Protein 7WEW (pdb70)

Organism: Streptomyces noursei (NCBI:txid1971)

Nearest PDB structures (foldseek):
  7wew-assembly1_A  TM=1.002E+00  e=0.000E+00  Streptomyces noursei
  5n9x-assembly1_A  TM=8.783E-01  e=1.736E-41  Streptomyces sp.
  8g98-assembly2_B  TM=8.966E-01  e=3.864E-36  Acinetobacter baumannii AB307-0294
  8g98-assembly1_A  TM=8.905E-01  e=1.911E-35  Acinetobacter baumannii AB307-0294
  8g97-assembly1_A  TM=8.822E-01  e=1.934E-33  Acinetobacter baumannii AB307-0294

Solvent-accessible surface area: 20263 Å² total; per-residue (Å²): 144,107,0,44,16,140,41,101,49,81,86,59,6,0,14,64,1,0,56,51,8,14,83,69,60,49,125,21,63,0,2,25,35,62,114,76,62,26,28,0,146,63,0,28,72,42,0,55,126,61,0,121,96,8,90,117,117,22,4,0,7,56,6,63,0,0,0,41,11,56,20,19,47,9,72,2,3,1,14,2,1,1,0,1,40,2,1,0,3,4,0,6,4,4,28,111,17,85,107,145,76,4,60,49,3,18,157,90,0,46,0,12,8,16,17,9,94,146,28,61,90,120,17,96,40,210,49,126,45,38,114,165,88,16,14,45,143,27,35,0,2,0,3,20,30,44,41,86,91,62,79,36,36,4,0,3,0,27,0,60,6,0,0,2,1,4,28,4,5,20,86,41,6,4,95,139,114,94,11,10,76,67,11,53,0,3,0,6,6,2,5,22,29,7,17,0,0,4,1,2,8,3,0,0,65,28,1,1,6,0,2,5,1,61,26,61,21,4,131,34,11,162,116,0,8,77,37,5,88,129,82,33,3,26,0,0,4,5,0,3,12,12,1,7,52,3,33,66,132,4,1,47,198,4,46,0,1,1,0,10,33,45,69,7,49,68,42,4,6,108,50,8,15,18,151,75,49,24,0,24,5,8,24,27,23,14,8,0,0,10,6,0,0,7,16,93,4,65,76,88,78,73,40,34,11,0,79,19,2,83,4,0,18,0,0,0,2,59,243,106,14,105,14,9,78,78,42,31,77,6,29,0,0,0,2,27,29,0,27,9,87,4,32,61,110,67,82,17,66,92,54,10,125,102,26,104,22,6,64,38,81,85,1,10,67,14,9,32,41,0,81,0,50,79,92,0,0,23,71,40,2,96,30,86,81,59,43,97,27,58,60,175,168,14,55,14,27,61,2,26,63,19,0,32,69,6,86,22,13,58,7,17,3,0,6,33,25,85,28,124,102,51,87,74,40,10,0,0,0,0,12,45,139,79,50,81,128,137,4,112,44,34,0,94,136,127,27,76,96,107,31,21,1,67,24,13,88,23,173,63,9,38,31,96,41,16,3,66,19,29,73,205,53,6,53,71,80,57,92,129,131

Secondary structure (DSSP, 8-state):
---EE--------HHHHHHHHHHH-TTSEEEE-SS-EEEHHHHHHHHHHHHHHHHHTT--TT-EEEE---TT-HHHHHHHHHHHHTT-EEEE--TTS-HHHHHHHHHHHT-SEEEETTEEEE-SS------SPP-TTSEEEEEEE--SSS--EEEEEEHHHHHHHHHHHTTTTTSSS---TT-EEEE-S-TTSTHHHHHHHHHHTTT-EEEE--HHHHT-HHHHHHHHHHHT--EEEE-HHHHHTS-GGGGTT--EEEEESS---HHHHHHH-BTTBEEEEEE--GGGSS-SEEEE--TTS----BEE-TTEEEEEE-TTS-BPPTT-EEEEEEEETT--EESSHHHHHHHEEEETTTTEEEEEEEEEEEEEETTEEEEEEESSS-EEETTEEE-HHHHHHHHHTSTTEEEEEEEEEEPTTS-EEEEEEEEE---HHHHHHHHHHHS-GGG-PEEEE-SS--B-TTSSB-GGGS--S----

InterPro domains:
  IPR000873 AMP-dependent synthetase/ligase domain [PF00501] (38-360)
  IPR009081 Phosphopantetheine binding ACP domain [PF00550] (527-588)
  IPR009081 Phosphopantetheine binding ACP domain [PS50075] (519-592)
  IPR010071 Amino acid adenylation domain [TIGR01733] (58-432)
  IPR011004 Trimeric LpxA-like superfamily [SSF51161] (731-826)
  IPR011004 Trimeric LpxA-like superfamily [SSF51161] (918-1064)
  IPR011004 Trimeric LpxA-like superfamily [SSF51161] (1189-1301)
  IPR012728 Pls/PosA non-ribosomal peptide synthetases, C-terminal [TIGR02353] (611-1300)
  IPR018357 Hexapeptide transferase, conserved site [PS00101] (783-811)
  IPR020806 Polyketide synthase-like, phosphopantetheine-binding domain [SM00823] (525-592)
  IPR020845 AMP-binding, conserved site [PS00455] (161-172)
  IPR036736 ACP-like superfamily [G3DSA:1.10.1200.10] (521-587)
  IPR036736 ACP-like superfamily [SSF47336] (522-589)
  IPR042099 ANL, N-terminal domain [G3DSA:3.40.50.12780] (31-402)
  IPR045851 AMP-binding enzyme domain superfamily [G3DSA:3.30.300.30] (403-507)

Structure (mmCIF, N/CA/C/O backbone):
data_7WEW
#
_entry.id   7WEW
#
_cell.length_a   152.511
_cell.length_b   152.511
_cell.length_c   48.202
_cell.angle_alpha   90.000
_cell.angle_beta   90.000
_cell.angle_gamma   120.000
#
_symmetry.space_group_name_H-M   'P 3 2 1'
#
loop_
_entity.id
_entity.type
_entity.pdbx_description
1 polymer 'Epsilon-poly-L-lysine synthase'
2 non-polymer 'SULFATE ION'
3 non-polymer GLYCEROL
4 non-polymer "ADENOSINE-5'-[LYSYL-PHOSPHATE]"
5 water water
#
loop_
_atom_site.group_PDB
_atom_site.id
_atom_site.type_symbol
_atom_site.label_atom_id
_atom_site.label_alt_id
_atom_site.label_comp_id
_atom_site.label_asym_id
_atom_site.label_entity_id
_atom_site.label_seq_id
_atom_site.pdbx_PDB_ins_code
_atom_site.Cartn_x
_atom_site.Cartn_y
_atom_site.Cartn_z
_atom_site.occupancy
_atom_site.B_iso_or_equiv
_atom_site.auth_seq_id
_atom_site.auth_comp_id
_atom_site.auth_asym_id
_atom_site.auth_atom_id
_atom_site.pdbx_PDB_model_num
ATOM 1 N N . GLN A 1 19 ? -25.86100 35.42800 13.99500 1.000 60.35249 18 GLN A N 1
ATOM 2 C CA . GLN A 1 19 ? -24.42700 35.60400 14.18200 1.000 56.53559 18 GLN A CA 1
ATOM 3 C C . GLN A 1 19 ? -23.64200 35.37800 12.88600 1.000 58.71110 18 GLN A C 1
ATOM 4 O O . GLN A 1 19 ? -22.78600 34.49700 12.81600 1.000 63.37820 18 GLN A O 1
ATOM 10 N N . GLN A 1 20 ? -23.90700 36.18300 11.86600 1.000 52.81226 19 GLN A N 1
ATOM 11 C CA . GLN A 1 20 ? -23.20900 35.96500 10.57700 1.000 49.11902 19 GLN A CA 1
ATOM 12 C C . GLN A 1 20 ? -22.10900 37.00900 10.34700 1.000 45.40392 19 GLN A C 1
ATOM 13 O O . GLN A 1 20 ? -21.07200 36.62000 9.84200 1.000 47.09500 19 GLN A O 1
ATOM 19 N N . ALA A 1 21 ? -22.28900 38.26700 10.75200 1.000 42.48868 20 ALA A N 1
ATOM 20 C CA . ALA A 1 21 ? -21.28000 39.31500 10.45700 1.000 38.46620 20 ALA A CA 1
ATOM 21 C C . ALA A 1 21 ? -20.01300 39.22800 11.31500 1.000 38.67285 20 ALA A C 1
ATOM 22 O O . ALA A 1 21 ? -19.77500 40.12500 12.09900 1.000 39.11356 20 ALA A O 1
ATOM 24 N N . LEU A 1 22 ? -19.21100 38.20000 11.09200 1.000 36.14591 21 LEU A N 1
ATOM 25 C CA . LEU A 1 22 ? -17.92000 37.96700 11.75700 1.000 39.91109 21 LEU A CA 1
ATOM 26 C C . LEU A 1 22 ? -16.90800 37.72800 10.64600 1.000 41.23189 21 LEU A C 1
ATOM 27 O O . LEU A 1 22 ? -17.16900 36.89000 9.79200 1.000 40.37881 21 LEU A O 1
ATOM 32 N N . TYR A 1 23 ? -15.82200 38.48200 10.66300 1.000 36.38745 22 TYR A N 1
ATOM 33 C CA . TYR A 1 23 ? -14.75100 38.34900 9.65300 1.000 39.55625 22 TYR A CA 1
ATOM 34 C C . TYR A 1 23 ? -13.48400 38.01900 10.42100 1.000 42.00415 22 TYR A C 1
ATOM 35 O O . TYR A 1 23 ? -13.01400 38.84500 11.16100 1.000 40.01028 22 TYR A O 1
ATOM 44 N N . ARG A 1 24 ? -12.97600 36.81900 10.21800 1.000 40.79352 23 ARG A N 1
ATOM 45 C CA . ARG A 1 24 ? -11.82600 36.33300 10.96100 1.000 43.89673 23 ARG A CA 1
ATOM 46 C C . ARG A 1 24 ? -10.62000 36.21000 10.04700 1.000 43.68893 23 ARG A C 1
ATOM 47 O O . ARG A 1 24 ? -10.74700 36.15600 8.82300 1.000 43.70060 23 ARG A O 1
ATOM 55 N N . THR A 1 25 ? -9.44000 36.14400 10.66300 1.000 44.18801 24 THR A N 1
ATOM 56 C CA . THR A 1 25 ? -8.20100 35.89400 9.93400 1.000 45.16911 24 THR A CA 1
ATOM 57 C C . THR A 1 25 ? -7.25800 35.11400 10.83400 1.000 47.14778 24 THR A C 1
ATOM 58 O O . THR A 1 25 ? -7.37900 35.15100 12.06100 1.000 53.26447 24 THR A O 1
ATOM 62 N N . ALA A 1 26 ? -6.29600 34.42600 10.21000 1.000 51.74509 25 ALA A N 1
ATOM 63 C CA . ALA A 1 26 ? -5.17300 33.82100 10.94500 1.000 55.15507 25 ALA A CA 1
ATOM 64 C C . ALA A 1 26 ? -4.49600 34.84000 11.87600 1.000 58.83058 25 ALA A C 1
ATOM 65 O O . ALA A 1 26 ? -4.72400 34.84500 13.09100 1.000 59.81527 25 ALA A O 1
ATOM 67 N N . PRO A 1 29 ? 0.20100 36.10500 12.78800 1.000 64.08737 28 PRO A N 1
ATOM 68 C CA . PRO A 1 29 ? 1.26800 36.68100 11.95900 1.000 53.02821 28 PRO A CA 1
ATOM 69 C C . PRO A 1 29 ? 2.55400 36.91700 12.75600 1.000 55.18794 28 PRO A C 1
ATOM 70 O O . PRO A 1 29 ? 2.50200 37.25100 13.94300 1.000 55.72853 28 PRO A O 1
ATOM 74 N N . ALA A 1 30 ? 3.69000 36.76100 12.09600 1.000 53.92060 29 ALA A N 1
ATOM 75 C CA . ALA A 1 30 ? 4.95700 36.55500 12.79900 1.000 55.63526 29 ALA A CA 1
ATOM 76 C C . ALA A 1 30 ? 5.40200 37.80600 13.55100 1.000 53.17443 29 ALA A C 1
ATOM 77 O O . ALA A 1 30 ? 5.60600 38.85300 12.92300 1.000 48.92209 29 ALA A O 1
ATOM 79 N N . PRO A 1 31 ? 5.60200 37.73700 14.86800 1.000 47.60708 30 PRO A N 1
ATOM 80 C CA . PRO A 1 31 ? 5.87500 38.95600 15.64800 1.000 47.12047 30 PRO A CA 1
ATOM 81 C C . PRO A 1 31 ? 7.30400 39.47700 15.48000 1.000 47.58332 30 PRO A C 1
ATOM 82 O O . PRO A 1 31 ? 8.27500 38.71300 15.48800 1.000 47.39051 30 PRO A O 1
ATOM 86 N N . ARG A 1 32 ? 7.42600 40.80000 15.32900 1.000 41.72978 31 ARG A N 1
ATOM 87 C CA . ARG A 1 32 ? 8.73700 41.44000 15.23400 1.000 40.38046 31 ARG A CA 1
ATOM 88 C C . ARG A 1 32 ? 8.57500 42.93700 15.47000 1.000 39.26704 31 ARG A C 1
ATOM 89 O O . ARG A 1 32 ? 7.48000 43.42800 15.76900 1.000 40.61977 31 ARG A O 1
ATOM 97 N N . THR A 1 33 ? 9.68600 43.66100 15.36200 1.000 37.00283 32 THR A N 1
ATOM 98 C CA . THR A 1 33 ? 9.70100 45.09900 15.58200 1.000 36.60965 32 THR A CA 1
ATOM 99 C C . THR A 1 33 ? 9.88200 45.82900 14.25400 1.000 36.76627 32 THR A C 1
ATOM 100 O O . THR A 1 33 ? 10.20300 45.23400 13.22200 1.000 38.53262 32 THR A O 1
ATOM 104 N N . LEU A 1 34 ? 9.67800 47.14900 14.28800 1.000 35.58974 33 LEU A N 1
ATOM 105 C CA . LEU A 1 34 ? 9.92500 47.94000 13.08700 1.000 33.85174 33 LEU A CA 1
ATOM 106 C C . LEU A 1 34 ? 11.41100 47.98100 12.73200 1.000 37.65411 33 LEU A C 1
ATOM 107 O O . LEU A 1 34 ? 11.75700 48.12600 11.55400 1.000 34.78243 33 LEU A O 1
ATOM 112 N N . LEU A 1 35 ? 12.30100 47.87300 13.72900 1.000 35.07119 34 LEU A N 1
ATOM 113 C CA . LEU A 1 35 ? 13.72400 47.76600 13.42100 1.000 36.35518 34 LEU A CA 1
ATOM 114 C C . LEU A 1 35 ? 14.03300 46.45600 12.70600 1.000 34.73649 34 LEU A C 1
ATOM 115 O O . LEU A 1 35 ? 14.90400 46.41600 11.83300 1.000 37.93223 34 LEU A O 1
ATOM 120 N N . ASP A 1 36 ? 13.32500 45.38100 13.04700 1.000 35.96619 35 ASP A N 1
ATOM 121 C CA . ASP A 1 36 ? 13.47300 44.14700 12.28700 1.000 36.67139 35 ASP A CA 1
ATOM 122 C C . ASP A 1 36 ? 13.07500 44.34500 10.83200 1.000 37.71895 35 ASP A C 1
ATOM 123 O O . ASP A 1 36 ? 13.71100 43.79900 9.92400 1.000 37.94554 35 ASP A O 1
ATOM 128 N N . VAL A 1 37 ? 12.00100 45.09500 10.59400 1.000 36.80171 36 VAL A N 1
ATOM 129 C CA . VAL A 1 37 ? 11.56500 45.33000 9.22400 1.000 36.81676 36 VAL A CA 1
ATOM 130 C C . VAL A 1 37 ? 12.61900 46.12800 8.47700 1.000 37.75457 36 VAL A C 1
ATOM 131 O O . VAL A 1 37 ? 13.09400 45.72100 7.41100 1.000 38.07982 36 VAL A O 1
ATOM 135 N N . LEU A 1 38 ? 13.03700 47.25300 9.05400 1.000 36.57573 37 LEU A N 1
ATOM 136 C CA . LEU A 1 38 ? 14.03500 48.08200 8.38900 1.000 37.24940 37 LEU A CA 1
ATOM 137 C C . LEU A 1 38 ? 15.31800 47.30400 8.14100 1.000 38.45999 37 LEU A C 1
ATOM 138 O O . LEU A 1 38 ? 15.90600 47.38200 7.05600 1.000 38.57752 37 LEU A O 1
ATOM 143 N N . ASP A 1 39 ? 15.77800 46.56300 9.14700 1.000 37.67399 38 ASP A N 1
ATOM 144 C CA . ASP A 1 39 ? 17.07900 45.92000 9.03700 1.000 39.73745 38 ASP A CA 1
ATOM 145 C C . ASP A 1 39 ? 17.03900 44.77400 8.04800 1.000 37.27660 38 ASP A C 1
ATOM 146 O O . ASP A 1 39 ? 18.03900 44.51400 7.37300 1.000 38.80956 38 ASP A O 1
ATOM 151 N N . ALA A 1 40 ? 15.88600 44.11000 7.91900 1.000 38.52540 39 ALA A N 1
ATOM 152 C CA . ALA A 1 40 ? 15.73600 43.06900 6.90100 1.000 36.16887 39 ALA A CA 1
ATOM 153 C C . ALA A 1 40 ? 15.75500 43.66200 5.50200 1.000 36.01279 39 ALA A C 1
ATOM 154 O O . ALA A 1 40 ? 16.33500 43.07600 4.57800 1.000 42.39260 39 ALA A O 1
ATOM 156 N N . THR A 1 41 ? 15.10700 44.81200 5.32300 1.000 35.87576 40 THR A N 1
ATOM 157 C CA . THR A 1 41 ? 15.16200 45.50100 4.03900 1.000 36.77832 40 THR A CA 1
ATOM 158 C C . THR A 1 41 ? 16.57000 45.98900 3.73900 1.000 37.60604 40 THR A C 1
ATOM 159 O O . THR A 1 41 ? 17.06000 45.85000 2.61200 1.000 36.84999 40 THR A O 1
ATOM 163 N N . ALA A 1 42 ? 17.22500 46.60000 4.72700 1.000 35.89506 41 ALA A N 1
ATOM 164 C CA . ALA A 1 42 ? 18.57400 47.09900 4.50100 1.000 37.76697 41 ALA A CA 1
ATOM 165 C C . ALA A 1 42 ? 19.51700 45.96100 4.13300 1.000 43.35286 41 ALA A C 1
ATOM 166 O O . ALA A 1 42 ? 20.43000 46.13900 3.31700 1.000 41.76961 41 ALA A O 1
ATOM 168 N N . ALA A 1 43 ? 19.31400 44.78200 4.72700 1.000 38.55440 42 ALA A N 1
ATOM 169 C CA . ALA A 1 43 ? 20.18000 43.65200 4.41400 1.000 36.95483 42 ALA A CA 1
ATOM 170 C C . ALA A 1 43 ? 19.94100 43.17000 2.99000 1.000 38.97174 42 ALA A C 1
ATOM 171 O O . ALA A 1 43 ? 20.88900 42.80600 2.28300 1.000 43.22325 42 ALA A O 1
ATOM 173 N N . ALA A 1 44 ? 18.68800 43.20800 2.53300 1.000 37.45114 43 ALA A N 1
ATOM 174 C CA . ALA A 1 44 ? 18.36800 42.71500 1.19700 1.000 35.61031 43 ALA A CA 1
ATOM 175 C C . ALA A 1 44 ? 18.62500 43.74100 0.10100 1.000 37.84434 43 ALA A C 1
ATOM 176 O O . ALA A 1 44 ? 18.86600 43.35500 -1.04400 1.000 39.39807 43 ALA A O 1
ATOM 178 N N . HIS A 1 45 ? 18.56900 45.04100 0.41200 1.000 34.63539 44 HIS A N 1
ATOM 179 C CA . HIS A 1 45 ? 18.66400 46.09900 -0.60500 1.000 35.27828 44 HIS A CA 1
ATOM 180 C C . HIS A 1 45 ? 19.61700 47.20400 -0.15600 1.000 38.36095 44 HIS A C 1
ATOM 181 O O . HIS A 1 45 ? 19.27800 48.38900 -0.18500 1.000 34.28257 44 HIS A O 1
ATOM 188 N N . PRO A 1 46 ? 20.84100 46.84000 0.25700 1.000 39.45668 45 PRO A N 1
ATOM 189 C CA . PRO A 1 46 ? 21.74800 47.83000 0.86600 1.000 38.27538 45 PRO A CA 1
ATOM 190 C C . PRO A 1 46 ? 22.02000 49.03400 -0.01400 1.000 39.26960 45 PRO A C 1
ATOM 191 O O . PRO A 1 46 ? 22.25200 50.13200 0.51300 1.000 37.39786 45 PRO A O 1
ATOM 195 N N . GLN A 1 47 ? 21.98200 48.87700 -1.33700 1.000 42.76176 46 GLN A N 1
ATOM 196 C CA . GLN A 1 47 ? 22.30600 49.98400 -2.22900 1.000 42.46243 46 GLN A CA 1
ATOM 197 C C . GLN A 1 47 ? 21.07700 50.65800 -2.82900 1.000 38.78711 46 GLN A C 1
ATOM 198 O O . GLN A 1 47 ? 21.23700 51.59000 -3.62100 1.000 37.88046 46 GLN A O 1
ATOM 204 N N . ALA A 1 48 ? 19.86500 50.22600 -2.47600 1.000 37.31281 47 ALA A N 1
ATOM 205 C CA . ALA A 1 48 ? 18.67200 50.92700 -2.94100 1.000 33.75782 47 ALA A CA 1
ATOM 206 C C . ALA A 1 48 ? 18.49100 52.24500 -2.18700 1.000 31.12478 47 ALA A C 1
ATOM 207 O O . ALA A 1 48 ? 18.89900 52.39000 -1.03200 1.000 31.98280 47 ALA A O 1
ATOM 209 N N . ILE A 1 49 ? 17.88400 53.21800 -2.86200 1.000 29.06917 48 ILE A N 1
ATOM 210 C CA . ILE A 1 49 ? 17.63700 54.53400 -2.28000 1.000 29.94897 48 ILE A CA 1
ATOM 211 C C . ILE A 1 49 ? 16.45100 54.42700 -1.32600 1.000 32.64787 48 ILE A C 1
ATOM 212 O O . ILE A 1 49 ? 15.33100 54.12200 -1.74400 1.000 34.16171 48 ILE A O 1
ATOM 217 N N . ALA A 1 50 ? 16.70300 54.66400 -0.04000 1.000 32.29584 49 ALA A N 1
ATOM 218 C CA . ALA A 1 50 ? 15.70400 54.60000 1.02300 1.000 31.88341 49 ALA A CA 1
ATOM 219 C C . ALA A 1 50 ? 14.93600 55.90700 1.20200 1.000 32.91666 49 ALA A C 1
ATOM 220 O O . ALA A 1 50 ? 13.73800 55.89200 1.51400 1.000 29.62764 49 ALA A O 1
ATOM 222 N N . LEU A 1 51 ? 15.61700 57.03600 1.04600 1.000 29.76000 50 LEU A N 1
ATOM 223 C CA . LEU A 1 51 ? 15.06000 58.33000 1.39900 1.000 32.17711 50 LEU A CA 1
ATOM 224 C C . LEU A 1 51 ? 15.68000 59.35500 0.46100 1.000 34.58287 50 LEU A C 1
ATOM 225 O O . LEU A 1 51 ? 16.90000 59.37600 0.28800 1.000 35.83210 50 LEU A O 1
ATOM 230 N N . ASP A 1 52 ? 14.84400 60.20100 -0.13200 1.000 35.90901 51 ASP A N 1
ATOM 231 C CA . ASP A 1 52 ? 15.26400 61.10900 -1.19300 1.000 31.62699 51 ASP A CA 1
ATOM 232 C C . ASP A 1 52 ? 14.52000 62.43000 -1.04600 1.000 35.84254 51 ASP A C 1
ATOM 233 O O . ASP A 1 52 ? 13.31800 62.49800 -1.33800 1.000 31.21453 51 ASP A O 1
ATOM 238 N N . THR A 1 53 ? 15.24600 63.47400 -0.64800 1.000 38.58367 52 THR A N 1
ATOM 239 C CA . THR A 1 53 ? 14.69500 64.84100 -0.49200 1.000 40.68680 52 THR A CA 1
ATOM 240 C C . THR A 1 53 ? 15.30400 65.81400 -1.50600 1.000 47.62388 52 THR A C 1
ATOM 241 O O . THR A 1 53 ? 15.09500 67.00200 -1.34800 1.000 45.61764 52 THR A O 1
ATOM 245 N N . GLY A 1 54 ? 16.02900 65.34100 -2.51800 1.000 50.26229 53 GLY A N 1
ATOM 246 C CA . GLY A 1 54 ? 16.67600 66.28300 -3.45500 1.000 49.51934 53 GLY A CA 1
ATOM 247 C C . GLY A 1 54 ? 18.05800 66.65300 -2.94400 1.000 60.38201 53 GLY A C 1
ATOM 248 O O . GLY A 1 54 ? 19.02100 66.30200 -3.59100 1.000 66.28652 53 GLY A O 1
ATOM 249 N N . SER A 1 55 ? 18.13400 67.33800 -1.80600 1.000 56.85698 54 SER A N 1
ATOM 250 C CA . SER A 1 55 ? 19.41500 67.66400 -1.14700 1.000 60.71002 54 SER A CA 1
ATOM 251 C C . SER A 1 55 ? 20.14000 66.34700 -0.87400 1.000 65.89690 54 SER A C 1
ATOM 252 O O . SER A 1 55 ? 21.18300 66.08300 -1.48700 1.000 68.81406 54 SER A O 1
ATOM 255 N N . GLU A 1 56 ? 19.55000 65.53800 -0.00300 1.000 63.35336 55 GLU A N 1
ATOM 256 C CA . GLU A 1 56 ? 20.11600 64.23600 0.42100 1.000 63.62707 55 GLU A CA 1
ATOM 257 C C . GLU A 1 56 ? 19.42300 63.06800 -0.30300 1.000 58.60610 55 GLU A C 1
ATOM 258 O O . GLU A 1 56 ? 18.21900 63.14100 -0.53200 1.000 50.89457 55 GLU A O 1
ATOM 264 N N . ALA A 1 57 ? 20.18900 62.04700 -0.68500 1.000 49.28808 56 ALA A N 1
ATOM 265 C CA . ALA A 1 57 ? 19.61700 60.81700 -1.23300 1.000 40.44607 56 ALA A CA 1
ATOM 266 C C . ALA A 1 57 ? 20.39100 59.63900 -0.64700 1.000 40.46069 56 ALA A C 1
ATOM 267 O O . ALA A 1 57 ? 21.55700 59.43500 -0.99400 1.000 39.61093 56 ALA A O 1
ATOM 269 N N . LEU A 1 58 ? 19.74900 58.86700 0.23700 1.000 36.15965 57 LEU A N 1
ATOM 270 C CA . LEU A 1 58 ? 20.42400 57.90100 1.09800 1.000 35.42921 57 LEU A CA 1
ATOM 271 C C . LEU A 1 58 ? 20.04700 56.47200 0.71600 1.000 36.96135 57 LEU A C 1
ATOM 272 O O . LEU A 1 58 ? 18.86600 56.09700 0.74100 1.000 35.24851 57 LEU A O 1
ATOM 277 N N . THR A 1 59 ? 21.05300 55.67800 0.37000 1.000 34.87662 58 THR A N 1
ATOM 278 C CA . THR A 1 59 ? 20.86500 54.24000 0.27000 1.000 34.51445 58 THR A CA 1
ATOM 279 C C . THR A 1 59 ? 20.38500 53.69000 1.60500 1.000 33.62125 58 THR A C 1
ATOM 280 O O . THR A 1 59 ? 20.47700 54.34700 2.64800 1.000 32.25954 58 THR A O 1
ATOM 284 N N . TYR A 1 60 ? 19.89100 52.45100 1.58200 1.000 31.60013 59 TYR A N 1
ATOM 285 C CA . TYR A 1 60 ? 19.50500 51.82900 2.84400 1.000 34.36234 59 TYR A CA 1
ATOM 286 C C . TYR A 1 60 ? 20.70600 51.70000 3.77600 1.000 33.44256 59 TYR A C 1
ATOM 287 O O . TYR A 1 60 ? 20.59000 51.89900 4.99600 1.000 32.82461 59 TYR A O 1
ATOM 296 N N . ARG A 1 61 ? 21.88100 51.42200 3.21000 1.000 36.18356 60 ARG A N 1
ATOM 297 C CA . ARG A 1 61 ? 23.07800 51.26900 4.02300 1.000 35.73540 60 ARG A CA 1
ATOM 298 C C . ARG A 1 61 ? 23.44900 52.58700 4.69000 1.000 34.34651 60 ARG A C 1
ATOM 299 O O . ARG A 1 61 ? 23.75000 52.62600 5.89000 1.000 32.55448 60 ARG A O 1
ATOM 307 N N . ASP A 1 62 ? 23.42900 53.68300 3.92600 1.000 33.07407 61 ASP A N 1
ATOM 308 C CA . ASP A 1 62 ? 23.73800 54.99200 4.50400 1.000 37.57494 61 ASP A CA 1
ATOM 309 C C . ASP A 1 62 ? 22.61200 55.50000 5.40400 1.000 36.15033 61 ASP A C 1
ATOM 310 O O . ASP A 1 62 ? 22.87700 56.21500 6.37600 1.000 36.64092 61 ASP A O 1
ATOM 315 N N . LEU A 1 63 ? 21.35600 55.14600 5.10600 1.000 35.44976 62 LEU A N 1
ATOM 316 C CA . LEU A 1 63 ? 20.26900 55.46000 6.02900 1.000 32.83758 62 LEU A CA 1
ATOM 317 C C . LEU A 1 63 ? 20.55200 54.88500 7.41300 1.000 33.02537 62 LEU A C 1
ATOM 318 O O . LEU A 1 63 ? 20.47200 55.59600 8.42500 1.000 34.58677 62 LEU A O 1
ATOM 323 N N . CYS A 1 64 ? 20.93800 53.61200 7.47500 1.000 29.95716 63 CYS A N 1
ATOM 324 C CA . CYS A 1 64 ? 21.19000 53.00300 8.77800 1.000 30.58875 63 CYS A CA 1
ATOM 325 C C . CYS A 1 64 ? 22.33700 53.69600 9.50800 1.000 33.46056 63 CYS A C 1
ATOM 326 O O . CYS A 1 64 ? 22.24700 53.94100 10.72000 1.000 33.89674 63 CYS A O 1
ATOM 329 N N . ILE A 1 65 ? 23.41300 54.03300 8.78900 1.000 30.52270 64 ILE A N 1
ATOM 330 C CA . ILE A 1 65 ? 24.52100 54.77200 9.39700 1.000 34.79452 64 ILE A CA 1
ATOM 331 C C . ILE A 1 65 ? 24.03100 56.10900 9.95600 1.000 34.12191 64 ILE A C 1
ATOM 332 O O . ILE A 1 65 ? 24.34500 56.47400 11.09200 1.000 40.36519 64 ILE A O 1
ATOM 337 N N . GLU A 1 66 ? 23.25100 56.85900 9.16900 1.000 34.41888 65 GLU A N 1
ATOM 338 C CA . GLU A 1 66 ? 22.76400 58.15200 9.64900 1.000 36.91709 65 GLU A CA 1
ATOM 339 C C . GLU A 1 66 ? 21.82600 57.97600 10.83500 1.000 34.61209 65 GLU A C 1
ATOM 340 O O . GLU A 1 66 ? 21.84900 58.77800 11.77000 1.000 35.12158 65 GLU A O 1
ATOM 346 N N . ILE A 1 67 ? 21.00000 56.92700 10.80700 1.000 37.29027 66 ILE A N 1
ATOM 347 C CA . ILE A 1 67 ? 20.11000 56.62400 11.92500 1.000 35.82377 66 ILE A CA 1
ATOM 348 C C . ILE A 1 67 ? 20.92000 56.34200 13.17500 1.000 34.63923 66 ILE A C 1
ATOM 349 O O . ILE A 1 67 ? 20.59700 56.81200 14.27200 1.000 34.83393 66 ILE A O 1
ATOM 354 N N . GLU A 1 68 ? 21.96300 55.52600 13.03300 1.000 33.90868 67 GLU A N 1
ATOM 355 C CA . GLU A 1 68 ? 22.73100 55.13400 14.20400 1.000 38.67826 67 GLU A CA 1
ATOM 356 C C . GLU A 1 68 ? 23.44500 56.33700 14.82200 1.000 36.76363 67 GLU A C 1
ATOM 357 O O . GLU A 1 68 ? 23.45800 56.49600 16.04900 1.000 34.71803 67 GLU A O 1
ATOM 363 N N . ARG A 1 69 ? 24.01000 57.21700 13.98800 1.000 33.80571 68 ARG A N 1
ATOM 364 C CA . ARG A 1 69 ? 24.65600 58.41500 14.52400 1.000 38.82894 68 ARG A CA 1
ATOM 365 C C . ARG A 1 69 ? 23.67600 59.26900 15.32200 1.000 37.19603 68 ARG A C 1
ATOM 366 O O . ARG A 1 69 ? 24.04400 59.86500 16.34300 1.000 34.13365 68 ARG A O 1
ATOM 374 N N . ARG A 1 70 ? 22.42600 59.35900 14.86300 1.000 32.09721 69 ARG A N 1
ATOM 375 C CA . ARG A 1 70 ? 21.44600 60.13700 15.60200 1.000 34.21902 69 ARG A CA 1
ATOM 376 C C . ARG A 1 70 ? 20.96700 59.38200 16.83500 1.000 32.73100 69 ARG A C 1
ATOM 377 O O . ARG A 1 70 ? 20.84500 59.96900 17.91300 1.000 34.37106 69 ARG A O 1
ATOM 385 N N . ALA A 1 71 ? 20.75700 58.07200 16.71700 1.000 31.68621 70 ALA A N 1
ATOM 386 C CA . ALA A 1 71 ? 20.34100 57.29700 17.88400 1.000 34.39869 70 ALA A CA 1
ATOM 387 C C . ALA A 1 71 ? 21.40700 57.31200 18.98300 1.000 37.30681 70 ALA A C 1
ATOM 388 O O . ALA A 1 71 ? 21.07000 57.35200 20.17400 1.000 34.67767 70 ALA A O 1
ATOM 390 N N . ARG A 1 72 ? 22.69700 57.24600 18.60500 1.000 35.88050 71 ARG A N 1
ATOM 391 C CA . ARG A 1 72 ? 23.77400 57.36800 19.59000 1.000 39.35250 71 ARG A CA 1
ATOM 392 C C . ARG A 1 72 ? 23.61000 58.60800 20.45800 1.000 39.67050 71 ARG A C 1
ATOM 393 O O . ARG A 1 72 ? 23.84900 58.55800 21.66900 1.000 40.91064 71 ARG A O 1
ATOM 401 N N . GLN A 1 73 ? 23.24200 59.74200 19.85400 1.000 36.04426 72 GLN A N 1
ATOM 402 C CA . GLN A 1 73 ? 23.04900 60.95400 20.64200 1.000 34.86892 72 GLN A CA 1
ATOM 403 C C . GLN A 1 73 ? 21.95000 60.76500 21.67600 1.000 37.58738 72 GLN A C 1
ATOM 404 O O . GLN A 1 73 ? 22.03800 61.28900 22.78900 1.000 39.74653 72 GLN A O 1
ATOM 410 N N . LEU A 1 74 ? 20.88100 60.05400 21.31000 1.000 40.33509 73 LEU A N 1
ATOM 411 C CA . LEU A 1 74 ? 19.76100 59.92200 22.23200 1.000 39.67002 73 LEU A CA 1
ATOM 412 C C . LEU A 1 74 ? 20.12400 58.98400 23.36900 1.000 35.96766 73 LEU A C 1
ATOM 413 O O . LEU A 1 74 ? 19.80800 59.25600 24.53100 1.000 37.79258 73 LEU A O 1
ATOM 418 N N . ARG A 1 75 ? 20.80000 57.88200 23.05100 1.000 35.31077 74 ARG A N 1
ATOM 419 C CA . ARG A 1 75 ? 21.30100 56.99600 24.09200 1.000 35.96555 74 ARG A CA 1
ATOM 420 C C . ARG A 1 75 ? 22.22000 57.74100 25.06000 1.000 45.30820 74 ARG A C 1
ATOM 421 O O . ARG A 1 75 ? 22.12800 57.55500 26.28200 1.000 43.07639 74 ARG A O 1
ATOM 429 N N . ASP A 1 76 ? 23.10600 58.60100 24.53400 1.000 41.47722 75 ASP A N 1
ATOM 430 C CA . ASP A 1 76 ? 23.98600 59.35500 25.41600 1.000 43.54803 75 ASP A CA 1
ATOM 431 C C . ASP A 1 76 ? 23.18900 60.15000 26.42900 1.000 43.46072 75 ASP A C 1
ATOM 432 O O . ASP A 1 76 ? 23.66000 60.38400 27.54700 1.000 51.83426 75 ASP A O 1
ATOM 437 N N . ARG A 1 77 ? 22.00300 60.60300 26.04600 1.000 42.57152 76 ARG A N 1
ATOM 438 C CA . ARG A 1 77 ? 21.11000 61.27400 26.97800 1.000 39.03265 76 ARG A CA 1
ATOM 439 C C . ARG A 1 77 ? 20.33100 60.29100 27.85900 1.000 38.28196 76 ARG A C 1
ATOM 440 O O . ARG A 1 77 ? 19.56600 60.73300 28.72100 1.000 43.17352 76 ARG A O 1
ATOM 448 N N . GLY A 1 78 ? 20.54300 58.98200 27.70600 1.000 37.05196 77 GLY A N 1
ATOM 449 C CA . GLY A 1 78 ? 19.82600 57.98200 28.47400 1.000 40.06993 77 GLY A CA 1
ATOM 450 C C . GLY A 1 78 ? 18.54200 57.45100 27.85700 1.000 43.71337 77 GLY A C 1
ATOM 451 O O . GLY A 1 78 ? 17.83400 56.67000 28.50900 1.000 42.66812 77 GLY A O 1
ATOM 452 N N . ILE A 1 79 ? 18.22600 57.82300 26.62100 1.000 41.44272 78 ILE A N 1
ATOM 453 C CA . ILE A 1 79 ? 16.95300 57.46500 26.00300 1.000 36.11193 78 ILE A CA 1
ATOM 454 C C . ILE A 1 79 ? 16.99500 56.01600 25.54100 1.000 38.67949 78 ILE A C 1
ATOM 455 O O . ILE A 1 79 ? 17.94600 55.58000 24.88200 1.000 43.86069 78 ILE A O 1
ATOM 460 N N . GLY A 1 80 ? 15.97400 55.25200 25.92000 1.000 40.97487 79 GLY A N 1
ATOM 461 C CA . GLY A 1 80 ? 15.86000 53.87200 25.51600 1.000 39.64189 79 GLY A CA 1
ATOM 462 C C . GLY A 1 80 ? 14.46500 53.34000 25.78700 1.000 39.13134 79 GLY A C 1
ATOM 463 O O . GLY A 1 80 ? 13.53400 54.10300 26.06000 1.000 37.45696 79 GLY A O 1
ATOM 464 N N . PRO A 1 81 ? 14.29800 52.01800 25.71600 1.000 36.72716 80 PRO A N 1
ATOM 465 C CA . PRO A 1 81 ? 12.98400 51.41800 25.97300 1.000 38.51860 80 PRO A CA 1
ATOM 466 C C . PRO A 1 81 ? 12.33800 51.98100 27.22900 1.000 40.04704 80 PRO A C 1
ATOM 467 O O . PRO A 1 81 ? 13.01100 52.33400 28.20000 1.000 44.27737 80 PRO A O 1
ATOM 471 N N . GLY A 1 82 ? 11.01800 52.11000 27.19400 1.000 38.15944 81 GLY A N 1
ATOM 472 C CA . GLY A 1 82 ? 10.31300 52.78200 28.26000 1.000 36.20733 81 GLY A CA 1
ATOM 473 C C . GLY A 1 82 ? 10.26900 54.28900 28.15300 1.000 44.41691 81 GLY A C 1
ATOM 474 O O . GLY A 1 82 ? 9.47500 54.91600 28.87000 1.000 45.45218 81 GLY A O 1
ATOM 475 N N . ASP A 1 83 ? 11.07400 54.90200 27.28000 1.000 42.66705 82 ASP A N 1
ATOM 476 C CA . ASP A 1 83 ? 11.05600 56.35600 27.14400 1.000 40.24208 82 ASP A CA 1
ATOM 477 C C . ASP A 1 83 ? 10.13200 56.81500 26.01100 1.000 37.65566 82 ASP A C 1
ATOM 478 O O . ASP A 1 83 ? 9.84800 56.07600 25.06900 1.000 40.02988 82 ASP A O 1
ATOM 483 N N . ARG A 1 84 ? 9.67500 58.06100 26.11200 1.000 38.96255 83 ARG A N 1
ATOM 484 C CA . ARG A 1 84 ? 8.87300 58.70500 25.07800 1.000 40.88956 83 ARG A CA 1
ATOM 485 C C . ARG A 1 84 ? 9.53600 60.00400 24.65500 1.000 38.37589 83 ARG A C 1
ATOM 486 O O . ARG A 1 84 ? 9.79700 60.86900 25.49600 1.000 41.14961 83 ARG A O 1
ATOM 494 N N . VAL A 1 85 ? 9.75800 60.15400 23.35000 1.000 35.63774 84 VAL A N 1
ATOM 495 C CA . VAL A 1 85 ? 10.47800 61.28500 22.78300 1.000 30.76789 84 VAL A CA 1
ATOM 496 C C . VAL A 1 85 ? 9.56400 61.99700 21.80800 1.000 31.46751 84 VAL A C 1
ATOM 497 O O . VAL A 1 85 ? 9.13200 61.41300 20.80400 1.000 34.35803 84 VAL A O 1
ATOM 501 N N . GLY A 1 86 ? 9.29000 63.26100 22.08400 1.000 32.97632 85 GLY A N 1
ATOM 502 C CA . GLY A 1 86 ? 8.55200 64.06200 21.14200 1.000 33.86181 85 GLY A CA 1
ATOM 503 C C . GLY A 1 86 ? 9.36900 64.34100 19.89500 1.000 35.00675 85 GLY A C 1
ATOM 504 O O . GLY A 1 86 ? 10.60300 64.35400 19.91400 1.000 38.10366 85 GLY A O 1
ATOM 505 N N . VAL A 1 87 ? 8.65800 64.56900 18.79300 1.000 32.89415 86 VAL A N 1
ATOM 506 C CA . VAL A 1 87 ? 9.24900 64.92200 17.50600 1.000 33.20537 86 VAL A CA 1
ATOM 507 C C . VAL A 1 87 ? 8.42700 66.06700 16.93700 1.000 33.30300 86 VAL A C 1
ATOM 508 O O . VAL A 1 87 ? 7.21700 65.92100 16.72200 1.000 37.02514 86 VAL A O 1
ATOM 512 N N . ARG A 1 88 ? 9.07000 67.20900 16.70400 1.000 34.16547 87 ARG A N 1
ATOM 513 C CA . ARG A 1 88 ? 8.37400 68.38400 16.18200 1.000 34.97120 87 ARG A CA 1
ATOM 514 C C . ARG A 1 88 ? 9.28600 69.02300 15.14100 1.000 32.06066 87 ARG A C 1
ATOM 515 O O . ARG A 1 88 ? 9.96500 70.01400 15.40400 1.000 36.96969 87 ARG A O 1
ATOM 523 N N . VAL A 1 89 ? 9.28100 68.44800 13.94600 1.000 33.94990 88 VAL A N 1
ATOM 524 C CA . VAL A 1 89 ? 10.23000 68.80300 12.89700 1.000 32.39334 88 VAL A CA 1
ATOM 525 C C . VAL A 1 89 ? 9.46500 69.03400 11.60200 1.000 28.47728 88 VAL A C 1
ATOM 526 O O . VAL A 1 89 ? 8.63600 68.20400 11.22100 1.000 30.62785 88 VAL A O 1
ATOM 530 N N . PRO A 1 90 ? 9.73000 70.12200 10.89000 1.000 34.26280 89 PRO A N 1
ATOM 531 C CA . PRO A 1 90 ? 8.94600 70.44800 9.68500 1.000 33.12425 89 PRO A CA 1
ATOM 532 C C . PRO A 1 90 ? 8.79800 69.27800 8.72100 1.000 32.54831 89 PRO A C 1
ATOM 533 O O . PRO A 1 90 ? 9.71100 68.46500 8.54100 1.000 31.92657 89 PRO A O 1
ATOM 537 N N . SER A 1 91 ? 7.63700 69.22000 8.07600 1.000 30.72888 90 SER A N 1
ATOM 538 C CA . SER A 1 91 ? 7.36100 68.20300 7.07200 1.000 30.78161 90 SER A CA 1
ATOM 539 C C . SER A 1 91 ? 8.21900 68.42600 5.82900 1.000 33.20583 90 SER A C 1
ATOM 540 O O . SER A 1 91 ? 8.75300 69.51200 5.59500 1.000 30.76983 90 SER A O 1
ATOM 543 N N . GLY A 1 92 ? 8.33900 67.37900 5.01800 1.000 30.98537 91 GLY A N 1
ATOM 544 C CA . GLY A 1 92 ? 9.11500 67.48600 3.79800 1.000 31.05623 91 GLY A CA 1
ATOM 545 C C . GLY A 1 92 ? 10.61600 67.59700 3.98100 1.000 35.46550 91 GLY A C 1
ATOM 546 O O . GLY A 1 92 ? 11.31600 67.91300 3.01400 1.000 32.40911 91 GLY A O 1
ATOM 547 N N . THR A 1 93 ? 11.13800 67.32100 5.17700 1.000 31.72763 92 THR A N 1
ATOM 548 C CA . THR A 1 93 ? 12.56800 67.37600 5.44900 1.000 30.29790 92 THR A CA 1
ATOM 549 C C . THR A 1 93 ? 13.10300 65.97600 5.73000 1.000 35.68698 92 THR A C 1
ATOM 550 O O . THR A 1 93 ? 12.41900 65.14700 6.33900 1.000 29.52135 92 THR A O 1
ATOM 554 N N . ALA A 1 94 ? 14.33400 65.71300 5.28700 1.000 34.80685 93 ALA A N 1
ATOM 555 C CA . ALA A 1 94 ? 14.98000 64.45100 5.62800 1.000 31.27768 93 ALA A CA 1
ATOM 556 C C . ALA A 1 94 ? 15.04100 64.25100 7.13800 1.000 31.78731 93 ALA A C 1
ATOM 557 O O . ALA A 1 94 ? 14.75100 63.15700 7.64200 1.000 31.52526 93 ALA A O 1
ATOM 559 N N . GLU A 1 95 ? 15.41100 65.29700 7.88100 1.000 29.17041 94 GLU A N 1
ATOM 560 C CA . GLU A 1 95 ? 15.60400 65.14600 9.32200 1.000 31.78028 94 GLU A CA 1
ATOM 561 C C . GLU A 1 95 ? 14.32800 64.70300 10.04000 1.000 31.83797 94 GLU A C 1
ATOM 562 O O . GLU A 1 95 ? 14.41000 64.02200 11.07100 1.000 29.11039 94 GLU A O 1
ATOM 568 N N . LEU A 1 96 ? 13.14900 65.10000 9.54200 1.000 28.63497 95 LEU A N 1
ATOM 569 C CA . LEU A 1 96 ? 11.90000 64.62400 10.14800 1.000 28.52370 95 LEU A CA 1
ATOM 570 C C . LEU A 1 96 ? 11.87400 63.10000 10.20400 1.000 28.00202 95 LEU A C 1
ATOM 571 O O . LEU A 1 96 ? 11.68100 62.50800 11.27300 1.000 28.30631 95 LEU A O 1
ATOM 576 N N . TYR A 1 97 ? 12.10800 62.44200 9.06200 1.000 26.50476 96 TYR A N 1
ATOM 577 C CA . TYR A 1 97 ? 12.06000 60.98400 9.04300 1.000 28.17360 96 TYR A CA 1
ATOM 578 C C . TYR A 1 97 ? 13.29900 60.36300 9.69400 1.000 30.45673 96 TYR A C 1
ATOM 579 O O . TYR A 1 97 ? 13.18800 59.35400 10.40400 1.000 30.15217 96 TYR A O 1
ATOM 588 N N . LEU A 1 98 ? 14.47800 60.97300 9.52300 1.000 33.21102 97 LEU A N 1
ATOM 589 C CA . LEU A 1 98 ? 15.66300 60.47000 10.22300 1.000 31.96094 97 LEU A CA 1
ATOM 590 C C . LEU A 1 98 ? 15.47100 60.50300 11.73300 1.000 30.31259 97 LEU A C 1
ATOM 591 O O . LEU A 1 98 ? 15.94700 59.60700 12.44500 1.000 30.35415 97 LEU A O 1
ATOM 596 N N . SER A 1 99 ? 14.79300 61.54300 12.24400 1.000 28.78797 98 SER A N 1
ATOM 597 C CA . SER A 1 99 ? 14.60300 61.68100 13.68600 1.000 27.32078 98 SER A CA 1
ATOM 598 C C . SER A 1 99 ? 13.65900 60.61400 14.21900 1.000 29.29473 98 SER A C 1
ATOM 599 O O . SER A 1 99 ? 13.89300 60.04600 15.29000 1.000 32.51746 98 SER A O 1
ATOM 602 N N . ILE A 1 100 ? 12.59000 60.32800 13.47700 1.000 29.48660 99 ILE A N 1
ATOM 603 C CA . ILE A 1 100 ? 11.64600 59.28900 13.87700 1.000 30.74167 99 ILE A CA 1
ATOM 604 C C . ILE A 1 100 ? 12.34500 57.93700 13.93800 1.000 30.99773 99 ILE A C 1
ATOM 605 O O . ILE A 1 100 ? 12.23000 57.20100 14.92400 1.000 30.35540 99 ILE A O 1
ATOM 610 N N . LEU A 1 101 ? 13.09500 57.60100 12.89000 1.000 31.51301 100 LEU A N 1
ATOM 611 C CA . LEU A 1 101 ? 13.84400 56.34500 12.88800 1.000 29.45143 100 LEU A CA 1
ATOM 612 C C . LEU A 1 101 ? 14.90200 56.31800 13.98800 1.000 33.85551 100 LEU A C 1
ATOM 613 O O . LEU A 1 101 ? 15.14200 55.26900 14.60100 1.000 34.58576 100 LEU A O 1
ATOM 618 N N . ALA A 1 102 ? 15.54900 57.45400 14.25600 1.000 32.47985 101 ALA A N 1
ATOM 619 C CA . ALA A 1 102 ? 16.53500 57.49200 15.33400 1.000 30.51139 101 ALA A CA 1
ATOM 620 C C . ALA A 1 102 ? 15.89800 57.14300 16.67200 1.000 34.72534 101 ALA A C 1
ATOM 621 O O . ALA A 1 102 ? 16.44100 56.33300 17.43400 1.000 39.67709 101 ALA A O 1
ATOM 623 N N . VAL A 1 103 ? 14.75700 57.77000 16.99100 1.000 33.20149 102 VAL A N 1
ATOM 624 C CA . VAL A 1 103 ? 14.02200 57.40700 18.20400 1.000 34.19420 102 VAL A CA 1
ATOM 625 C C . VAL A 1 103 ? 13.74300 55.91100 18.21600 1.000 35.44225 102 VAL A C 1
ATOM 626 O O . VAL A 1 103 ? 14.06000 55.20700 19.17800 1.000 38.20225 102 VAL A O 1
ATOM 630 N N . LEU A 1 104 ? 13.16200 55.39000 17.13700 1.000 35.51268 103 LEU A N 1
ATOM 631 C CA . LEU A 1 104 ? 12.85300 53.96600 17.14800 1.000 33.01499 103 LEU A CA 1
ATOM 632 C C . LEU A 1 104 ? 14.12500 53.14000 17.35000 1.000 37.17806 103 LEU A C 1
ATOM 633 O O . LEU A 1 104 ? 14.14100 52.19500 18.15000 1.000 37.10616 103 LEU A O 1
ATOM 638 N N . ARG A 1 105 ? 15.21800 53.51100 16.66600 1.000 37.07983 104 ARG A N 1
ATOM 639 C CA . ARG A 1 105 ? 16.45500 52.74100 16.78300 1.000 36.70613 104 ARG A CA 1
ATOM 640 C C . ARG A 1 105 ? 16.95100 52.68500 18.22800 1.000 40.85002 104 ARG A C 1
ATOM 641 O O . ARG A 1 105 ? 17.44400 51.64900 18.68100 1.000 39.79036 104 ARG A O 1
ATOM 649 N N . SER A 1 106 ? 16.84900 53.79500 18.95300 1.000 34.46489 105 SER A N 1
ATOM 650 C CA . SER A 1 106 ? 17.30800 53.85100 20.32600 1.000 37.39707 105 SER A CA 1
ATOM 651 C C . SER A 1 106 ? 16.44100 53.03600 21.27700 1.000 43.22533 105 SER A C 1
ATOM 652 O O . SER A 1 106 ? 16.77100 52.95800 22.46800 1.000 42.22806 105 SER A O 1
ATOM 655 N N . GLY A 1 107 ? 15.34700 52.43300 20.79900 1.000 40.61951 106 GLY A N 1
ATOM 656 C CA . GLY A 1 107 ? 14.48100 51.65300 21.64900 1.000 38.92246 106 GLY A CA 1
ATOM 657 C C . GLY A 1 107 ? 13.33400 52.41000 22.27600 1.000 37.30876 106 GLY A C 1
ATOM 658 O O . GLY A 1 107 ? 12.44300 51.78200 22.86200 1.000 40.37478 106 GLY A O 1
ATOM 659 N N . ALA A 1 108 ? 13.31600 53.73000 22.16300 1.000 40.69562 107 ALA A N 1
ATOM 660 C CA . ALA A 1 108 ? 12.23200 54.54200 22.68300 1.000 35.45516 107 ALA A CA 1
ATOM 661 C C . ALA A 1 108 ? 11.07500 54.59900 21.67700 1.000 35.42361 107 ALA A C 1
ATOM 662 O O . ALA A 1 108 ? 11.15200 54.07600 20.56200 1.000 36.70467 107 ALA A O 1
ATOM 664 N N . ALA A 1 109 ? 9.97700 55.22000 22.08900 1.000 33.00086 108 ALA A N 1
ATOM 665 C CA . ALA A 1 109 ? 8.80300 55.43700 21.25600 1.000 35.08743 108 ALA A CA 1
ATOM 666 C C . ALA A 1 109 ? 8.70200 56.91600 20.92800 1.000 35.98532 108 ALA A C 1
ATOM 667 O O . ALA A 1 109 ? 8.96500 57.76500 21.78300 1.000 34.02538 108 ALA A O 1
ATOM 669 N N . TYR A 1 110 ? 8.32100 57.22800 19.69900 1.000 34.92299 109 TYR A N 1
ATOM 670 C CA . TYR A 1 110 ? 8.24500 58.61700 19.28900 1.000 31.77900 109 TYR A CA 1
ATOM 671 C C . TYR A 1 110 ? 6.81500 59.10700 19.41100 1.000 30.82242 109 TYR A C 1
ATOM 672 O O . TYR A 1 110 ? 5.86600 58.32400 19.36000 1.000 32.46855 109 TYR A O 1
ATOM 681 N N . VAL A 1 111 ? 6.69100 60.40600 19.64900 1.000 30.73697 110 VAL A N 1
ATOM 682 C CA . VAL A 1 111 ? 5.44300 61.10400 19.93000 1.000 30.24956 110 VAL A CA 1
ATOM 683 C C . VAL A 1 111 ? 5.38800 62.30000 18.98700 1.000 34.47154 110 VAL A C 1
ATOM 684 O O . VAL A 1 111 ? 5.88500 63.38200 19.32800 1.000 32.20596 110 VAL A O 1
ATOM 688 N N . PRO A 1 112 ? 4.80000 62.15600 17.80400 1.000 31.18553 111 PRO A N 1
ATOM 689 C CA . PRO A 1 112 ? 4.87300 63.22900 16.80300 1.000 32.53065 111 PRO A CA 1
ATOM 690 C C . PRO A 1 112 ? 3.79100 64.28100 16.97400 1.000 33.87402 111 PRO A C 1
ATOM 691 O O . PRO A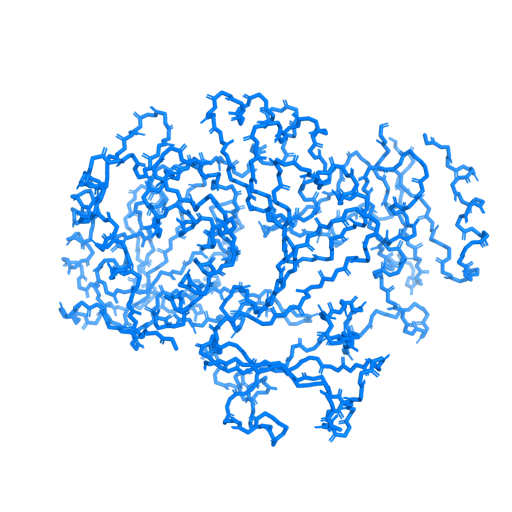 1 112 ? 2.62100 63.98500 17.20500 1.000 35.92121 111 PRO A O 1
ATOM 695 N N . VAL A 1 113 ? 4.19900 65.53600 16.83700 1.000 36.19332 112 VAL A N 1
ATOM 696 C CA . VAL A 1 113 ? 3.29200 66.66700 16.73300 1.000 32.39443 112 VAL A CA 1
ATOM 697 C C . VAL A 1 113 ? 3.71300 67.44100 15.50100 1.000 35.97989 112 VAL A C 1
ATOM 698 O O . VAL A 1 113 ? 4.90000 67.74600 15.33500 1.000 37.81528 112 VAL A O 1
ATOM 702 N N . ASP A 1 114 ? 2.76300 67.72500 14.61900 1.000 36.14329 113 ASP A N 1
ATOM 703 C CA . ASP A 1 114 ? 3.11700 68.44300 13.40800 1.000 37.92119 113 ASP A CA 1
ATOM 704 C C . ASP A 1 114 ? 3.78500 69.76400 13.76300 1.000 37.68972 113 ASP A C 1
ATOM 705 O O . ASP A 1 114 ? 3.41100 70.43500 14.72600 1.000 35.27464 113 ASP A O 1
ATOM 710 N N . ALA A 1 115 ? 4.79100 70.12900 12.97400 1.000 41.42753 114 ALA A N 1
ATOM 711 C CA . ALA A 1 115 ? 5.49600 71.38000 13.21700 1.000 40.00257 114 ALA A CA 1
ATOM 712 C C . ALA A 1 115 ? 4.57900 72.58100 13.02800 1.000 45.87129 114 ALA A C 1
ATOM 713 O O . ALA A 1 115 ? 4.74100 73.60000 13.71100 1.000 44.46354 114 ALA A O 1
ATOM 715 N N . ASP A 1 116 ? 3.61100 72.48200 12.12000 1.000 45.07626 115 ASP A N 1
ATOM 716 C CA . ASP A 1 116 ? 2.70500 73.58500 11.83400 1.000 44.64319 115 ASP A CA 1
ATOM 717 C C . ASP A 1 116 ? 1.46100 73.58000 12.71000 1.000 46.94799 115 ASP A C 1
ATOM 718 O O . ASP A 1 116 ? 0.59500 74.43900 12.52400 1.000 53.28767 115 ASP A O 1
ATOM 723 N N . ASP A 1 117 ? 1.35400 72.65200 13.65700 1.000 47.22724 116 ASP A N 1
ATOM 724 C CA . ASP A 1 117 ? 0.30300 72.74200 14.65300 1.000 47.27200 116 ASP A CA 1
ATOM 725 C C . ASP A 1 117 ? 0.61900 73.87000 15.62400 1.000 54.29814 116 ASP A C 1
ATOM 726 O O . ASP A 1 117 ? 1.76600 74.31800 15.71700 1.000 49.66690 116 ASP A O 1
ATOM 731 N N . PRO A 1 118 ? -0.39300 74.35700 16.35000 1.000 58.04795 117 PRO A N 1
ATOM 732 C CA . PRO A 1 118 ? -0.15600 75.40800 17.34200 1.000 52.99913 117 PRO A CA 1
ATOM 733 C C . PRO A 1 118 ? 0.74000 74.91800 18.46500 1.000 52.14583 117 PRO A C 1
ATOM 734 O O . PRO A 1 118 ? 0.68600 73.75500 18.87100 1.000 52.01811 117 PRO A O 1
ATOM 738 N N . ASP A 1 119 ? 1.56500 75.83300 18.98100 1.000 53.37550 118 ASP A N 1
ATOM 739 C CA . ASP A 1 119 ? 2.41000 75.51000 20.12800 1.000 55.26240 118 ASP A CA 1
ATOM 740 C C . ASP A 1 119 ? 1.59500 75.01400 21.31700 1.000 53.86691 118 ASP A C 1
ATOM 741 O O . ASP A 1 119 ? 2.09600 74.22500 22.12800 1.000 57.06299 118 ASP A O 1
ATOM 746 N N . GLU A 1 120 ? 0.35200 75.47900 21.45100 1.000 57.58015 119 GLU A N 1
ATOM 747 C CA . GLU A 1 120 ? -0.49600 75.06200 22.56600 1.000 62.42231 119 GLU A CA 1
ATOM 748 C C . GLU A 1 120 ? -0.82700 73.57600 22.48300 1.000 56.10552 119 GLU A C 1
ATOM 749 O O . GLU A 1 120 ? -0.71500 72.84800 23.47700 1.000 50.42837 119 GLU A O 1
ATOM 755 N N . ARG A 1 121 ? -1.24400 73.10800 21.30100 1.000 51.84721 120 ARG A N 1
ATOM 756 C CA . ARG A 1 121 ? -1.47900 71.68100 21.11800 1.000 52.89350 120 ARG A CA 1
ATOM 757 C C . ARG A 1 121 ? -0.20300 70.88600 21.35500 1.000 53.84684 120 ARG A C 1
ATOM 758 O O . ARG A 1 121 ? -0.23500 69.81400 21.97200 1.000 54.00827 120 ARG A O 1
ATOM 766 N N . ALA A 1 122 ? 0.93700 71.41000 20.88600 1.000 53.84145 121 ALA A N 1
ATOM 767 C CA . ALA A 1 122 ? 2.20900 70.70900 21.05100 1.000 49.60674 121 ALA A CA 1
ATOM 768 C C . ALA A 1 122 ? 2.53200 70.50200 22.52200 1.000 46.46181 121 ALA A C 1
ATOM 769 O O . ALA A 1 122 ? 2.92000 69.40100 22.93300 1.000 39.86095 121 ALA A O 1
ATOM 771 N N . ALA A 1 123 ? 2.36600 71.55400 23.33300 1.000 49.22231 122 ALA A N 1
ATOM 772 C CA . ALA A 1 123 ? 2.66600 71.44600 24.75900 1.000 50.20354 122 ALA A CA 1
ATOM 773 C C . ALA A 1 123 ? 1.72100 70.46800 25.44500 1.000 47.65409 122 ALA A C 1
ATOM 774 O O . ALA A 1 123 ? 2.13800 69.67400 26.29600 1.000 49.30750 122 ALA A O 1
ATOM 776 N N . THR A 1 124 ? 0.44300 70.50200 25.07200 1.000 49.41506 123 THR A N 1
ATOM 777 C CA . THR A 1 124 ? -0.52000 69.56800 25.64800 1.000 52.96736 123 THR A CA 1
ATOM 778 C C . THR A 1 124 ? -0.09100 68.12300 25.40900 1.000 48.80300 123 THR A C 1
ATOM 779 O O . THR A 1 124 ? 0.02800 67.33200 26.35300 1.000 49.15549 123 THR A O 1
ATOM 783 N N . VAL A 1 125 ? 0.17800 67.76900 24.14800 1.000 51.55680 124 VAL A N 1
ATOM 784 C CA . VAL A 1 125 ? 0.52900 66.38900 23.81300 1.000 44.20491 124 VAL A CA 1
ATOM 785 C C . VAL A 1 125 ? 1.80100 65.95800 24.53900 1.000 42.71529 124 VAL A C 1
ATOM 786 O O . VAL A 1 125 ? 1.87300 64.85500 25.09500 1.000 41.78121 124 VAL A O 1
ATOM 790 N N . PHE A 1 126 ? 2.83500 66.80900 24.52400 1.000 40.21781 125 PHE A N 1
ATOM 791 C CA . PHE A 1 126 ? 4.10500 66.39600 25.11600 1.000 41.48702 125 PHE A CA 1
ATOM 792 C C . PHE A 1 126 ? 3.97200 66.25800 26.62100 1.000 41.31084 125 PHE A C 1
ATOM 793 O O . PHE A 1 126 ? 4.51900 65.32500 27.21800 1.000 42.20527 125 PHE A O 1
ATOM 801 N N . ARG A 1 127 ? 3.23900 67.17500 27.25200 1.000 43.76788 126 ARG A N 1
ATOM 802 C CA . ARG A 1 127 ? 2.95500 67.02800 28.67200 1.000 48.79180 126 ARG A CA 1
ATOM 803 C C . ARG A 1 127 ? 2.16400 65.75100 28.92800 1.000 45.93313 126 ARG A C 1
ATOM 804 O O . ARG A 1 127 ? 2.57000 64.90200 29.72500 1.000 44.91722 126 ARG A O 1
ATOM 812 N N . GLU A 1 128 ? 1.05900 65.57400 28.20000 1.000 45.80645 127 GLU A N 1
ATOM 813 C CA . GLU A 1 128 ? 0.19400 64.41000 28.38300 1.000 48.28471 127 GLU A CA 1
ATOM 814 C C . GLU A 1 128 ? 0.91900 63.09200 28.09800 1.000 45.77091 127 GLU A C 1
ATOM 815 O O . GLU A 1 128 ? 0.65400 62.07800 28.75600 1.000 46.71549 127 GLU A O 1
ATOM 821 N N . ALA A 1 129 ? 1.82400 63.07200 27.11500 1.000 45.23524 128 ALA A N 1
ATOM 822 C CA . ALA A 1 129 ? 2.60500 61.85900 26.87400 1.000 42.22910 128 ALA A CA 1
ATOM 823 C C . ALA A 1 129 ? 3.76200 61.68200 27.84700 1.000 39.07073 128 ALA A C 1
ATOM 824 O O . ALA A 1 129 ? 4.38400 60.61300 27.85500 1.000 40.75666 128 ALA A O 1
ATOM 826 N N . ALA A 1 130 ? 4.09000 62.69600 28.64900 1.000 40.66600 129 ALA A N 1
ATOM 827 C CA . ALA A 1 130 ? 5.21200 62.60000 29.58300 1.000 40.25450 129 ALA A CA 1
ATOM 828 C C . ALA A 1 130 ? 6.52200 62.29100 28.85400 1.000 42.04210 129 ALA A C 1
ATOM 829 O O . ALA A 1 130 ? 7.26800 61.37600 29.22000 1.000 43.95784 129 ALA A O 1
ATOM 831 N N . VAL A 1 131 ? 6.81200 63.06800 27.80900 1.000 43.29209 130 VAL A N 1
ATOM 832 C CA . VAL A 1 131 ? 8.03200 62.83300 27.04000 1.000 43.57426 130 VAL A CA 1
ATOM 833 C C . VAL A 1 131 ? 9.24400 63.26000 27.86500 1.000 42.38722 130 VAL A C 1
ATOM 834 O O . VAL A 1 131 ? 9.18900 64.22000 28.64500 1.000 41.89534 130 VAL A O 1
ATOM 838 N N . CYS A 1 132 ? 10.35200 62.54100 27.70200 1.000 40.55372 131 CYS A N 1
ATOM 839 C CA . CYS A 1 132 ? 11.60400 62.93500 28.33800 1.000 45.47768 131 CYS A CA 1
ATOM 840 C C . CYS A 1 132 ? 12.44700 63.86800 27.47400 1.000 46.92343 131 CYS A C 1
ATOM 841 O O . CYS A 1 132 ? 13.55700 64.21900 27.87600 1.000 44.00711 131 CYS A O 1
ATOM 844 N N . ALA A 1 133 ? 11.93800 64.29300 26.31500 1.000 43.57265 132 ALA A N 1
ATOM 845 C CA . ALA A 1 133 ? 12.68100 65.12300 25.37600 1.000 41.59478 132 ALA A CA 1
ATOM 846 C C . ALA A 1 133 ? 11.82200 65.38200 24.14700 1.000 41.27821 132 ALA A C 1
ATOM 847 O O . ALA A 1 133 ? 10.93400 64.58300 23.83400 1.000 40.19088 132 ALA A O 1
ATOM 849 N N . VAL A 1 134 ? 12.06000 66.47600 23.43200 1.000 40.22474 133 VAL A N 1
ATOM 850 C CA . VAL A 1 134 ? 11.43500 66.65700 22.13000 1.000 42.56027 133 VAL A CA 1
ATOM 851 C C . VAL A 1 134 ? 12.49800 67.10500 21.13300 1.000 42.95551 133 VAL A C 1
ATOM 852 O O . VAL A 1 134 ? 13.33000 67.97200 21.43400 1.000 35.21393 133 VAL A O 1
ATOM 856 N N . LEU A 1 135 ? 12.51200 66.45100 19.97600 1.000 37.85266 134 LEU A N 1
ATOM 857 C CA . LEU A 1 135 ? 13.45000 66.78700 18.91800 1.000 33.93674 134 LEU A CA 1
ATOM 858 C C . LEU A 1 135 ? 12.86000 67.94000 18.12000 1.000 34.31431 134 LEU A C 1
ATOM 859 O O . LEU A 1 135 ? 11.85100 67.77700 17.41700 1.000 33.46666 134 LEU A O 1
ATOM 864 N N . GLY A 1 136 ? 13.46000 69.11800 18.28100 1.000 32.79538 135 GLY A N 1
ATOM 865 C CA . GLY A 1 136 ? 13.02000 70.31400 17.60700 1.000 32.10583 135 GLY A CA 1
ATOM 866 C C . GLY A 1 136 ? 13.85400 70.53500 16.37000 1.000 33.92580 135 GLY A C 1
ATOM 867 O O . GLY A 1 136 ? 14.78800 69.77500 16.08700 1.000 30.21745 135 GLY A O 1
ATOM 868 N N . PRO A 1 137 ? 13.54000 71.58200 15.60100 1.000 33.77190 136 PRO A N 1
ATOM 869 C CA . PRO A 1 137 ? 14.19700 71.74600 14.29500 1.000 35.61184 136 PRO A CA 1
ATOM 870 C C . PRO A 1 137 ? 15.68400 72.03800 14.39800 1.000 39.33186 136 PRO A C 1
ATOM 871 O O . PRO A 1 137 ? 16.41900 71.73700 13.44600 1.000 34.75117 136 PRO A O 1
ATOM 875 N N . ASP A 1 138 ? 16.15800 72.56700 15.53400 1.000 36.73990 137 ASP A N 1
ATOM 876 C CA . ASP A 1 138 ? 17.56500 72.88700 15.72600 1.000 33.98299 137 ASP A CA 1
ATOM 877 C C . ASP A 1 138 ? 18.18200 72.09300 16.87200 1.000 35.98776 137 ASP A C 1
ATOM 878 O O . ASP A 1 138 ? 19.13900 72.55100 17.49600 1.000 35.21684 137 ASP A O 1
ATOM 883 N N . GLY A 1 139 ? 17.65300 70.90100 17.15900 1.000 37.02904 138 GLY A N 1
ATOM 884 C CA . GLY A 1 139 ? 18.24400 70.03600 18.15300 1.000 32.60392 138 GLY A CA 1
ATOM 885 C C . GLY A 1 139 ? 17.35000 69.69100 19.33400 1.000 35.32544 138 GLY A C 1
ATOM 886 O O . GLY A 1 139 ? 16.22100 70.17400 19.46000 1.000 37.03391 138 GLY A O 1
ATOM 887 N N . PRO A 1 140 ? 17.86200 68.84700 20.23200 1.000 33.42343 139 PRO A N 1
ATOM 888 C CA . PRO A 1 140 ? 17.03400 68.33300 21.32900 1.000 38.31967 139 PRO A CA 1
ATOM 889 C C . PRO 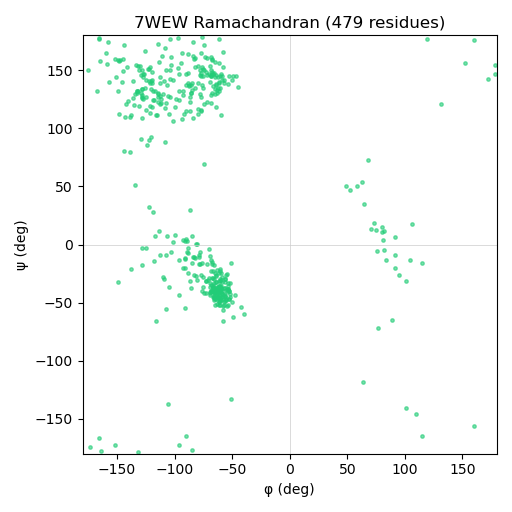A 1 140 ? 16.66200 69.42500 22.31200 1.000 42.33384 139 PRO A C 1
ATOM 890 O O . PRO A 1 140 ? 17.42500 70.36100 22.56200 1.000 43.72343 139 PRO A O 1
ATOM 894 N N . LEU A 1 141 ? 15.46900 69.29100 22.86700 1.000 46.56796 140 LEU A N 1
ATOM 895 C CA . LEU A 1 141 ? 14.90700 70.18800 23.86600 1.000 42.31602 140 LEU A CA 1
ATOM 896 C C . LEU A 1 141 ? 14.48800 69.36900 25.06700 1.000 46.02172 140 LEU A C 1
ATOM 897 O O . LEU A 1 141 ? 14.39200 68.13900 24.99500 1.000 44.90015 140 LEU A O 1
ATOM 902 N N . PRO A 1 142 ? 14.21000 70.01800 26.19400 1.000 55.84067 141 PRO A N 1
ATOM 903 C CA . PRO A 1 142 ? 13.82900 69.26600 27.39400 1.000 53.20596 141 PRO A CA 1
ATOM 904 C C . PRO A 1 142 ? 12.39200 68.76100 27.31800 1.000 48.04891 141 PRO A C 1
ATOM 905 O O . PRO A 1 142 ? 11.53700 69.31800 26.62400 1.000 45.02267 141 PRO A O 1
ATOM 909 N N . GLY A 1 143 ? 12.15200 67.65700 28.02300 1.000 44.94775 142 GLY A N 1
ATOM 910 C CA . GLY A 1 143 ? 10.82300 67.12400 28.19400 1.000 45.09469 142 GLY A CA 1
ATOM 911 C C . GLY A 1 143 ? 10.46900 67.03400 29.66600 1.000 49.83288 142 GLY A C 1
ATOM 912 O O . GLY A 1 143 ? 11.34100 66.86900 30.52200 1.000 51.94773 142 GLY A O 1
ATOM 913 N N . PRO A 1 144 ? 9.17800 67.11500 29.99000 1.000 50.37109 143 PRO A N 1
ATOM 914 C CA . PRO A 1 144 ? 8.79200 67.17400 31.41300 1.000 49.33919 143 PRO A CA 1
ATOM 915 C C . PRO A 1 144 ? 9.32500 66.01100 32.23900 1.000 48.32044 143 PRO A C 1
ATOM 916 O O . PRO A 1 144 ? 9.53300 66.17700 33.44500 1.000 52.72005 143 PRO A O 1
ATOM 920 N N . ALA A 1 145 ? 9.57800 64.85200 31.63300 1.000 43.47615 144 ALA A N 1
ATOM 921 C CA . ALA A 1 145 ? 10.04500 63.67400 32.34400 1.000 44.50011 144 ALA A CA 1
ATOM 922 C C . ALA A 1 145 ? 11.53300 63.44200 32.10000 1.000 51.41205 144 ALA A C 1
ATOM 923 O O . ALA A 1 145 ? 12.18800 64.14100 31.32200 1.000 57.30303 144 ALA A O 1
ATOM 925 N N . ARG A 1 146 ? 12.06900 62.42000 32.75900 1.000 46.05989 145 ARG A N 1
ATOM 926 C CA . ARG A 1 146 ? 13.48200 62.14500 32.64900 1.000 48.47488 145 ARG A CA 1
ATOM 927 C C . ARG A 1 146 ? 13.70800 60.75200 32.08600 1.000 47.14546 145 ARG A C 1
ATOM 928 O O . ARG A 1 146 ? 13.00900 59.80900 32.46000 1.000 48.64224 145 ARG A O 1
ATOM 936 N N . PRO A 1 147 ? 14.67200 60.59300 31.19200 1.000 46.88375 146 PRO A N 1
ATOM 937 C CA . PRO A 1 147 ? 14.89800 59.27700 30.58900 1.000 45.92239 146 PRO A CA 1
ATOM 938 C C . PRO A 1 147 ? 15.26500 58.25400 31.64800 1.000 43.42543 146 PRO A C 1
ATOM 939 O O . PRO A 1 147 ? 15.76900 58.59100 32.71700 1.000 52.54971 146 PRO A O 1
ATOM 943 N N . LEU A 1 148 ? 15.01200 56.98500 31.32600 1.000 43.57539 147 LEU A N 1
ATOM 944 C CA . LEU A 1 148 ? 15.13400 55.88000 32.26900 1.000 42.57280 147 LEU A CA 1
ATOM 945 C C . LEU A 1 148 ? 16.39400 55.04700 32.07800 1.000 48.75887 147 LEU A C 1
ATOM 946 O O . LEU A 1 148 ? 16.63700 54.13300 32.87500 1.000 50.70245 147 LEU A O 1
ATOM 951 N N . GLY A 1 149 ? 17.17100 55.30200 31.02800 1.000 46.06667 148 GLY A N 1
ATOM 952 C CA . GLY A 1 149 ? 18.48700 54.70400 30.92800 1.000 39.15648 148 GLY A CA 1
ATOM 953 C C . GLY A 1 149 ? 18.53400 53.23200 30.59900 1.000 47.43840 148 GLY A C 1
ATOM 954 O O . GLY A 1 149 ? 19.56800 52.59600 30.81400 1.000 50.41773 148 GLY A O 1
ATOM 955 N N . ASP A 1 150 ? 17.46900 52.67000 30.07200 1.000 48.67180 149 ASP A N 1
ATOM 956 C CA . ASP A 1 150 ? 17.49600 51.25900 29.69900 1.000 48.04066 149 ASP A CA 1
ATOM 957 C C . ASP A 1 150 ? 18.36900 51.07600 28.46200 1.000 52.67604 149 ASP A C 1
ATOM 958 O O . ASP A 1 150 ? 18.09800 51.70400 27.42800 1.000 51.74997 149 ASP A O 1
ATOM 963 N N . PRO A 1 151 ? 19.41100 50.23600 28.51300 1.000 52.30922 150 PRO A N 1
ATOM 964 C CA . PRO A 1 151 ? 20.32100 50.10300 27.36200 1.000 51.79386 150 PRO A CA 1
ATOM 965 C C . PRO A 1 151 ? 19.84600 49.14000 26.29200 1.000 52.45462 150 PRO A C 1
ATOM 966 O O . PRO A 1 151 ? 20.44800 49.10700 25.20900 1.000 50.96363 150 PRO A O 1
ATOM 970 N N . ARG A 1 152 ? 18.80400 48.35600 26.55900 1.000 52.70528 151 ARG A N 1
ATOM 971 C CA . ARG A 1 152 ? 18.31900 47.36400 25.61300 1.000 51.51879 151 ARG A CA 1
ATOM 972 C C . ARG A 1 152 ? 17.76900 48.01700 24.34500 1.000 50.01238 151 ARG A C 1
ATOM 973 O O . ARG A 1 152 ? 17.37500 49.18300 24.32900 1.000 48.01735 151 ARG A O 1
ATOM 981 N N . SER A 1 153 ? 17.75300 47.24700 23.26300 1.000 50.11496 152 SER A N 1
ATOM 982 C CA . SER A 1 153 ? 17.03600 47.68000 22.07500 1.000 52.57254 152 SER A CA 1
ATOM 983 C C . SER A 1 153 ? 15.58200 47.20400 22.16000 1.000 49.37478 152 SER A C 1
ATOM 984 O O . SER A 1 153 ? 15.22300 46.37000 22.99600 1.000 43.60297 152 SER A O 1
ATOM 987 N N . ALA A 1 154 ? 14.72900 47.79000 21.32400 1.000 44.81699 153 ALA A N 1
ATOM 988 C CA . ALA A 1 154 ? 13.29900 47.54100 21.44800 1.00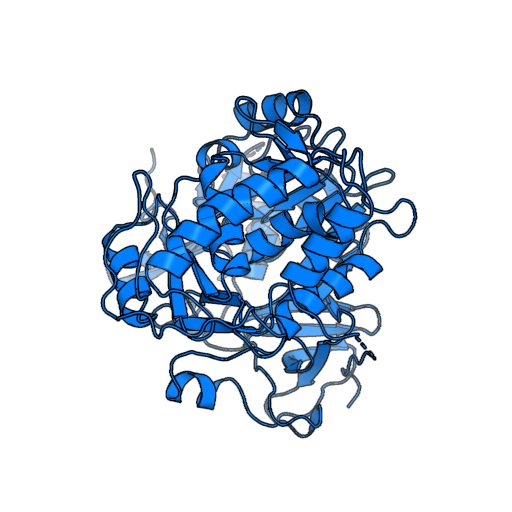0 43.20811 153 ALA A CA 1
ATOM 989 C C . ALA A 1 154 ? 12.98300 46.08100 21.15300 1.000 39.38788 153 ALA A C 1
ATOM 990 O O . ALA A 1 154 ? 13.61900 45.44300 20.30900 1.000 38.52488 153 ALA A O 1
ATOM 992 N N . GLY A 1 155 ? 12.00500 45.54000 21.87100 1.000 38.84484 154 GLY A N 1
ATOM 993 C CA . GLY A 1 155 ? 11.40400 44.28700 21.47600 1.000 39.33687 154 GLY A CA 1
ATOM 994 C C . GLY A 1 155 ? 9.95400 44.51500 21.09000 1.000 38.71941 154 GLY A C 1
ATOM 995 O O . GLY A 1 155 ? 9.40600 45.60700 21.29700 1.000 35.99939 154 GLY A O 1
ATOM 996 N N . PRO A 1 156 ? 9.29300 43.48500 20.54700 1.000 35.36816 155 PRO A N 1
ATOM 997 C CA . PRO A 1 156 ? 7.89600 43.65400 20.08900 1.000 34.96468 155 PRO A CA 1
ATOM 998 C C . PRO A 1 156 ? 6.94600 44.18800 21.15000 1.000 39.36275 155 PRO A C 1
ATOM 999 O O . PRO A 1 156 ? 5.92200 44.80300 20.80700 1.000 37.66701 155 PRO A O 1
ATOM 1003 N N . GLN A 1 157 ? 7.25100 43.97300 22.43400 1.000 40.05115 156 GLN A N 1
ATOM 1004 C CA . GLN A 1 157 ? 6.38800 44.44400 23.50300 1.000 36.61475 156 GLN A CA 1
ATOM 1005 C C . GLN A 1 157 ? 6.56300 45.92900 23.78400 1.000 39.06674 156 GLN A C 1
ATOM 1006 O O . GLN A 1 157 ? 5.69900 46.53300 24.43200 1.000 37.28337 156 GLN A O 1
ATOM 1012 N N . ASP A 1 158 ? 7.65100 46.53100 23.31600 1.000 38.41213 157 ASP A N 1
ATOM 1013 C CA . ASP A 1 158 ? 7.89700 47.93800 23.59300 1.000 35.77000 157 ASP A CA 1
ATOM 1014 C C . ASP A 1 158 ? 7.04200 48.81600 22.68400 1.000 35.68386 157 ASP A C 1
ATOM 1015 O O . ASP A 1 158 ? 6.77000 48.47400 21.53300 1.000 34.60963 157 ASP A O 1
ATOM 1020 N N . ASP A 1 159 ? 6.61200 49.95600 23.20600 1.000 31.41058 158 ASP A N 1
ATOM 1021 C CA . ASP A 1 159 ? 5.91100 50.91200 22.36500 1.000 33.90984 158 ASP A CA 1
ATOM 1022 C C . ASP A 1 159 ? 6.80700 51.39400 21.22500 1.000 36.86930 158 ASP A C 1
ATOM 1023 O O . ASP A 1 159 ? 7.99700 51.66000 21.41500 1.000 32.09846 158 ASP A O 1
ATOM 1028 N N . ALA A 1 160 ? 6.21800 51.51500 20.03300 1.000 33.00722 159 ALA A N 1
ATOM 1029 C CA . ALA A 1 160 ? 6.84200 52.18500 18.89600 1.000 31.85463 159 ALA A CA 1
ATOM 1030 C C . ALA A 1 160 ? 6.40800 53.63600 18.74800 1.000 34.70003 159 ALA A C 1
ATOM 1031 O O . ALA A 1 160 ? 7.24600 54.50800 18.48200 1.000 36.30683 159 ALA A O 1
ATOM 1033 N N . TRP A 1 161 ? 5.12100 53.93000 18.90000 1.000 30.93063 160 TRP A N 1
ATOM 1034 C CA . TRP A 1 161 ? 4.68500 55.30500 18.75800 1.000 31.39117 160 TRP A CA 1
ATOM 1035 C C . TRP A 1 161 ? 3.49200 55.55300 19.66500 1.000 30.85295 160 TRP A C 1
ATOM 1036 O O . TRP A 1 161 ? 2.79600 54.62500 20.07700 1.000 33.82409 160 TRP A O 1
ATOM 1047 N N . ILE A 1 162 ? 3.28600 56.83000 19.98000 1.000 31.39352 161 ILE A N 1
ATOM 1048 C CA . ILE A 1 162 ? 2.15400 57.31300 20.75000 1.000 27.46959 161 ILE A CA 1
ATOM 1049 C C . ILE A 1 162 ? 1.55500 58.43900 19.93100 1.000 31.90999 161 ILE A C 1
ATOM 1050 O O . ILE A 1 162 ? 2.15700 59.51400 19.80900 1.000 35.71042 161 ILE A O 1
ATOM 1055 N N . ILE A 1 163 ? 0.38200 58.20200 19.36500 1.000 30.78986 162 ILE A N 1
ATOM 1056 C CA . ILE A 1 163 ? -0.25200 59.14000 18.45600 1.000 29.94820 162 ILE A CA 1
ATOM 1057 C C . ILE A 1 163 ? -1.59800 59.53800 19.03200 1.000 34.37698 162 ILE A C 1
ATOM 1058 O O . ILE A 1 163 ? -2.37100 58.68200 19.48000 1.000 33.80307 162 ILE A O 1
ATOM 1063 N N . PHE A 1 164 ? -1.87700 60.83200 19.02000 1.000 35.22767 163 PHE A N 1
ATOM 1064 C CA . PHE A 1 164 ? -3.09200 61.35400 19.61700 1.000 37.52766 163 PHE A CA 1
ATOM 1065 C C . PHE A 1 164 ? -4.19000 61.44300 18.56600 1.000 45.53066 163 PHE A C 1
ATOM 1066 O O . PHE A 1 164 ? -3.96900 61.93300 17.45300 1.000 41.39624 163 PHE A O 1
ATOM 1074 N N . THR A 1 165 ? -5.36500 60.94200 18.91300 1.000 51.92843 164 THR A N 1
ATOM 1075 C CA . THR A 1 165 ? -6.51800 60.96900 18.02700 1.000 55.30042 164 THR A CA 1
ATOM 1076 C C . THR A 1 165 ? -7.56400 61.89600 18.62900 1.000 61.03231 164 THR A C 1
ATOM 1077 O O . THR A 1 165 ? -7.93300 61.74000 19.80000 1.000 61.90539 164 THR A O 1
ATOM 1081 N N . SER A 1 166 ? -8.03500 62.85600 17.81900 1.000 73.12611 165 SER A N 1
ATOM 1082 C CA . SER A 1 166 ? -8.85000 63.96500 18.32500 1.000 77.76504 165 SER A CA 1
ATOM 1083 C C . SER A 1 166 ? -10.05000 63.48100 19.13600 1.000 77.77947 165 SER A C 1
ATOM 1084 O O . SER A 1 166 ? -10.38800 64.07000 20.17300 1.000 75.74000 165 SER A O 1
ATOM 1087 N N . GLY A 1 167 ? -10.70300 62.41000 18.68600 1.000 78.68958 166 GLY A N 1
ATOM 1088 C CA . GLY A 1 167 ? -11.83700 61.86400 19.40600 1.000 87.70038 166 GLY A CA 1
ATOM 1089 C C . GLY A 1 167 ? -13.15700 62.08800 18.69600 1.000 95.06952 166 GLY A C 1
ATOM 1090 O O . GLY A 1 167 ? -13.21800 62.05900 17.46400 1.000 94.50610 166 GLY A O 1
ATOM 1091 N N . SER A 1 168 ? -14.22500 62.30000 19.46700 1.000 96.32122 167 SER A N 1
ATOM 1092 C CA . SER A 1 168 ? -15.54200 62.56900 18.89400 1.000 100.20044 167 SER A CA 1
ATOM 1093 C C . SER A 1 168 ? -16.31700 63.66400 19.60800 1.000 100.82498 167 SER A C 1
ATOM 1094 O O . SER A 1 168 ? -17.22400 64.23800 18.99500 1.000 97.30002 167 SER A O 1
ATOM 1097 N N . THR A 1 169 ? -16.00200 63.98300 20.86500 1.000 100.77273 168 THR A N 1
ATOM 1098 C CA . THR A 1 169 ? -16.66800 65.06000 21.58900 1.000 99.76023 168 THR A CA 1
ATOM 1099 C C . THR A 1 169 ? -15.70900 65.69200 22.59000 1.000 99.93877 168 THR A C 1
ATOM 1100 O O . THR A 1 169 ? -15.78700 66.89600 22.86400 1.000 101.75809 168 THR A O 1
ATOM 1102 N N . GLY A 1 170 ? -14.80500 64.88900 23.14100 1.000 94.34797 169 GLY A N 1
ATOM 1103 C CA . GLY A 1 170 ? -13.81200 65.36400 24.08100 1.000 89.04370 169 GLY A CA 1
ATOM 1104 C C . GLY A 1 170 ? -12.53900 65.81600 23.39800 1.000 88.67830 169 GLY A C 1
ATOM 1105 O O . GLY A 1 170 ? -12.49200 66.03700 22.18500 1.000 88.48990 169 GLY A O 1
ATOM 1106 N N . ALA A 1 171 ? -11.48800 65.95800 24.19900 1.000 83.83059 170 ALA A N 1
ATOM 1107 C CA . ALA A 1 171 ? -10.18500 66.34100 23.68300 1.000 80.99334 170 ALA A CA 1
ATOM 1108 C C . ALA A 1 171 ? -9.44800 65.12400 23.13000 1.000 77.68938 170 ALA A C 1
ATOM 1109 O O . ALA A 1 171 ? -9.78400 63.98100 23.45000 1.000 73.86445 170 ALA A O 1
ATOM 1111 N N . PRO A 1 172 ? -8.44500 65.34000 22.28100 1.000 76.69506 171 PRO A N 1
ATOM 1112 C CA . PRO A 1 172 ? -7.64100 64.21200 21.79500 1.000 72.84184 171 PRO A CA 1
ATOM 1113 C C . PRO A 1 172 ? -6.96200 63.46300 22.93600 1.000 64.06691 171 PRO A C 1
ATOM 1114 O O . PRO A 1 172 ? -6.57300 64.04000 23.95800 1.000 62.72282 171 PRO A O 1
ATOM 1118 N N . LYS A 1 173 ? -6.82400 62.15400 22.73600 1.000 55.94528 172 LYS A N 1
ATOM 1119 C CA . LYS A 1 173 ? -6.28300 61.23500 23.72400 1.000 53.07719 172 LYS A CA 1
ATOM 1120 C C . LYS A 1 173 ? -5.16500 60.41700 23.09000 1.000 43.57144 172 LYS A C 1
ATOM 1121 O O . LYS A 1 173 ? -5.17600 60.14600 21.88500 1.000 39.79045 172 LYS A O 1
ATOM 1127 N N . GLY A 1 174 ? -4.19900 60.02200 23.91600 1.000 37.73539 173 GLY A N 1
ATOM 1128 C CA . GLY A 1 174 ? -3.01600 59.35900 23.40600 1.000 32.86450 173 GLY A CA 1
ATOM 1129 C C . GLY A 1 174 ? -3.25100 57.87800 23.24300 1.000 33.13069 173 GLY A C 1
ATOM 1130 O O . GLY A 1 174 ? -3.77300 57.21700 24.14700 1.000 37.19208 173 GLY A O 1
ATOM 1131 N N . VAL A 1 175 ? -2.85700 57.34900 22.08900 1.000 29.17293 174 VAL A N 1
ATOM 1132 C CA . VAL A 1 175 ? -2.91300 55.92100 21.79600 1.000 32.55696 174 VAL A CA 1
ATOM 1133 C C . VAL A 1 175 ? -1.49100 55.40500 21.69900 1.000 34.35748 174 VAL A C 1
ATOM 1134 O O . VAL A 1 175 ? -0.71300 55.88200 20.86700 1.000 33.77529 174 VAL A O 1
ATOM 1138 N N . ALA A 1 176 ? -1.15300 54.42500 22.52500 1.000 33.42634 175 ALA A N 1
ATOM 1139 C CA . ALA A 1 176 ? 0.16800 53.82000 22.52100 1.000 28.72927 175 ALA A CA 1
ATOM 1140 C C . ALA A 1 176 ? 0.11600 52.52000 21.73600 1.000 31.46297 175 ALA A C 1
ATOM 1141 O O . ALA A 1 176 ? -0.67700 51.63400 22.05800 1.000 35.95961 175 ALA A O 1
ATOM 1143 N N . VAL A 1 177 ? 0.98300 52.39200 20.73300 1.000 32.72374 176 VAL A N 1
ATOM 1144 C CA . VAL A 1 177 ? 0.97200 51.26200 19.81400 1.000 31.14189 176 VAL A CA 1
ATOM 1145 C C . VAL A 1 177 ? 2.29700 50.53000 19.93500 1.000 32.91617 176 VAL A C 1
ATOM 1146 O O . VAL A 1 177 ? 3.36700 51.15100 19.90000 1.000 32.86093 176 VAL A O 1
ATOM 1150 N N . SER A 1 178 ? 2.23000 49.21200 20.06800 1.000 33.66231 177 SER A N 1
ATOM 1151 C CA . SER A 1 178 ? 3.44800 48.46200 20.28300 1.000 29.70148 177 SER A CA 1
ATOM 1152 C C . SER A 1 178 ? 4.14200 48.15500 18.95900 1.000 33.23407 177 SER A C 1
ATOM 1153 O O . SER A 1 178 ? 3.54100 48.19900 17.88000 1.000 30.82015 177 SER A O 1
ATOM 1156 N N . HIS A 1 179 ? 5.42700 47.81400 19.05400 1.000 33.08758 178 HIS A N 1
ATOM 1157 C CA . HIS A 1 179 ? 6.14600 47.36800 17.86700 1.000 34.80552 178 HIS A CA 1
ATOM 1158 C C . HIS A 1 179 ? 5.44600 46.17400 17.21900 1.000 35.54811 178 HIS A C 1
ATOM 1159 O O . HIS A 1 179 ? 5.30100 46.11900 15.99100 1.000 37.92305 178 HIS A O 1
ATOM 1166 N N . ARG A 1 180 ? 5.02000 45.21300 18.03100 1.000 36.99505 179 ARG A N 1
ATOM 1167 C CA . ARG A 1 180 ? 4.32000 44.01600 17.50300 1.000 35.92616 179 ARG A CA 1
ATOM 1168 C C . ARG A 1 180 ? 3.11400 44.45200 16.66600 1.000 32.29862 179 ARG A C 1
ATOM 1169 O O . ARG A 1 180 ? 2.96100 43.96000 15.58900 1.000 34.70225 179 ARG A O 1
ATOM 1177 N N . SER A 1 181 ? 2.30700 45.36300 17.17300 1.000 30.39802 180 SER A N 1
ATOM 1178 C CA . SER A 1 181 ? 1.15200 45.84300 16.42200 1.000 34.25773 180 SER A CA 1
ATOM 1179 C C . SER A 1 181 ? 1.58600 46.55700 15.14800 1.000 35.19483 180 SER A C 1
ATOM 1180 O O . SER A 1 181 ? 1.10000 46.25100 14.05300 1.000 36.92781 180 SER A O 1
ATOM 1183 N N . ALA A 1 182 ? 2.51200 47.51200 15.27500 1.000 34.66497 181 ALA A N 1
ATOM 1184 C CA . ALA A 1 182 ? 2.95800 48.27700 14.11600 1.000 31.58012 181 ALA A CA 1
ATOM 1185 C C . ALA A 1 182 ? 3.55000 47.35700 13.05500 1.000 32.71115 181 ALA A C 1
ATOM 1186 O O . ALA A 1 182 ? 3.19200 47.44800 11.87800 1.000 38.28895 181 ALA A O 1
ATOM 1188 N N . ALA A 1 183 ? 4.43400 46.43800 13.46000 1.000 34.03360 182 ALA A N 1
ATOM 1189 C CA . ALA A 1 183 ? 5.00300 45.48500 12.50700 1.000 33.79468 182 ALA A CA 1
ATOM 1190 C C . ALA A 1 183 ? 3.93300 44.57600 11.90200 1.000 34.97844 182 ALA A C 1
ATOM 1191 O O . ALA A 1 183 ? 3.97700 44.25500 10.70500 1.000 32.56896 182 ALA A O 1
ATOM 1193 N N . ALA A 1 184 ? 2.99000 44.11000 12.72600 1.000 33.50093 183 ALA A N 1
ATOM 1194 C CA . ALA A 1 184 ? 1.90100 43.28400 12.21000 1.000 32.60381 183 ALA A CA 1
ATOM 1195 C C . ALA A 1 184 ? 1.09400 44.03900 11.15500 1.000 33.85339 183 ALA A C 1
ATOM 1196 O O . ALA A 1 184 ? 0.69400 43.46600 10.13300 1.000 31.41664 183 ALA A O 1
ATOM 1198 N N . PHE A 1 185 ? 0.86500 45.33700 11.37200 1.000 35.20209 184 PHE A N 1
ATOM 1199 C CA . PHE A 1 185 ? 0.17000 46.12400 10.36000 1.000 34.78650 184 PHE A CA 1
ATOM 1200 C C . PHE A 1 185 ? 0.99300 46.20500 9.08000 1.000 32.73039 184 PHE A C 1
ATOM 1201 O O . PHE A 1 185 ? 0.47300 45.98400 7.97900 1.000 33.67502 184 PHE A O 1
ATOM 1209 N N . VAL A 1 186 ? 2.29000 46.50600 9.20300 1.000 31.13111 185 VAL A N 1
ATOM 1210 C CA . VAL A 1 186 ? 3.13900 46.63900 8.01600 1.000 29.75571 185 VAL A CA 1
ATOM 1211 C C . VAL A 1 186 ? 3.21800 45.32100 7.25500 1.000 33.99315 185 VAL A C 1
ATOM 1212 O O . VAL A 1 186 ? 3.12100 45.29100 6.02100 1.000 32.55046 185 VAL A O 1
ATOM 1216 N N . ASP A 1 187 ? 3.41800 44.21500 7.97400 1.000 33.63556 186 ASP A N 1
ATOM 1217 C CA . ASP A 1 187 ? 3.46000 42.91000 7.31900 1.000 37.32746 186 ASP A CA 1
ATOM 1218 C C . ASP A 1 187 ? 2.10100 42.52000 6.74200 1.000 32.73629 186 ASP A C 1
ATOM 1219 O O . ASP A 1 187 ? 2.03800 41.92100 5.66800 1.000 36.76822 186 ASP A O 1
ATOM 1224 N N . ALA A 1 188 ? 1.00200 42.86000 7.42100 1.000 32.46836 187 ALA A N 1
ATOM 1225 C CA . ALA A 1 188 ? -0.31900 42.61300 6.84300 1.000 33.34251 187 ALA A CA 1
ATOM 1226 C C . ALA A 1 188 ? -0.45300 43.26000 5.46700 1.000 36.73680 187 ALA A C 1
ATOM 1227 O O . ALA A 1 188 ? -0.94600 42.63700 4.51900 1.000 32.92091 187 ALA A O 1
ATOM 1229 N N . GLU A 1 189 ? -0.03600 44.52700 5.34400 1.000 37.52163 188 GLU A N 1
ATOM 1230 C CA . GLU A 1 189 ? -0.19300 45.23000 4.07600 1.000 35.62160 188 GLU A CA 1
ATOM 1231 C C . GLU A 1 189 ? 0.69400 44.65800 2.98300 1.000 35.61581 188 GLU A C 1
ATOM 1232 O O . GLU A 1 189 ? 0.38700 44.84000 1.80300 1.000 31.06788 188 GLU A O 1
ATOM 1238 N N . ALA A 1 190 ? 1.78000 43.97000 3.35000 1.000 37.03803 189 ALA A N 1
ATOM 1239 C CA . ALA A 1 190 ? 2.63100 43.29300 2.37900 1.000 34.56115 189 ALA A CA 1
ATOM 1240 C C . ALA A 1 190 ? 1.93700 42.11300 1.69900 1.000 37.80572 189 ALA A C 1
ATOM 1241 O O . ALA A 1 190 ? 2.43100 41.63200 0.67800 1.000 37.06789 189 ALA A O 1
ATOM 1243 N N . ASP A 1 191 ? 0.81400 41.62900 2.23600 1.000 42.99643 190 ASP A N 1
ATOM 1244 C CA . ASP A 1 191 ? 0.01000 40.58600 1.60100 1.000 42.06745 190 ASP A CA 1
ATOM 1245 C C . ASP A 1 191 ? -1.18800 41.15300 0.86400 1.000 42.41781 190 ASP A C 1
ATOM 1246 O O . ASP A 1 191 ? -2.04000 40.39300 0.40000 1.000 47.57224 190 ASP A O 1
ATOM 1251 N N . LEU A 1 192 ? -1.26700 42.47300 0.73800 1.000 38.61661 191 LEU A N 1
ATOM 1252 C CA . LEU A 1 192 ? -2.48600 43.12900 0.28100 1.000 36.26942 191 LEU A CA 1
ATOM 1253 C C . LEU A 1 192 ? -2.26600 43.85000 -1.04600 1.000 37.52010 191 LEU A C 1
ATOM 1254 O O . LEU A 1 192 ? -2.84800 43.44800 -2.05500 1.000 41.77598 191 LEU A O 1
ATOM 1259 N N . PHE A 1 193 ? -1.44100 44.89500 -1.07400 1.000 38.08290 192 PHE A N 1
ATOM 1260 C CA . PHE A 1 193 ? -1.29400 45.74100 -2.25000 1.000 38.25627 192 PHE A CA 1
ATOM 1261 C C . PHE A 1 193 ? -0.38700 45.10000 -3.29900 1.000 38.56439 192 PHE A C 1
ATOM 1262 O O . PHE A 1 193 ? 0.64900 44.51700 -2.98000 1.000 38.18512 192 PHE A O 1
ATOM 1270 N N . CYS A 1 194 ? -0.78200 45.23000 -4.56200 1.000 41.73140 193 CYS A N 1
ATOM 1271 C CA . CYS A 1 194 ? 0.08900 44.94000 -5.69600 1.000 43.15627 193 CYS A CA 1
ATOM 1272 C C . CYS A 1 194 ? 0.71100 43.55300 -5.59900 1.000 42.87507 193 CYS A C 1
ATOM 1273 O O . CYS A 1 194 ? 1.91100 43.37300 -5.81100 1.000 42.07832 193 CYS A O 1
ATOM 1276 N N . GLN A 1 195 ? -0.11600 42.55400 -5.28700 1.000 43.10017 194 GLN A N 1
ATOM 1277 C CA . GLN A 1 195 ? 0.41400 41.19700 -5.23500 1.000 44.86852 194 GLN A CA 1
ATOM 1278 C C . GLN A 1 195 ? 0.96900 40.76700 -6.59000 1.000 45.74160 194 GLN A C 1
ATOM 1279 O O . GLN A 1 195 ? 1.91800 39.98000 -6.64700 1.000 45.21923 194 GLN A O 1
ATOM 1285 N N . ASP A 1 196 ? 0.42100 41.30000 -7.68300 1.000 49.03895 195 ASP A N 1
ATOM 1286 C CA . ASP A 1 196 ? 0.87100 40.89700 -9.01400 1.000 54.95666 195 ASP A CA 1
ATOM 1287 C C . ASP A 1 196 ? 2.24900 41.45900 -9.34300 1.000 54.11786 195 ASP A C 1
ATOM 1288 O O . ASP A 1 196 ? 3.01600 40.82400 -10.07600 1.000 52.83484 195 ASP A O 1
ATOM 1293 N N . GLN A 1 197 ? 2.57500 42.63800 -8.81700 1.000 49.42589 196 GLN A N 1
ATOM 1294 C CA . GLN A 1 197 ? 3.83500 43.31800 -9.11100 1.000 43.79782 196 GLN A CA 1
ATOM 1295 C C . GLN A 1 197 ? 4.29400 44.01400 -7.83600 1.000 43.30686 196 GLN A C 1
ATOM 1296 O O . GLN A 1 197 ? 4.11500 45.22800 -7.66200 1.000 43.91061 196 GLN A O 1
ATOM 1302 N N . PRO A 1 198 ? 4.90100 43.27000 -6.91700 1.000 36.53592 197 PRO A N 1
ATOM 1303 C CA . PRO A 1 198 ? 5.10500 43.78600 -5.55600 1.000 38.09138 197 PRO A CA 1
ATOM 1304 C C . PRO A 1 198 ? 5.90400 45.08100 -5.52700 1.000 41.41258 197 PRO A C 1
ATOM 1305 O O . PRO A 1 198 ? 6.71900 45.35700 -6.40900 1.000 38.01906 197 PRO A O 1
ATOM 1309 N N . LEU A 1 199 ? 5.65200 45.88000 -4.48700 1.000 40.91184 198 LEU A N 1
ATOM 1310 C CA . LEU A 1 199 ? 6.45000 47.07400 -4.23700 1.000 36.67414 198 LEU A CA 1
ATOM 1311 C C . LEU A 1 199 ? 7.90400 46.69500 -3.99000 1.000 36.62212 198 LEU A C 1
ATOM 1312 O O . LEU A 1 199 ? 8.19900 45.70800 -3.30700 1.000 34.71229 198 LEU A O 1
ATOM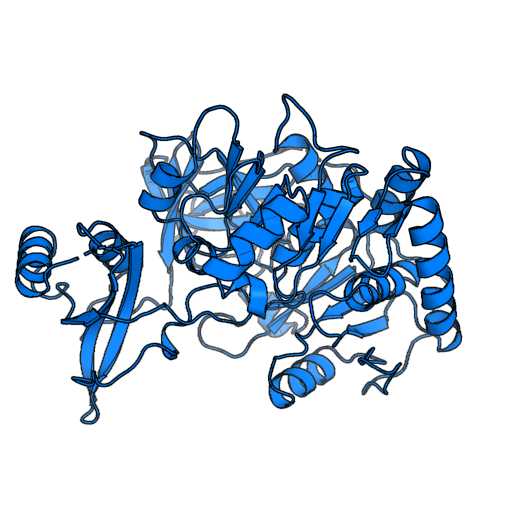 1317 N N . GLY A 1 200 ? 8.82200 47.49700 -4.53100 1.000 34.18806 199 GLY A N 1
ATOM 1318 C CA . GLY A 1 200 ? 10.22500 47.20300 -4.38200 1.000 31.44320 199 GLY A CA 1
ATOM 1319 C C . GLY A 1 200 ? 11.10300 48.30200 -4.92700 1.000 34.35506 199 GLY A C 1
ATOM 1320 O O . GLY A 1 200 ? 10.62600 49.37300 -5.32100 1.000 33.04810 199 GLY A O 1
ATOM 1321 N N . PRO A 1 201 ? 12.41400 48.06700 -4.93900 1.000 35.98650 200 PRO A N 1
ATOM 1322 C CA . PRO A 1 201 ? 13.33300 49.04200 -5.54600 1.000 34.99258 200 PRO A CA 1
ATOM 1323 C C . PRO A 1 201 ? 12.79600 49.51800 -6.89200 1.000 34.55643 200 PRO A C 1
ATOM 1324 O O . PRO A 1 201 ? 12.31800 48.72300 -7.70200 1.000 40.38567 200 PRO A O 1
ATOM 1328 N N . GLY A 1 202 ? 12.85500 50.83000 -7.11900 1.000 32.05665 201 GLY A N 1
ATOM 1329 C CA . GLY A 1 202 ? 12.21000 51.46400 -8.24600 1.000 34.86662 201 GLY A CA 1
ATOM 1330 C C . GLY A 1 202 ? 10.89900 52.15100 -7.90500 1.000 33.64647 201 GLY A C 1
ATOM 1331 O O . GLY A 1 202 ? 10.55500 53.16100 -8.52300 1.000 33.77320 201 GLY A O 1
ATOM 1332 N N . ASP A 1 203 ? 10.16400 51.64200 -6.93300 1.000 30.51907 202 ASP A N 1
ATOM 1333 C CA . ASP A 1 203 ? 9.00200 52.38200 -6.48600 1.000 34.96597 202 ASP A CA 1
ATOM 1334 C C . ASP A 1 203 ? 9.43400 53.56800 -5.62400 1.000 32.45863 202 ASP A C 1
ATOM 1335 O O . ASP A 1 203 ? 10.41300 53.51000 -4.86900 1.000 31.62923 202 ASP A O 1
ATOM 1340 N N . ARG A 1 204 ? 8.69100 54.65500 -5.75100 1.000 33.16588 203 ARG A N 1
ATOM 1341 C CA . ARG A 1 204 ? 8.98300 55.90100 -5.06200 1.000 33.85633 203 ARG A CA 1
ATOM 1342 C C . ARG A 1 204 ? 7.69600 56.37100 -4.40800 1.000 31.82595 203 ARG A C 1
ATOM 1343 O O . ARG A 1 204 ? 6.70200 56.62400 -5.10200 1.000 30.46384 203 ARG A O 1
ATOM 1351 N N . VAL A 1 205 ? 7.73100 56.48600 -3.07900 1.000 30.65015 204 VAL A N 1
ATOM 1352 C CA . VAL A 1 205 ? 6.54900 56.63200 -2.22900 1.000 33.28993 204 VAL A CA 1
ATOM 1353 C C . VAL A 1 205 ? 6.48400 58.06800 -1.72100 1.000 30.57894 204 VAL A C 1
ATOM 1354 O O . VAL A 1 205 ? 7.40400 58.53600 -1.04000 1.000 33.05869 204 VAL A O 1
ATOM 1358 N N . LEU A 1 206 ? 5.38900 58.75900 -2.02000 1.000 29.87914 205 LEU A N 1
ATOM 1359 C CA . LEU A 1 206 ? 5.16800 60.07400 -1.43700 1.000 26.12056 205 LEU A CA 1
ATOM 1360 C C . LEU A 1 206 ? 5.01700 59.96400 0.07900 1.000 30.79656 205 LEU A C 1
ATOM 1361 O O . LEU A 1 206 ? 4.39600 59.03100 0.59500 1.000 30.42929 205 LEU A O 1
ATOM 1366 N N . ALA A 1 207 ? 5.63700 60.89400 0.80000 1.000 28.21856 206 ALA A N 1
ATOM 1367 C CA . ALA A 1 207 ? 5.39100 61.09400 2.23000 1.000 32.23402 206 ALA A CA 1
ATOM 1368 C C . ALA A 1 207 ? 4.90600 62.53100 2.39100 1.000 29.63315 206 ALA A C 1
ATOM 1369 O O . ALA A 1 207 ? 5.70900 63.45900 2.53000 1.000 28.34992 206 ALA A O 1
ATOM 1371 N N . GLY A 1 208 ? 3.58700 62.70400 2.36700 1.000 31.13567 207 GLY A N 1
ATOM 1372 C CA . GLY A 1 208 ? 2.98400 64.01600 2.44100 1.000 32.55808 207 GLY A CA 1
ATOM 1373 C C . GLY A 1 208 ? 1.97700 64.17500 3.56200 1.000 33.50155 207 GLY A C 1
ATOM 1374 O O . GLY A 1 208 ? 1.44800 65.27100 3.76800 1.000 36.42496 207 GLY A O 1
ATOM 1375 N N . LEU A 1 209 ? 1.70500 63.10800 4.30400 1.000 30.95118 208 LEU A N 1
ATOM 1376 C CA . LEU A 1 209 ? 0.76600 63.19200 5.41000 1.000 28.76008 208 LEU A CA 1
ATOM 1377 C C . LEU A 1 209 ? 1.48900 63.60200 6.68900 1.000 31.25960 208 LEU A C 1
ATOM 1378 O O . LEU A 1 209 ? 2.66100 63.26900 6.89700 1.000 34.73890 208 LEU A O 1
ATOM 1383 N N . SER A 1 210 ? 0.78300 64.33100 7.55200 1.000 33.11697 209 SER A N 1
ATOM 1384 C CA . SER A 1 210 ? 1.36200 64.75100 8.82500 1.000 29.17943 209 SER A CA 1
ATOM 1385 C C . SER A 1 210 ? 1.83200 63.54200 9.63200 1.000 33.69578 209 SER A C 1
ATOM 1386 O O . SER A 1 210 ? 1.15900 62.50400 9.68800 1.000 32.80769 209 SER A O 1
ATOM 1389 N N . VAL A 1 211 ? 2.99500 63.67500 10.27200 1.000 27.00004 210 VAL A N 1
ATOM 1390 C CA . VAL A 1 211 ? 3.47400 62.56500 11.07900 1.000 27.83978 210 VAL A CA 1
ATOM 1391 C C . VAL A 1 211 ? 2.65400 62.39900 12.35500 1.000 29.81423 210 VAL A C 1
ATOM 1392 O O . VAL A 1 211 ? 2.70500 61.32500 12.96000 1.000 26.94524 210 VAL A O 1
ATOM 1396 N N . ALA A 1 212 ? 1.88100 63.42400 12.75600 1.000 28.42849 211 ALA A N 1
ATOM 1397 C CA . ALA A 1 212 ? 0.90400 63.34600 13.84600 1.000 34.63527 211 ALA A CA 1
ATOM 1398 C C . ALA A 1 212 ? -0.30100 62.46600 13.52000 1.000 32.00256 211 ALA A C 1
ATOM 1399 O O . ALA A 1 212 ? -1.08100 62.14600 14.42700 1.000 30.63640 211 ALA A O 1
ATOM 1401 N N . PHE A 1 213 ? -0.48700 62.10000 12.25700 1.000 31.42534 212 PHE A N 1
ATOM 1402 C CA . PHE A 1 213 ? -1.60400 61.28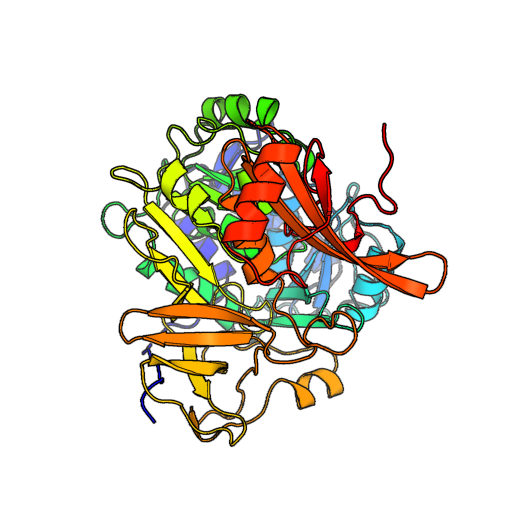000 11.79900 1.000 32.30535 212 PHE A CA 1
ATOM 1403 C C . PHE A 1 213 ? -1.05200 59.92600 11.36700 1.000 30.68347 212 PHE A C 1
ATOM 1404 O O . PHE A 1 213 ? -0.13100 59.86700 10.54500 1.000 31.87870 212 PHE A O 1
ATOM 1412 N N . ASP A 1 214 ? -1.58900 58.84000 11.92500 1.000 30.34256 213 ASP A N 1
ATOM 1413 C CA . ASP A 1 214 ? -0.89000 57.55800 11.77400 1.000 33.99943 213 ASP A CA 1
ATOM 1414 C C . ASP A 1 214 ? -0.91600 56.99900 10.34700 1.000 32.30399 213 ASP A C 1
ATOM 1415 O O . ASP A 1 214 ? -0.19200 56.03500 10.06700 1.000 29.07982 213 ASP A O 1
ATOM 1420 N N . ALA A 1 215 ? -1.69900 57.57800 9.42900 1.000 30.55658 214 ALA A N 1
ATOM 1421 C CA . ALA A 1 215 ? -1.56400 57.18500 8.02800 1.000 30.04377 214 ALA A CA 1
ATOM 1422 C C . ALA A 1 215 ? -0.15600 57.45500 7.49600 1.000 30.91490 214 ALA A C 1
ATOM 1423 O O . ALA A 1 215 ? 0.26500 56.81400 6.52300 1.000 28.15783 214 ALA A O 1
ATOM 1425 N N . SER A 1 216 ? 0.57700 58.40600 8.10600 1.000 30.61369 215 SER A N 1
ATOM 1426 C CA . SER A 1 216 ? 1.96800 58.66100 7.72700 1.000 29.72470 215 SER A CA 1
ATOM 1427 C C . SER A 1 216 ? 2.86200 57.46500 8.01200 1.000 29.10411 215 SER A C 1
ATOM 1428 O O . SER A 1 216 ? 3.91300 57.31500 7.37400 1.000 28.69327 215 SER A O 1
ATOM 1431 N N . CYS A 1 217 ? 2.48000 56.63000 8.97900 1.000 26.19236 216 CYS A N 1
ATOM 1432 C CA . CYS A 1 217 ? 3.17400 55.36300 9.18300 1.000 29.84442 216 CYS A CA 1
ATOM 1433 C C . CYS A 1 217 ? 2.96600 54.42900 8.00200 1.000 26.05340 216 CYS A C 1
ATOM 1434 O O . CYS A 1 217 ? 3.88100 53.70400 7.60500 1.000 29.61259 216 CYS A O 1
ATOM 1437 N N . GLU A 1 218 ? 1.77700 54.42900 7.41600 1.000 29.36331 217 GLU A N 1
ATOM 1438 C CA . GLU A 1 218 ? 1.61400 53.65800 6.19200 1.000 28.92847 217 GLU A CA 1
ATOM 1439 C C . GLU A 1 218 ? 2.55600 54.16200 5.10300 1.000 28.89418 217 GLU A C 1
ATOM 1440 O O . GLU A 1 218 ? 3.21700 53.36200 4.43300 1.000 30.38094 217 GLU A O 1
ATOM 1446 N N . GLU A 1 219 ? 2.66000 55.48900 4.94300 1.000 28.30467 218 GLU A N 1
ATOM 1447 C CA . GLU A 1 219 ? 3.56700 56.06100 3.94700 1.000 29.43586 218 GLU A CA 1
ATOM 1448 C C . GLU A 1 219 ? 4.99600 55.58700 4.17100 1.000 30.81286 218 GLU A C 1
ATOM 1449 O O . GLU A 1 219 ? 5.65000 55.08400 3.24800 1.000 29.39319 218 GLU A O 1
ATOM 1455 N N . MET A 1 220 ? 5.48600 55.73800 5.40200 1.000 27.36332 219 MET A N 1
ATOM 1456 C CA . MET A 1 220 ? 6.86600 55.41300 5.71200 1.000 27.82045 219 MET A CA 1
ATOM 1457 C C . MET A 1 220 ? 7.18900 53.97300 5.35600 1.000 30.88644 219 MET A C 1
ATOM 1458 O O . MET A 1 220 ? 8.19400 53.69800 4.69300 1.000 30.09209 219 MET A O 1
ATOM 1463 N N . TRP A 1 221 ? 6.36100 53.03900 5.79500 1.000 27.90169 220 TRP A N 1
ATOM 1464 C CA . TRP A 1 221 ? 6.71100 51.64000 5.61700 1.000 28.44883 220 TRP A CA 1
ATOM 1465 C C . TRP A 1 221 ? 6.30700 51.09300 4.25300 1.000 31.61408 220 TRP A C 1
ATOM 1466 O O . TRP A 1 221 ? 6.83400 50.04800 3.84800 1.000 33.83865 220 TRP A O 1
ATOM 1477 N N . LEU A 1 222 ? 5.43500 51.78100 3.50900 1.000 26.32193 221 LEU A N 1
ATOM 1478 C CA . LEU A 1 222 ? 5.24500 51.38600 2.11600 1.000 29.60336 221 LEU A CA 1
ATOM 1479 C C . LEU A 1 222 ? 6.54300 51.50200 1.33000 1.000 33.59841 221 LEU A C 1
ATOM 1480 O O . LEU A 1 222 ? 6.67700 50.87000 0.27400 1.000 32.89027 221 LEU A O 1
ATOM 1485 N N . ALA A 1 223 ? 7.49200 52.30400 1.81600 1.000 30.18106 222 ALA A N 1
ATOM 1486 C CA . ALA A 1 223 ? 8.83500 52.34000 1.25500 1.000 31.66443 222 ALA A CA 1
ATOM 1487 C C . ALA A 1 223 ? 9.74700 51.33700 1.96100 1.000 33.27052 222 ALA A C 1
ATOM 1488 O O . ALA A 1 223 ? 10.31100 50.44100 1.32200 1.000 31.99149 222 ALA A O 1
ATOM 1490 N N . TRP A 1 224 ? 9.84000 51.42800 3.29100 1.000 28.85624 223 TRP A N 1
ATOM 1491 C CA . TRP A 1 224 ? 10.92000 50.76100 3.99200 1.000 28.38849 223 TRP A CA 1
ATOM 1492 C C . TRP A 1 224 ? 10.65700 49.28700 4.24600 1.000 34.43304 223 TRP A C 1
ATOM 1493 O O . TRP A 1 224 ? 11.59200 48.57300 4.62600 1.000 31.63899 223 TRP A O 1
ATOM 1504 N N . ARG A 1 225 ? 9.42500 48.80800 4.03300 1.000 31.14702 224 ARG A N 1
ATOM 1505 C CA . ARG A 1 225 ? 9.17100 47.38100 4.13500 1.000 29.63048 224 ARG A CA 1
ATOM 1506 C C . ARG A 1 225 ? 9.64200 46.61000 2.90400 1.000 33.16808 224 ARG A C 1
ATOM 1507 O O . ARG A 1 225 ? 9.82500 45.39000 2.98800 1.000 33.84787 224 ARG A O 1
ATOM 1515 N N . TYR A 1 226 ? 9.89000 47.29300 1.78300 1.000 31.61797 225 TYR A N 1
ATOM 1516 C CA . TYR A 1 226 ? 10.09400 46.64000 0.49300 1.000 33.89861 225 TYR A CA 1
ATOM 1517 C C . TYR A 1 226 ? 11.36700 47.05700 -0.24100 1.000 34.39276 225 TYR A C 1
ATOM 1518 O O . TYR A 1 226 ? 11.62100 46.53600 -1.33400 1.000 33.47070 225 TYR A O 1
ATOM 1527 N N . GLY A 1 227 ? 12.15100 47.99100 0.29300 1.000 30.94437 226 GLY A N 1
ATOM 1528 C CA . GLY A 1 227 ? 13.28600 48.51200 -0.44800 1.000 32.87745 226 GLY A CA 1
ATOM 1529 C C . GLY A 1 227 ? 12.93600 49.56600 -1.47300 1.000 34.28940 226 GLY A C 1
ATOM 1530 O O . GLY A 1 227 ? 13.78500 49.92800 -2.29900 1.000 32.58986 226 GLY A O 1
ATOM 1531 N N . ALA A 1 228 ? 11.70800 50.06200 -1.45400 1.000 31.36383 227 ALA A N 1
ATOM 1532 C CA . ALA A 1 228 ? 11.35600 51.23600 -2.22300 1.000 29.84042 227 ALA A CA 1
ATOM 1533 C C . ALA A 1 228 ? 11.89700 52.48900 -1.52000 1.000 31.62661 227 ALA A C 1
ATOM 1534 O O . ALA A 1 228 ? 12.50500 52.42200 -0.45100 1.000 29.11209 227 ALA A O 1
ATOM 1536 N N . CYS A 1 229 ? 11.67600 53.65000 -2.12800 1.000 29.70038 228 CYS A N 1
ATOM 1537 C CA . CYS A 1 229 ? 12.28400 54.90400 -1.70000 1.000 28.57435 228 CYS A CA 1
ATOM 1538 C C . CYS A 1 229 ? 11.20000 55.85300 -1.20300 1.000 29.32384 228 CYS A C 1
ATOM 1539 O O . CYS A 1 229 ? 10.18800 56.04600 -1.88400 1.000 30.49324 228 CYS A O 1
ATOM 1542 N N . LEU A 1 230 ? 11.40600 56.43900 -0.01600 1.000 26.94739 229 LEU A N 1
ATOM 1543 C CA . LEU A 1 230 ? 10.50200 57.45800 0.52200 1.000 26.99866 229 LEU A CA 1
ATOM 1544 C C . LEU A 1 230 ? 10.85800 58.85400 0.00400 1.000 30.52769 229 LEU A C 1
ATOM 1545 O O . LEU A 1 230 ? 12.01700 59.28200 0.08800 1.000 32.67944 229 LEU A O 1
ATOM 1550 N N . VAL A 1 231 ? 9.86000 59.57600 -0.49000 1.000 29.95246 230 VAL A N 1
ATOM 1551 C CA . VAL A 1 231 ? 10.07900 60.89000 -1.09100 1.000 28.85531 230 VAL A CA 1
ATOM 1552 C C . VAL A 1 231 ? 9.23500 61.92200 -0.35000 1.000 30.29844 230 VAL A C 1
ATOM 1553 O O . VAL A 1 231 ? 8.07800 62.16800 -0.72400 1.000 31.72664 230 VAL A O 1
ATOM 1557 N N . PRO A 1 232 ? 9.76400 62.54600 0.70100 1.000 31.61394 231 PRO A N 1
ATOM 1558 C CA . PRO A 1 232 ? 8.95200 63.48700 1.48700 1.000 29.63776 231 PRO A CA 1
ATOM 1559 C C . PRO A 1 232 ? 8.61500 64.74700 0.70200 1.000 31.16488 231 PRO A C 1
ATOM 1560 O O . PRO A 1 232 ? 9.41300 65.23300 -0.10000 1.000 30.61722 231 PRO A O 1
ATOM 1564 N N . ALA A 1 233 ? 7.41200 65.27000 0.94400 1.000 31.79820 232 ALA A N 1
ATOM 1565 C CA . ALA A 1 233 ? 6.96600 66.56000 0.44200 1.000 30.24137 232 ALA A CA 1
ATOM 1566 C C . ALA A 1 233 ? 6.40500 67.37500 1.59900 1.000 31.84698 232 ALA A C 1
ATOM 1567 O O . ALA A 1 233 ? 5.82500 66.80500 2.53200 1.000 30.96356 232 ALA A O 1
ATOM 1569 N N . PRO A 1 234 ? 6.58100 68.69800 1.59200 1.000 34.20402 233 PRO A N 1
ATOM 1570 C CA . PRO A 1 234 ? 6.01100 69.51900 2.66900 1.000 34.74580 233 PRO A CA 1
ATOM 1571 C C . PRO A 1 234 ? 4.49300 69.57500 2.57300 1.000 38.97976 233 PRO A C 1
ATOM 1572 O O . PRO A 1 234 ? 3.90900 69.54000 1.48200 1.000 38.92969 233 PRO A O 1
ATOM 1576 N N . ARG A 1 235 ? 3.85300 69.65500 3.74500 1.000 39.87112 234 ARG A N 1
ATOM 1577 C CA . ARG A 1 235 ? 2.39500 69.57800 3.80300 1.000 36.97595 234 ARG A CA 1
ATOM 1578 C C . ARG A 1 235 ? 1.74200 70.61500 2.89700 1.000 44.22545 234 ARG A C 1
ATOM 1579 O O . ARG A 1 235 ? 0.75300 70.31800 2.21900 1.000 49.33279 234 ARG A O 1
ATOM 1587 N N . ALA A 1 236 ? 2.28100 71.83500 2.86300 1.000 45.79496 235 ALA A N 1
ATOM 1588 C CA . ALA A 1 236 ? 1.67700 72.87400 2.03700 1.000 45.61276 235 ALA A CA 1
ATOM 1589 C C . ALA A 1 236 ? 1.59200 72.43600 0.58300 1.000 43.85202 235 ALA A C 1
ATOM 1590 O O . ALA A 1 236 ? 0.61600 72.74900 -0.11100 1.000 48.01665 235 ALA A O 1
ATOM 1592 N N . LEU A 1 237 ? 2.60300 71.71100 0.10100 1.000 42.47489 236 LEU A N 1
ATOM 1593 C CA . LEU A 1 237 ? 2.59300 71.28900 -1.29400 1.000 40.70120 236 LEU A CA 1
ATOM 1594 C C . LEU A 1 237 ? 1.40500 70.38400 -1.57100 1.000 41.90741 236 LEU A C 1
ATOM 1595 O O . LEU A 1 237 ? 0.69900 70.55400 -2.56900 1.000 44.09466 236 LEU A O 1
ATOM 1600 N N . VAL A 1 238 ? 1.16000 69.42700 -0.67200 1.000 42.05988 237 VAL A N 1
ATOM 1601 C CA . VAL A 1 238 ? 0.05000 68.49200 -0.79000 1.000 42.23735 237 VAL A CA 1
ATOM 1602 C C . VAL A 1 238 ? -1.30800 69.18900 -0.81300 1.000 43.01019 237 VAL A C 1
ATOM 1603 O O . VAL A 1 238 ? -2.27800 68.62500 -1.31800 1.000 40.60839 237 VAL A O 1
ATOM 1607 N N . ARG A 1 239 ? -1.40600 70.40300 -0.27600 1.000 44.35830 238 ARG A N 1
ATOM 1608 C CA . ARG A 1 239 ? -2.65300 71.16100 -0.31300 1.000 44.34790 238 ARG A CA 1
ATOM 1609 C C . ARG A 1 239 ? -2.75000 72.09900 -1.50900 1.000 46.36424 238 ARG A C 1
ATOM 1610 O O . ARG A 1 239 ? -3.72700 72.84100 -1.61400 1.000 48.12312 238 ARG A O 1
ATOM 1618 N N . ALA A 1 240 ? -1.76700 72.08700 -2.40700 1.000 49.95797 239 ALA A N 1
ATOM 1619 C CA . ALA A 1 240 ? -1.69000 73.01200 -3.53900 1.000 54.64088 239 ALA A CA 1
ATOM 1620 C C . ALA A 1 240 ? -1.58800 72.20800 -4.83600 1.000 51.20746 239 ALA A C 1
ATOM 1621 O O . ALA A 1 240 ? -0.48900 72.00800 -5.35900 1.000 49.04046 239 ALA A O 1
ATOM 1623 N N . GLY A 1 241 ? -2.74300 71.80400 -5.37300 1.000 52.01424 240 GLY A N 1
ATOM 1624 C CA . GLY A 1 241 ? -2.76500 70.78600 -6.41900 1.000 53.30963 240 GLY A CA 1
ATOM 1625 C C . GLY A 1 241 ? -2.03900 71.17700 -7.69500 1.000 53.91699 240 GLY A C 1
ATOM 1626 O O . GLY A 1 241 ? -1.40600 70.33600 -8.33800 1.000 54.72331 240 GLY A O 1
ATOM 1627 N N . HIS A 1 242 ? -2.13000 72.44900 -8.09600 1.000 54.97742 241 HIS A N 1
ATOM 1628 C CA . HIS A 1 242 ? -1.48000 72.84600 -9.34400 1.000 57.92105 241 HIS A CA 1
ATOM 1629 C C . HIS A 1 242 ? 0.03200 72.73900 -9.23800 1.000 52.56760 241 HIS A C 1
ATOM 1630 O O . HIS A 1 242 ? 0.70800 72.49500 -10.24400 1.000 57.23820 241 HIS A O 1
ATOM 1637 N N . GLU A 1 243 ? 0.57900 72.91200 -8.03900 1.000 51.97871 242 GLU A N 1
ATOM 1638 C CA . GLU A 1 243 ? 2.00900 72.77400 -7.82300 1.000 53.90762 242 GLU A CA 1
ATOM 1639 C C . GLU A 1 243 ? 2.42300 71.33000 -7.54800 1.000 48.01647 242 GLU A C 1
ATOM 1640 O O . GLU A 1 243 ? 3.51600 70.92300 -7.95500 1.000 43.10661 242 GLU A O 1
ATOM 1646 N N . LEU A 1 244 ? 1.55000 70.53800 -6.91700 1.000 46.54349 243 LEU A N 1
ATOM 1647 C CA . LEU A 1 244 ? 1.88100 69.15400 -6.57700 1.000 45.44829 243 LEU A CA 1
ATOM 1648 C C . LEU A 1 244 ? 2.05300 68.29000 -7.82400 1.000 44.07616 243 LEU A C 1
ATOM 1649 O O . LEU A 1 244 ? 3.00200 67.50200 -7.91600 1.000 46.07831 243 LEU A O 1
ATOM 1654 N N . GLY A 1 245 ? 1.14400 68.41300 -8.78700 1.000 41.97625 244 GLY A N 1
ATOM 1655 C CA . GLY A 1 245 ? 1.18400 67.60600 -9.98700 1.000 42.82126 244 GLY A CA 1
ATOM 1656 C C . GLY A 1 245 ? 2.54900 67.58000 -10.65200 1.000 44.27282 244 GLY A C 1
ATOM 1657 O O . GLY A 1 245 ? 3.18900 66.52900 -10.77500 1.000 47.06684 244 GLY A O 1
ATOM 1658 N N . PRO A 1 246 ? 3.02300 68.73700 -11.09800 1.000 41.01664 245 PRO A N 1
ATOM 1659 C CA . PRO A 1 246 ? 4.37400 68.78500 -11.69700 1.000 46.60438 245 PRO A CA 1
ATOM 1660 C C . PRO A 1 246 ? 5.46000 68.19300 -10.80100 1.000 46.99832 245 PRO A C 1
ATOM 1661 O O . PRO A 1 246 ? 6.37100 67.51600 -11.29600 1.000 44.49694 245 PRO A O 1
ATOM 1665 N N . TRP A 1 247 ? 5.37600 68.43000 -9.48800 1.000 43.53724 246 TRP A N 1
ATOM 1666 C CA . TRP A 1 247 ? 6.36400 67.90600 -8.54900 1.000 40.99176 246 TRP A CA 1
ATOM 1667 C C . TRP A 1 247 ? 6.34100 66.37600 -8.50400 1.000 41.65638 246 TRP A C 1
ATOM 1668 O O . TRP A 1 247 ? 7.40000 65.73900 -8.48900 1.000 40.76790 246 TRP A O 1
ATOM 1679 N N . LEU A 1 248 ? 5.15000 65.76200 -8.50700 1.000 41.69196 247 LEU A N 1
ATOM 1680 C CA . LEU A 1 248 ? 5.09100 64.30200 -8.44700 1.000 37.59099 247 LEU A CA 1
ATOM 1681 C C . LEU A 1 248 ? 5.69000 63.67600 -9.70100 1.000 41.21824 247 LEU A C 1
ATOM 1682 O O . LEU A 1 248 ? 6.40500 62.66800 -9.62100 1.000 37.10667 247 LEU A O 1
ATOM 1687 N N . VAL A 1 249 ? 5.38500 64.24600 -10.87200 1.000 41.78470 248 VAL A N 1
ATOM 1688 C CA . VAL A 1 249 ? 5.95500 63.74600 -12.12000 1.000 39.15939 248 VAL A CA 1
ATOM 1689 C C . VAL A 1 249 ? 7.47500 63.86900 -12.09300 1.000 38.12353 248 VAL A C 1
ATOM 1690 O O . VAL A 1 249 ? 8.19600 62.90400 -12.35100 1.000 40.21509 248 VAL A O 1
ATOM 1694 N N . GLU A 1 250 ? 7.98400 65.04900 -11.73500 1.000 45.38900 249 GLU A N 1
ATOM 1695 C CA . GLU A 1 250 ? 9.42800 65.25100 -11.62000 1.000 39.95073 249 GLU A CA 1
ATOM 1696 C C . GLU A 1 250 ? 10.08300 64.21400 -10.71600 1.000 40.57630 249 GLU A C 1
ATOM 1697 O O . GLU A 1 250 ? 11.14600 63.67300 -11.04100 1.000 42.52499 249 GLU A O 1
ATOM 1703 N N . ARG A 1 251 ? 9.49100 63.96900 -9.54200 1.000 41.14033 250 ARG A N 1
ATOM 1704 C CA . ARG A 1 251 ? 10.05300 63.04200 -8.56500 1.000 34.58830 250 ARG A CA 1
ATOM 1705 C C . ARG A 1 251 ? 9.80500 61.58300 -8.91900 1.000 34.24249 250 ARG A C 1
ATOM 1706 O O . ARG A 1 251 ? 10.31300 60.69300 -8.23000 1.000 33.86495 250 ARG A O 1
ATOM 1714 N N . GLY A 1 252 ? 9.02800 61.30900 -9.95800 1.000 35.18859 251 GLY A N 1
ATOM 1715 C CA . GLY A 1 252 ? 8.80100 59.92500 -10.32400 1.000 30.68396 251 GLY A CA 1
ATOM 1716 C C . GLY A 1 252 ? 8.05000 59.12400 -9.28300 1.000 32.02929 251 GLY A C 1
ATOM 1717 O O . GLY A 1 252 ? 8.32700 57.93100 -9.11100 1.000 32.64704 251 GLY A O 1
ATOM 1718 N N . ILE A 1 253 ? 7.10400 59.75700 -8.58400 1.000 30.62510 252 ILE A N 1
ATOM 1719 C CA . ILE A 1 253 ? 6.32100 59.06900 -7.55700 1.000 34.36062 252 ILE A CA 1
ATOM 1720 C C . ILE A 1 253 ? 5.49500 57.95200 -8.18500 1.000 31.37722 252 ILE A C 1
ATOM 1721 O O . ILE A 1 253 ? 4.77300 58.17300 -9.16300 1.000 34.44628 252 ILE A O 1
ATOM 1726 N N . THR A 1 254 ? 5.56200 56.75200 -7.60400 1.000 29.83582 253 THR A N 1
ATOM 1727 C CA . THR A 1 254 ? 4.68900 55.66000 -8.03400 1.000 33.07780 253 THR A CA 1
ATOM 1728 C C . THR A 1 254 ? 3.64900 55.22100 -7.00300 1.000 34.29798 253 THR A C 1
ATOM 1729 O O . THR A 1 254 ? 2.76800 54.43300 -7.35200 1.000 31.54259 253 THR A O 1
ATOM 1733 N N . VAL A 1 255 ? 3.71700 55.70000 -5.75800 1.000 34.78493 254 VAL A N 1
ATOM 1734 C CA . VAL A 1 255 ? 2.82600 55.25700 -4.68600 1.000 31.08224 254 VAL A CA 1
ATOM 1735 C C . VAL A 1 255 ? 2.35400 56.47800 -3.91300 1.000 29.72137 254 VAL A C 1
ATOM 1736 O O . VAL A 1 255 ? 3.17900 57.25600 -3.42600 1.000 31.58396 254 VAL A O 1
ATOM 1740 N N . VAL A 1 256 ? 1.03200 56.63400 -3.78000 1.000 28.66345 255 VAL A N 1
ATOM 1741 C CA . VAL A 1 256 ? 0.42900 57.74800 -3.05400 1.000 30.04518 255 VAL A CA 1
ATOM 1742 C C . VAL A 1 256 ? -0.57200 57.20700 -2.03600 1.000 33.09269 255 VAL A C 1
ATOM 1743 O O . VAL A 1 256 ? -1.49000 56.45300 -2.38700 1.000 33.44147 255 VAL A O 1
ATOM 1747 N N . SER A 1 257 ? -0.40400 57.60900 -0.78000 1.000 31.58209 256 SER A N 1
ATOM 1748 C CA . SER A 1 257 ? -1.36400 57.31900 0.27800 1.000 31.29901 256 SER A CA 1
ATOM 1749 C C . SER A 1 257 ? -1.87100 58.65200 0.79500 1.000 30.07126 256 SER A C 1
ATOM 1750 O O . SER A 1 257 ? -1.07000 59.51200 1.17600 1.000 31.43521 256 SER A O 1
ATOM 1753 N N . THR A 1 258 ? -3.18400 58.84300 0.77400 1.000 26.14749 257 THR A N 1
ATOM 1754 C CA . THR A 1 258 ? -3.72200 60.16200 1.05200 1.000 33.02194 257 THR A CA 1
ATOM 1755 C C . THR A 1 258 ? -5.12200 60.03200 1.65300 1.000 30.34497 257 THR A C 1
ATOM 1756 O O . THR A 1 258 ? -5.57500 58.93600 2.00700 1.000 24.35232 257 THR A O 1
ATOM 1760 N N . VAL A 1 259 ? -5.77900 61.18000 1.80000 1.000 30.05579 258 VAL A N 1
ATOM 1761 C CA . VAL A 1 259 ? -7.10100 61.32700 2.41400 1.000 30.64254 258 VAL A CA 1
ATOM 1762 C C . VAL A 1 259 ? -8.04400 61.94900 1.38900 1.000 30.26363 258 VAL A C 1
ATOM 1763 O O . VAL A 1 259 ? -7.64100 62.86600 0.66300 1.000 29.48726 258 VAL A O 1
ATOM 1767 N N . PRO A 1 260 ? -9.29600 61.48500 1.29000 1.000 33.90902 259 PRO A N 1
ATOM 1768 C CA . PRO A 1 260 ? -10.16400 61.95200 0.18700 1.000 30.04927 259 PRO A CA 1
ATOM 1769 C C . PRO A 1 260 ? -10.25700 63.46500 0.03300 1.000 32.14032 259 PRO A C 1
ATOM 1770 O O . PRO A 1 260 ? -10.16800 63.95700 -1.09700 1.000 33.88453 259 PRO A O 1
ATOM 1774 N N . THR A 1 261 ? -10.44300 64.22700 1.12000 1.000 33.62430 260 THR A N 1
ATOM 1775 C CA . THR A 1 261 ? -10.61700 65.66700 0.94600 1.000 34.72515 260 THR A CA 1
ATOM 1776 C C . THR A 1 261 ? -9.38400 66.29000 0.29200 1.000 36.34366 260 THR A C 1
ATOM 1777 O O . THR A 1 261 ? -9.51000 67.16000 -0.57600 1.000 40.67281 260 THR A O 1
ATOM 1781 N N . LEU A 1 262 ? -8.18500 65.84900 0.68700 1.000 32.14329 261 LEU A N 1
ATOM 1782 C CA . LEU A 1 262 ? -6.96200 66.28100 0.01100 1.000 38.76764 261 LEU A CA 1
ATOM 1783 C C . LEU A 1 262 ? -6.99600 65.93200 -1.47600 1.000 39.53017 261 LEU A C 1
ATOM 1784 O O . LEU A 1 262 ? -6.84300 66.80100 -2.33900 1.000 42.51860 261 LEU A O 1
ATOM 1789 N N . ALA A 1 263 ? -7.18700 64.65400 -1.79700 1.000 40.03129 262 ALA A N 1
ATOM 1790 C CA . ALA A 1 263 ? -7.10100 64.23700 -3.19300 1.000 42.31851 262 ALA A CA 1
ATOM 1791 C C . ALA A 1 263 ? -8.23600 64.82400 -4.02800 1.000 41.89240 262 ALA A C 1
ATOM 1792 O O . ALA A 1 263 ? -8.07100 65.04100 -5.23300 1.000 41.69750 262 ALA A O 1
ATOM 1794 N N . ALA A 1 264 ? -9.38800 65.08500 -3.40500 1.000 42.65122 263 ALA A N 1
ATOM 1795 C CA . ALA A 1 264 ? -10.52100 65.65000 -4.13400 1.000 46.00394 263 ALA A CA 1
ATOM 1796 C C . ALA A 1 264 ? -10.12200 66.91600 -4.86500 1.000 52.06381 263 ALA A C 1
ATOM 1797 O O . ALA A 1 264 ? -10.54200 67.15300 -6.00600 1.000 51.46097 263 ALA A O 1
ATOM 1799 N N . LEU A 1 265 ? -9.29200 67.73000 -4.22500 1.000 48.99875 264 LEU A N 1
ATOM 1800 C CA . LEU A 1 265 ? -8.91900 69.04000 -4.72400 1.000 54.04889 264 LEU A CA 1
ATOM 1801 C C . LEU A 1 265 ? -7.66600 68.99600 -5.58900 1.000 55.72438 264 LEU A C 1
ATOM 1802 O O . LEU A 1 265 ? -7.20600 70.05000 -6.02800 1.000 61.08001 264 LEU A O 1
ATOM 1807 N N . TRP A 1 266 ? -7.10000 67.80100 -5.84100 1.000 56.28441 265 TRP A N 1
ATOM 1808 C CA . TRP A 1 266 ? -5.92900 67.66800 -6.69400 1.000 53.33761 265 TRP A CA 1
ATOM 1809 C C . TRP A 1 266 ? -6.32200 67.75500 -8.16700 1.000 61.71589 265 TRP A C 1
ATOM 1810 O O . TRP A 1 266 ? -7.42900 67.36600 -8.54200 1.000 63.57630 265 TRP A O 1
ATOM 1821 N N . PRO A 1 267 ? -5.42800 68.24300 -9.02400 1.000 69.94141 266 PRO A N 1
ATOM 1822 C CA . PRO A 1 267 ? -5.70800 68.22600 -10.46500 1.000 67.98186 266 PRO A CA 1
ATOM 1823 C C . PRO A 1 267 ? -5.83500 66.79700 -10.97100 1.000 70.94604 266 PRO A C 1
ATOM 1824 O O . PRO A 1 267 ? -4.99500 65.94300 -10.68300 1.000 72.21928 266 PRO A O 1
ATOM 1828 N N . ASP A 1 268 ? -6.89300 66.55400 -11.74800 1.000 72.23516 267 ASP A N 1
ATOM 1829 C CA . ASP A 1 268 ? -7.23600 65.21200 -12.20900 1.000 72.36041 267 ASP A CA 1
ATOM 1830 C C . ASP A 1 268 ? -6.02100 64.39700 -12.65500 1.000 74.47748 267 ASP A C 1
ATOM 1831 O O . ASP A 1 268 ? -5.81900 63.27100 -12.18800 1.000 75.30353 267 ASP A O 1
ATOM 1836 N N . GLU A 1 269 ? -5.20100 64.92800 -13.56700 1.000 76.31233 268 GLU A N 1
ATOM 1837 C CA . GLU A 1 269 ? -4.03300 64.18200 -14.03300 1.000 78.84891 268 GLU A CA 1
ATOM 1838 C C . GLU A 1 269 ? -2.80400 64.39200 -13.14200 1.000 72.61162 268 GLU A C 1
ATOM 1839 O O . GLU A 1 269 ? -1.66100 64.29700 -13.61700 1.000 69.58526 268 GLU A O 1
ATOM 1845 N N . ALA A 1 270 ? -3.01200 64.65300 -11.85400 1.000 68.44646 269 ALA A N 1
ATOM 1846 C CA . ALA A 1 270 ? -1.91700 64.75200 -10.89300 1.000 67.98996 269 ALA A CA 1
ATOM 1847 C C . ALA A 1 270 ? -1.43300 63.39200 -10.39900 1.000 63.72323 269 ALA A C 1
ATOM 1848 O O . ALA A 1 270 ? -0.51900 63.34000 -9.56800 1.000 58.47997 269 ALA A O 1
ATOM 1850 N N . MET A 1 271 ? -2.02500 62.30200 -10.88300 1.000 58.74618 270 MET A N 1
ATOM 1851 C CA . MET A 1 271 ? -1.67800 60.95000 -10.47300 1.000 47.67629 270 MET A CA 1
ATOM 1852 C C . MET A 1 271 ? -1.11700 60.11900 -11.62300 1.000 48.68232 270 MET A C 1
ATOM 1853 O O . MET A 1 271 ? -0.93400 58.90300 -11.46300 1.000 47.68972 270 MET A O 1
ATOM 1858 N N . ARG A 1 272 ? -0.86400 60.72200 -12.78600 1.000 48.14713 271 ARG A N 1
ATOM 1859 C CA . ARG A 1 272 ? -0.26300 59.97200 -13.88500 1.000 46.98050 271 ARG A CA 1
ATOM 1860 C C . ARG A 1 272 ? 1.01700 59.30600 -13.40600 1.000 48.73544 271 ARG A C 1
ATOM 1861 O O . ARG A 1 272 ? 1.81100 59.90300 -12.67100 1.000 48.77625 271 ARG A O 1
ATOM 1863 N N . ARG A 1 273 ? 1.22200 58.06000 -13.81000 1.000 51.47195 272 ARG A N 1
ATOM 1864 C CA . ARG A 1 273 ? 2.39300 57.28100 -13.41600 1.000 49.48173 272 ARG A CA 1
ATOM 1865 C C . ARG A 1 273 ? 2.30900 56.77700 -11.97600 1.000 46.25470 272 ARG A C 1
ATOM 1866 O O . ARG A 1 273 ? 3.19300 56.01600 -11.56000 1.000 44.68256 272 ARG A O 1
ATOM 1874 N N . VAL A 1 274 ? 1.29500 57.16900 -11.20300 1.000 42.75057 273 VAL A N 1
ATOM 1875 C CA . VAL A 1 274 ? 1.05400 56.56100 -9.89600 1.000 41.02970 273 VAL A CA 1
ATOM 1876 C C . VAL A 1 274 ? 0.34200 55.22500 -10.09200 1.000 38.37266 273 VAL A C 1
ATOM 1877 O O . VAL A 1 274 ? -0.79100 55.18000 -10.57900 1.000 37.98539 273 VAL A O 1
ATOM 1881 N N . ARG A 1 275 ? 0.99700 54.13500 -9.69100 1.000 33.56493 274 ARG A N 1
ATOM 1882 C CA . ARG A 1 275 ? 0.44700 52.79600 -9.86600 1.000 37.44902 274 ARG A CA 1
ATOM 1883 C C . ARG A 1 275 ? -0.27800 52.25500 -8.63300 1.000 35.82303 274 ARG A C 1
ATOM 1884 O O . ARG A 1 275 ? -0.99200 51.25800 -8.75000 1.000 34.57444 274 ARG A O 1
ATOM 1892 N N . LEU A 1 276 ? -0.12900 52.88400 -7.46900 1.000 33.05472 275 LEU A N 1
ATOM 1893 C CA . LEU A 1 276 ? -0.81100 52.45300 -6.24800 1.000 31.01140 275 LEU A CA 1
ATOM 1894 C C . LEU A 1 276 ? -1.31800 53.70200 -5.54700 1.000 33.77020 275 LEU A C 1
ATOM 1895 O O . LEU A 1 276 ? -0.51200 54.51700 -5.07800 1.000 30.35790 275 LEU A O 1
ATOM 1900 N N . LEU A 1 277 ? -2.64200 53.86700 -5.51300 1.000 28.58975 276 LEU A N 1
ATOM 1901 C CA . LEU A 1 277 ? -3.29300 54.96300 -4.81500 1.000 28.83866 276 LEU A CA 1
ATOM 1902 C C . LEU A 1 277 ? -4.11000 54.39100 -3.66700 1.000 31.50902 276 LEU A C 1
ATOM 1903 O O . LEU A 1 277 ? -4.98400 53.54800 -3.88600 1.000 33.28894 276 LEU A O 1
ATOM 1908 N N . ILE A 1 278 ? -3.82200 54.85100 -2.45400 1.000 28.65824 277 ILE A N 1
ATOM 1909 C CA . ILE A 1 278 ? -4.52300 54.44300 -1.24500 1.000 28.99867 277 ILE A CA 1
ATOM 1910 C C . ILE A 1 278 ? -5.21600 55.67100 -0.65400 1.000 32.89335 277 ILE A C 1
ATOM 1911 O O . ILE A 1 278 ? -4.59200 56.73100 -0.52300 1.000 31.18018 277 ILE A O 1
ATOM 1916 N N . VAL A 1 279 ? -6.50100 55.53300 -0.30400 1.000 30.14067 278 VAL A N 1
ATOM 1917 C CA . VAL A 1 279 ? -7.21100 56.55600 0.46100 1.000 32.14174 278 VAL A CA 1
ATOM 1918 C C . VAL A 1 279 ? -7.70000 55.95500 1.78200 1.000 29.60862 278 VAL A C 1
ATOM 1919 O O . VAL A 1 279 ? -7.99200 54.75600 1.87200 1.000 26.66263 278 VAL A O 1
ATOM 1923 N N . GLY A 1 280 ? -7.76000 56.79300 2.81700 1.000 27.88762 279 GLY A N 1
ATOM 1924 C CA . GLY A 1 280 ? -8.30200 56.35100 4.08800 1.000 29.43395 279 GLY A CA 1
ATOM 1925 C C . GLY A 1 280 ? -8.60200 57.52200 4.99300 1.000 30.74712 279 GLY A C 1
ATOM 1926 O O . GLY A 1 280 ? -8.33700 58.68200 4.66300 1.000 29.79976 279 GLY A O 1
ATOM 1927 N N . GLY A 1 281 ? -9.15900 57.20400 6.16100 1.000 32.54552 280 GLY A N 1
ATOM 1928 C CA . GLY A 1 281 ? -9.39500 58.21300 7.17000 1.000 30.52670 280 GLY A CA 1
ATOM 1929 C C . GLY A 1 281 ? -10.78000 58.82200 7.17600 1.000 30.23702 280 GLY A C 1
ATOM 1930 O O . GLY A 1 281 ? -11.20600 59.31100 8.22200 1.000 32.94291 280 GLY A O 1
ATOM 1931 N N . GLU A 1 282 ? -11.47500 58.84100 6.03100 1.000 32.61506 281 GLU A N 1
ATOM 1932 C CA . GLU A 1 282 ? -12.85600 59.31000 5.91800 1.000 30.16706 281 GLU A CA 1
ATOM 1933 C C . GLU A 1 282 ? -13.45000 58.67900 4.66500 1.000 31.58274 281 GLU A C 1
ATOM 1934 O O . GLU A 1 282 ? -12.75700 57.99700 3.91400 1.000 32.77022 281 GLU A O 1
ATOM 1940 N N . SER A 1 283 ? -14.74600 58.89600 4.45200 1.000 34.16649 282 SER A N 1
ATOM 1941 C CA . SER A 1 283 ? -15.44800 58.19600 3.38200 1.000 33.08978 282 SER A CA 1
ATOM 1942 C C . SER A 1 283 ? -14.89900 58.61200 2.02900 1.000 31.82728 282 SER A C 1
ATOM 1943 O O . SER A 1 283 ? -14.72500 59.80300 1.75400 1.000 29.92260 282 SER A O 1
ATOM 1946 N N . CYS A 1 284 ? -14.64300 57.62600 1.17500 1.000 31.03469 283 CYS A N 1
ATOM 1947 C CA . CYS A 1 284 ? -14.16000 57.90900 -0.16800 1.000 33.26983 283 CYS A CA 1
ATOM 1948 C C . CYS A 1 284 ? -15.34700 58.15900 -1.09700 1.000 32.18511 283 CYS A C 1
ATOM 1949 O O . CYS A 1 284 ? -16.16600 57.25200 -1.29900 1.000 33.25586 283 CYS A O 1
ATOM 1952 N N . PRO A 1 285 ? -15.50200 59.36600 -1.63500 1.000 33.40145 284 PRO A N 1
ATOM 1953 C CA . PRO A 1 285 ? -16.62900 59.64200 -2.54100 1.000 33.61100 284 PRO A CA 1
ATOM 1954 C C . PRO A 1 285 ? -16.56000 58.78200 -3.80100 1.000 40.67568 284 PRO A C 1
ATOM 1955 O O . PRO A 1 285 ? -15.47700 58.53500 -4.34400 1.000 37.55375 284 PRO A O 1
ATOM 1959 N N . ALA A 1 286 ? -17.73600 58.36200 -4.28800 1.000 38.03525 285 ALA A N 1
ATOM 1960 C CA . ALA A 1 286 ? -17.80100 57.53300 -5.49400 1.000 38.96027 285 ALA A CA 1
ATOM 1961 C C . ALA A 1 286 ? -17.05200 58.17100 -6.66000 1.000 41.12587 285 ALA A C 1
ATOM 1962 O O . ALA A 1 286 ? -16.37800 57.47600 -7.43300 1.000 43.26565 285 ALA A O 1
ATOM 1964 N N . GLY A 1 287 ? -17.14400 59.49900 -6.79300 1.000 36.25489 286 GLY A N 1
ATOM 1965 C CA . GLY A 1 287 ? -16.46700 60.17700 -7.88100 1.000 30.84352 286 GLY A CA 1
ATOM 1966 C C . GLY A 1 287 ? -14.95800 59.97700 -7.89700 1.000 37.08341 286 GLY A C 1
ATOM 1967 O O . GLY A 1 287 ? -14.34800 59.95200 -8.96900 1.000 38.04012 286 GLY A O 1
ATOM 1968 N N . LEU A 1 288 ? -14.32700 59.84000 -6.72400 1.000 35.67975 287 LEU A N 1
ATOM 1969 C CA . LEU A 1 288 ? -12.87900 59.62200 -6.72100 1.000 37.04318 287 LEU A CA 1
ATOM 1970 C C . LEU A 1 288 ? -12.50700 58.28200 -7.34200 1.000 38.24065 287 LEU A C 1
ATOM 1971 O O . LEU A 1 288 ? -11.44100 58.15800 -7.95900 1.000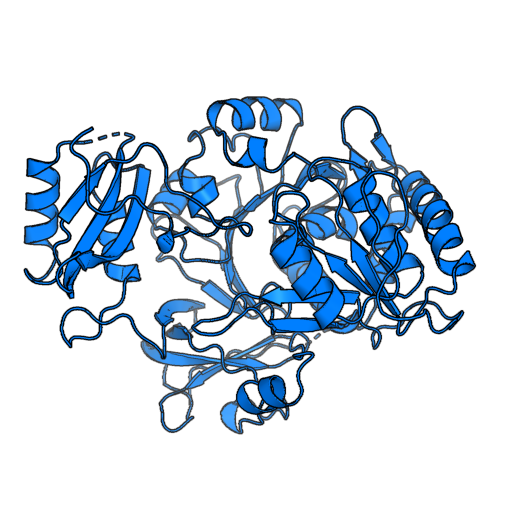 37.06210 287 LEU A O 1
ATOM 1976 N N . VAL A 1 289 ? -13.35800 57.26700 -7.18700 1.000 36.52738 288 VAL A N 1
ATOM 1977 C CA . VAL A 1 289 ? -13.11400 55.99900 -7.86600 1.000 34.97836 288 VAL A CA 1
ATOM 1978 C C . VAL A 1 289 ? -13.18100 56.19300 -9.37400 1.000 37.23479 288 VAL A C 1
ATOM 1979 O O . VAL A 1 289 ? -12.32800 55.69900 -10.12500 1.000 37.64689 288 VAL A O 1
ATOM 1983 N N . ASP A 1 290 ? -14.20400 56.91500 -9.84000 1.000 34.99218 289 ASP A N 1
ATOM 1984 C CA . ASP A 1 290 ? -14.35800 57.15700 -11.27100 1.000 39.02928 289 ASP A CA 1
ATOM 1985 C C . ASP A 1 290 ? -13.15500 57.88700 -11.83900 1.000 38.88590 289 ASP A C 1
ATOM 1986 O O . ASP A 1 290 ? -12.81300 57.70800 -13.01200 1.000 38.25201 289 ASP A O 1
ATOM 1991 N N . ARG A 1 291 ? -12.51100 58.71300 -11.01900 1.000 38.26607 290 ARG A N 1
ATOM 1992 C CA . ARG A 1 291 ? -11.43000 59.55800 -11.49000 1.000 39.49125 290 ARG A CA 1
ATOM 1993 C C . ARG A 1 291 ? -10.11200 58.80000 -11.58500 1.000 36.45353 290 ARG A C 1
ATOM 1994 O O . ARG A 1 291 ? -9.30600 59.10100 -12.46600 1.000 36.49318 290 ARG A O 1
ATOM 2002 N N . PHE A 1 292 ? -9.89100 57.79300 -10.72700 1.000 36.60428 291 PHE A N 1
ATOM 2003 C CA . PHE A 1 292 ? -8.56600 57.19300 -10.58600 1.000 32.56300 291 PHE A CA 1
ATOM 2004 C C . PHE A 1 292 ? -8.49500 55.67300 -10.70300 1.000 35.79721 291 PHE A C 1
ATOM 2005 O O . PHE A 1 292 ? -7.38600 55.15600 -10.87400 1.000 40.10742 291 PHE A O 1
ATOM 2013 N N . ALA A 1 293 ? -9.59200 54.93300 -10.57600 1.000 35.13668 292 ALA A N 1
ATOM 2014 C CA . ALA A 1 293 ? -9.50500 53.47300 -10.60100 1.000 33.32821 292 ALA A CA 1
ATOM 2015 C C . ALA A 1 293 ? -9.61000 52.92300 -12.01900 1.000 36.30592 292 ALA A C 1
ATOM 2016 O O . ALA A 1 293 ? -10.44300 53.36600 -12.81300 1.000 39.13355 292 ALA A O 1
ATOM 2018 N N . GLY A 1 294 ? -8.79100 51.92100 -12.31200 1.000 39.48718 293 GLY A N 1
ATOM 2019 C CA . GLY A 1 294 ? -8.76900 51.30900 -13.62000 1.000 36.24623 293 GLY A CA 1
ATOM 2020 C C . GLY A 1 294 ? -7.47800 50.55500 -13.86700 1.000 37.98650 293 GLY A C 1
ATOM 2021 O O . GLY A 1 294 ? -6.56000 50.57400 -13.04200 1.000 39.05563 293 GLY A O 1
ATOM 2022 N N . PRO A 1 295 ? -7.37900 49.87400 -15.01000 1.000 40.14301 294 PRO A N 1
ATOM 2023 C CA . PRO A 1 295 ? -6.19000 49.05100 -15.27600 1.000 39.04804 294 PRO A CA 1
ATOM 2024 C C . PRO A 1 295 ? -4.91500 49.88400 -15.24000 1.000 35.73281 294 PRO A C 1
ATOM 2025 O O . PRO A 1 295 ? -4.88900 51.03100 -15.68100 1.000 37.08303 294 PRO A O 1
ATOM 2029 N N . GLY A 1 296 ? -3.85900 49.29500 -14.68100 1.000 41.30699 295 GLY A N 1
ATOM 2030 C CA . GLY A 1 296 ? -2.60500 49.98600 -14.46700 1.000 39.51673 295 GLY A CA 1
ATOM 2031 C C . GLY A 1 296 ? -2.54500 50.87800 -13.24000 1.000 51.74255 295 GLY A C 1
ATOM 2032 O O . GLY A 1 296 ? -1.53000 51.57600 -13.04900 1.000 50.56841 295 GLY A O 1
ATOM 2033 N N . ARG A 1 297 ? -3.59400 50.89800 -12.41400 1.000 48.12045 296 ARG A N 1
ATOM 2034 C CA . ARG A 1 297 ? -3.53600 51.58800 -11.12500 1.000 45.37849 296 ARG A CA 1
ATOM 2035 C C . ARG A 1 297 ? -4.43000 50.85900 -10.13000 1.000 45.04619 296 ARG A C 1
ATOM 2036 O O . ARG A 1 297 ? -5.65800 50.86100 -10.28300 1.000 46.34905 296 ARG A O 1
ATOM 2044 N N . GLU A 1 298 ? -3.81900 50.24200 -9.11800 1.000 38.14617 297 GLU A N 1
ATOM 2045 C CA . GLU A 1 298 ? -4.57500 49.75100 -7.97500 1.000 38.29629 297 GLU A CA 1
ATOM 2046 C C . GLU A 1 298 ? -4.99700 50.92500 -7.10000 1.000 38.22756 297 GLU A C 1
ATOM 2047 O O . GLU A 1 298 ? -4.14900 51.68000 -6.60800 1.000 35.50449 297 GLU A O 1
ATOM 2053 N N . MET A 1 299 ? -6.30400 51.08500 -6.91300 1.000 35.47385 298 MET A N 1
ATOM 2054 C CA . MET A 1 299 ? -6.84800 52.02800 -5.94700 1.000 31.94846 298 MET A CA 1
ATOM 2055 C C . MET A 1 299 ? -7.48300 51.24600 -4.80000 1.000 33.09766 298 MET A C 1
ATOM 2056 O O . MET A 1 299 ? -8.27400 50.32400 -5.03500 1.000 32.31717 298 MET A O 1
ATOM 2061 N N . TRP A 1 300 ? -7.11800 51.59900 -3.56300 1.000 31.38356 299 TRP A N 1
ATOM 2062 C CA . TRP A 1 300 ? -7.53600 50.87500 -2.36900 1.000 31.82289 299 TRP A CA 1
ATOM 2063 C C . TRP A 1 300 ? -8.18600 51.82800 -1.37600 1.000 31.23655 299 TRP A C 1
ATOM 2064 O O . TRP A 1 300 ? -7.66400 52.91700 -1.11200 1.000 32.72446 299 TRP A O 1
ATOM 2075 N N . ASN A 1 301 ? -9.31200 51.41000 -0.82300 1.000 29.35088 300 ASN A N 1
ATOM 2076 C CA . ASN A 1 301 ? -9.88100 52.05700 0.34100 1.000 27.69629 300 ASN A CA 1
ATOM 2077 C C . ASN A 1 301 ? -9.32100 51.37400 1.58800 1.000 31.27882 300 ASN A C 1
ATOM 2078 O O . ASN A 1 301 ? -9.17900 50.14500 1.63000 1.000 30.06250 300 ASN A O 1
ATOM 2083 N N . THR A 1 302 ? -8.96000 52.17200 2.58400 1.000 26.89357 301 THR A N 1
ATOM 2084 C CA . THR A 1 302 ? -8.44900 51.64900 3.84600 1.000 25.40204 301 THR A CA 1
ATOM 2085 C C . THR A 1 302 ? -9.24900 52.28500 4.97100 1.000 27.29362 301 THR A C 1
ATOM 2086 O O . THR A 1 302 ? -9.45100 53.50300 4.97200 1.000 26.96178 301 THR A O 1
ATOM 2090 N N . TYR A 1 303 ? -9.68700 51.47100 5.92900 1.000 29.96129 302 TYR A N 1
ATOM 2091 C CA . TYR A 1 303 ? -10.39700 51.94400 7.10900 1.000 28.47384 302 TYR A CA 1
ATOM 2092 C C . TYR A 1 303 ? -9.69500 51.46200 8.37700 1.000 30.54084 302 TYR A C 1
ATOM 2093 O O . TYR A 1 303 ? -9.23600 50.31500 8.45600 1.000 30.04864 302 TYR A O 1
ATOM 2102 N N . GLY A 1 304 ? -9.65700 52.31500 9.39300 1.000 30.84850 303 GLY A N 1
ATOM 2103 C CA . GLY A 1 304 ? -9.15200 51.89800 10.67500 1.000 27.79792 303 GLY A CA 1
ATOM 2104 C C . GLY A 1 304 ? -9.01000 53.03900 11.65300 1.000 33.97992 303 GLY A C 1
ATOM 2105 O O . GLY A 1 304 ? -8.63700 54.16700 11.29500 1.000 32.71129 303 GLY A O 1
ATOM 2106 N N . PRO A 1 305 ? -9.31300 52.76900 12.91900 1.000 34.96846 304 PRO A N 1
ATOM 2107 C CA . PRO A 1 305 ? -9.03800 53.75700 13.96200 1.000 35.91225 304 PRO A CA 1
ATOM 2108 C C . PRO A 1 305 ? -7.58200 53.68700 14.40700 1.000 32.42414 304 PRO A C 1
ATOM 2109 O O . PRO A 1 305 ? -6.92500 52.64800 14.30800 1.000 32.81205 304 PRO A O 1
ATOM 2113 N N . THR A 1 306 ? -7.07400 54.83000 14.88200 1.000 36.10988 305 THR A N 1
ATOM 2114 C CA . THR A 1 306 ? -5.74600 54.85200 15.49100 1.000 32.50847 305 THR A CA 1
ATOM 2115 C C . THR A 1 306 ? -5.62800 53.77500 16.56500 1.000 32.99567 305 THR A C 1
ATOM 2116 O O . THR A 1 306 ? -4.55300 53.19000 16.74300 1.000 29.54663 305 THR A O 1
ATOM 2120 N N . GLU A 1 307 ? -6.73600 53.48200 17.26500 1.000 32.75572 306 GLU A N 1
ATOM 2121 C CA . GLU A 1 307 ? -6.76600 52.52600 18.37200 1.000 30.51504 306 GLU A CA 1
ATOM 2122 C C . GLU A 1 307 ? -6.49300 51.07200 17.95500 1.000 34.99938 306 GLU A C 1
ATOM 2123 O O . GLU A 1 307 ? -6.17800 50.24300 18.82100 1.000 33.51914 306 GLU A O 1
ATOM 2129 N N . THR A 1 308 ? -6.60700 50.72500 16.66400 1.000 34.44414 307 THR A N 1
ATOM 2130 C CA . THR A 1 308 ? -6.27300 49.37500 16.21600 1.000 31.45059 307 THR A CA 1
ATOM 2131 C C . THR A 1 308 ? -5.18000 49.38800 15.13900 1.000 33.99914 307 THR A C 1
ATOM 2132 O O . THR A 1 308 ? -5.14200 48.51600 14.26800 1.000 33.11444 307 THR A O 1
ATOM 2136 N N . THR A 1 309 ? -4.26400 50.36100 15.22300 1.000 34.66210 308 THR A N 1
ATOM 2137 C CA . THR A 1 309 ? -3.02900 50.43500 14.44000 1.000 31.84810 308 THR A CA 1
ATOM 2138 C C . THR A 1 309 ? -3.25200 50.68800 12.94800 1.000 33.39931 308 THR A C 1
ATOM 2139 O O . THR A 1 309 ? -3.06700 49.79400 12.11400 1.000 28.23771 308 THR A O 1
ATOM 2143 N N . VAL A 1 310 ? -3.63300 51.92300 12.62300 1.000 34.89633 309 VAL A N 1
ATOM 2144 C CA . VAL A 1 310 ? -3.59900 52.47400 11.27300 1.000 33.43709 309 VAL A CA 1
ATOM 2145 C C . VAL A 1 310 ? -4.74800 51.95000 10.42100 1.000 31.56954 309 VAL A C 1
ATOM 2146 O O . VAL A 1 310 ? -5.67300 52.70100 10.10500 1.000 34.74968 309 VAL A O 1
ATOM 2150 N N . VAL A 1 311 ? -4.70400 50.67900 10.02600 1.000 31.94694 310 VAL A N 1
ATOM 2151 C CA . VAL A 1 311 ? -5.67500 50.11400 9.09200 1.000 29.92554 310 VAL A CA 1
ATOM 2152 C C . VAL A 1 311 ? -6.18400 48.79100 9.63400 1.000 34.25995 310 VAL A C 1
ATOM 2153 O O . VAL A 1 311 ? -5.38600 47.91300 9.98800 1.000 34.48696 310 VAL A O 1
ATOM 2157 N N . ALA A 1 312 ? -7.50700 48.62800 9.65000 1.000 29.01330 311 ALA A N 1
ATOM 2158 C CA . ALA A 1 312 ? -8.11600 47.37400 10.07100 1.000 31.31285 311 ALA A CA 1
ATOM 2159 C C . ALA A 1 312 ? -8.75600 46.59200 8.92700 1.000 34.10765 311 ALA A C 1
ATOM 2160 O O . ALA A 1 312 ? -8.79000 45.35900 8.98500 1.000 31.88557 311 ALA A O 1
ATOM 2162 N N . CYS A 1 313 ? -9.24400 47.26400 7.88100 1.000 30.01324 312 CYS A N 1
ATOM 2163 C CA . CYS A 1 313 ? -9.75200 46.54900 6.72400 1.000 30.38528 312 CYS A CA 1
ATOM 2164 C C . CYS A 1 313 ? -9.57900 47.41300 5.47900 1.000 33.23288 312 CYS A C 1
ATOM 2165 O O . CYS A 1 313 ? -9.47300 48.64100 5.56300 1.000 31.66038 312 CYS A O 1
ATOM 2168 N N . ALA A 1 314 ? -9.59900 46.76000 4.31700 1.000 28.13094 313 ALA A N 1
ATOM 2169 C CA . ALA A 1 314 ? -9.33600 47.43400 3.05200 1.000 32.09359 313 ALA A CA 1
ATOM 2170 C C . ALA A 1 314 ? -10.11000 46.75000 1.93200 1.000 32.68936 313 ALA A C 1
ATOM 2171 O O . ALA A 1 314 ? -10.48300 45.58000 2.03700 1.000 32.03997 313 ALA A O 1
ATOM 2173 N N . ALA A 1 315 ? -10.32800 47.49300 0.84200 1.000 31.38057 314 ALA A N 1
ATOM 2174 C CA . ALA A 1 315 ? -10.97400 46.95000 -0.34600 1.000 32.64672 314 ALA A CA 1
ATOM 2175 C C . ALA A 1 315 ? -10.38800 47.59000 -1.60000 1.000 31.70769 314 ALA A C 1
ATOM 2176 O O . ALA A 1 315 ? -10.13400 48.79500 -1.61100 1.000 32.19623 314 ALA A O 1
ATOM 2178 N N . ARG A 1 316 ? -10.17400 46.78800 -2.65400 1.000 30.94746 315 ARG A N 1
ATOM 2179 C CA . ARG A 1 316 ? -9.90000 47.36200 -3.97100 1.000 34.12454 315 ARG A CA 1
ATOM 2180 C C . ARG A 1 316 ? -11.08600 48.19900 -4.39700 1.000 35.62871 315 ARG A C 1
ATOM 2181 O O . ARG A 1 316 ? -12.23400 47.77200 -4.26100 1.000 43.20299 315 ARG A O 1
ATOM 2189 N N . LEU A 1 317 ? -10.81100 49.39700 -4.90500 1.000 37.50955 316 LEU A N 1
ATOM 2190 C CA . LEU A 1 317 ? -11.83900 50.26400 -5.46700 1.000 33.87617 316 LEU A CA 1
ATOM 2191 C C . LEU A 1 317 ? -11.81400 50.13100 -6.99200 1.000 39.48463 316 LEU A C 1
ATOM 2192 O O . LEU A 1 317 ? -10.80000 50.44200 -7.63500 1.000 34.90944 316 LEU A O 1
ATOM 2197 N N . LEU A 1 318 ? -12.92300 49.65800 -7.56300 1.000 37.41563 317 LEU A N 1
ATOM 2198 C CA . LEU A 1 318 ? -13.08300 49.40900 -8.98800 1.000 38.74907 317 LEU A CA 1
ATOM 2199 C C . LEU A 1 318 ? -14.33100 50.10300 -9.50400 1.000 40.83438 317 LEU A C 1
ATOM 2200 O O . LEU A 1 318 ? -15.31800 50.22700 -8.77700 1.000 40.92438 317 LEU A O 1
ATOM 2205 N N . PRO A 1 319 ? -14.31800 50.57600 -10.75000 1.000 40.84675 318 PRO A N 1
ATOM 2206 C CA . PRO A 1 319 ? -15.49900 51.27400 -11.27600 1.000 44.05760 318 PRO A CA 1
ATOM 2207 C C . PRO A 1 319 ? -16.68200 50.32200 -11.45800 1.000 43.65847 318 PRO A C 1
ATOM 2208 O O . PRO A 1 319 ? -16.52200 49.13300 -11.75000 1.000 36.86302 318 PRO A O 1
ATOM 2212 N N . GLY A 1 320 ? -17.88700 50.85700 -11.23500 1.000 43.53322 319 GLY A N 1
ATOM 2213 C CA . GLY A 1 320 ? -19.10500 50.07300 -11.28900 1.000 37.64215 319 GLY A CA 1
ATOM 2214 C C . GLY A 1 320 ? -19.42500 49.28800 -10.03600 1.000 46.94126 319 GLY A C 1
ATOM 2215 O O . GLY A 1 320 ? -20.49100 48.65100 -9.98300 1.000 47.04385 319 GLY A O 1
ATOM 2216 N N . GLU A 1 321 ? -18.52800 49.29800 -9.02200 1.000 42.62046 320 GLU A N 1
ATOM 2217 C CA . GLU A 1 321 ? -18.68700 48.68700 -7.71000 1.000 38.61131 320 GLU A CA 1
ATOM 2218 C C . GLU A 1 321 ? -18.97900 49.73300 -6.64400 1.000 37.51683 320 GLU A C 1
ATOM 2219 O O . GLU A 1 321 ? -18.40600 50.83300 -6.67400 1.000 38.29747 320 GLU A O 1
ATOM 2225 N N . PRO A 1 322 ? -19.84600 49.41100 -5.68400 1.000 36.90607 321 PRO A N 1
ATOM 2226 C CA . PRO A 1 322 ? -19.99900 50.28300 -4.51400 1.000 39.21419 321 PRO A CA 1
ATOM 2227 C C . PRO A 1 322 ? -18.68300 50.43900 -3.76900 1.000 33.60979 321 PRO A C 1
ATOM 2228 O O . PRO A 1 322 ? -17.86000 49.51900 -3.69300 1.000 35.53383 321 PRO A O 1
ATOM 2232 N N . VAL A 1 323 ? -18.48400 51.63800 -3.23000 1.000 34.13621 322 VAL A N 1
ATOM 2233 C CA . VAL A 1 323 ? -17.36200 51.89100 -2.33600 1.000 29.41539 322 VAL A CA 1
ATOM 2234 C C . VAL A 1 323 ? -17.53500 51.04600 -1.08200 1.000 31.74579 322 VAL A C 1
ATOM 2235 O O . VAL A 1 323 ? -18.50600 51.21000 -0.33200 1.000 32.61229 322 VAL A O 1
ATOM 2239 N N . ARG A 1 324 ? -16.58700 50.14900 -0.84200 1.000 30.04334 323 ARG A N 1
ATOM 2240 C CA . ARG A 1 324 ? -16.53700 49.38900 0.39200 1.000 29.78646 323 ARG A CA 1
ATOM 2241 C C . ARG A 1 324 ? -15.30300 49.79600 1.18400 1.000 31.63322 323 ARG A C 1
ATOM 2242 O O . ARG A 1 324 ? -14.33900 50.33000 0.62900 1.000 29.54154 323 ARG A O 1
ATOM 2250 N N . ILE A 1 325 ? -15.36500 49.56100 2.50200 1.000 29.01276 324 ILE A N 1
ATOM 2251 C CA . ILE A 1 325 ? -14.17000 49.58800 3.33600 1.000 30.84713 324 ILE A CA 1
ATOM 2252 C C . ILE A 1 325 ? -13.56700 48.19600 3.47300 1.000 32.22676 324 ILE A C 1
ATOM 2253 O O . ILE A 1 325 ? -12.37600 48.07800 3.79800 1.000 31.52399 324 ILE A O 1
ATOM 2258 N N . GLY A 1 326 ? -14.34600 47.13800 3.21800 1.000 27.59849 325 GLY A N 1
ATOM 2259 C CA . GLY A 1 326 ? -13.73200 45.86200 2.89300 1.000 26.76673 325 GLY A CA 1
ATOM 2260 C C . GLY A 1 326 ? -13.63700 44.78600 3.95400 1.000 31.07951 325 GLY A C 1
ATOM 2261 O O . GLY A 1 326 ? -14.57300 44.55700 4.72500 1.000 30.47220 325 GLY A O 1
ATOM 2262 N N . LEU A 1 327 ? -12.50100 44.09400 3.96300 1.000 28.68115 326 LEU A N 1
ATOM 2263 C CA . LEU A 1 327 ? -12.18700 42.88800 4.70300 1.000 32.69187 326 LEU A CA 1
ATOM 2264 C C . LEU A 1 327 ? -10.96500 43.10300 5.58700 1.000 32.84091 326 LEU A C 1
ATOM 2265 O O . LEU A 1 327 ? -10.08800 43.88900 5.23400 1.000 34.98537 326 LEU A O 1
ATOM 2270 N N . PRO A 1 328 ? -10.86100 42.39500 6.71500 1.000 33.45895 327 PRO A N 1
ATOM 2271 C CA . PRO A 1 328 ? -9.78500 42.68000 7.68600 1.000 33.68558 327 PRO A CA 1
ATOM 2272 C C . PRO A 1 328 ? -8.39300 42.32200 7.19100 1.000 31.95377 327 PRO A C 1
ATOM 2273 O O . PRO A 1 328 ? -8.20100 41.37000 6.43800 1.000 32.89596 327 PRO A O 1
ATOM 2277 N N . LEU A 1 329 ? -7.40100 43.07200 7.67800 1.000 35.07596 328 LEU A N 1
ATOM 2278 C CA . LEU A 1 329 ? -6.00800 42.69200 7.47700 1.000 34.58102 328 LEU A CA 1
ATOM 2279 C C . LEU A 1 329 ? -5.66700 41.42000 8.25100 1.000 32.81035 328 LEU A C 1
ATOM 2280 O O . LEU A 1 329 ? -6.31100 41.06500 9.24100 1.000 32.28130 328 LEU A O 1
ATOM 2285 N N . LYS A 1 330 ? -4.60000 40.75700 7.80800 1.000 31.55973 329 LYS A N 1
ATOM 2286 C CA . LYS A 1 330 ? -4.14100 39.54500 8.46900 1.000 35.08786 329 LYS A CA 1
ATOM 2287 C C . LYS A 1 330 ? -3.80100 39.85700 9.92200 1.000 38.19864 329 LYS A C 1
ATOM 2288 O O . LYS A 1 330 ? -2.84000 40.58300 10.20000 1.000 33.44970 329 LYS A O 1
ATOM 2294 N N . GLY A 1 331 ? -4.59800 39.32700 10.85300 1.000 38.56519 330 GLY A N 1
ATOM 2295 C CA . GLY A 1 331 ? -4.42800 39.55000 12.27500 1.000 35.10988 330 GLY A CA 1
ATOM 2296 C C . GLY A 1 331 ? -5.56700 40.31100 12.92200 1.000 34.82613 330 GLY A C 1
ATOM 2297 O O . GLY A 1 331 ? -5.68900 40.28900 14.15300 1.000 34.32708 330 GLY A O 1
ATOM 2298 N N . TRP A 1 332 ? -6.40100 40.96800 12.12900 1.000 31.50538 331 TRP A N 1
ATOM 2299 C CA . TRP A 1 332 ? -7.54200 41.72200 12.61700 1.000 30.66355 331 TRP A CA 1
ATOM 2300 C C . TRP A 1 332 ? -8.80100 40.86000 12.54200 1.000 35.03967 331 TRP A C 1
ATOM 2301 O O . TRP A 1 332 ? -8.95800 40.03400 11.64200 1.000 33.90972 331 TRP A O 1
ATOM 2312 N N . GLN A 1 333 ? -9.70400 41.06200 13.50200 1.000 33.63506 332 GLN A N 1
ATOM 2313 C CA . GLN A 1 333 ? -10.97300 40.35400 13.54400 1.000 36.11822 332 GLN A CA 1
ATOM 2314 C C . GLN A 1 333 ? -12.07600 41.38700 13.68200 1.000 36.27686 332 GLN A C 1
ATOM 2315 O O . GLN A 1 333 ? -11.97300 42.29900 14.51100 1.000 34.78567 332 GLN A O 1
ATOM 2321 N N . LEU A 1 334 ? -13.13100 41.24100 12.88100 1.000 33.76532 333 LEU A N 1
ATOM 2322 C CA . LEU A 1 334 ? -14.21300 42.21100 12.84100 1.000 36.66065 333 LEU A CA 1
ATOM 2323 C C . LEU A 1 334 ? -15.52900 41.55100 13.21800 1.000 36.82005 333 LEU A C 1
ATOM 2324 O O . LEU A 1 334 ? -15.81000 40.41400 12.81400 1.000 37.45859 333 LEU A O 1
ATOM 2329 N N . ALA A 1 335 ? -16.33900 42.28000 13.97900 1.000 34.57455 334 ALA A N 1
ATOM 2330 C CA . ALA A 1 335 ? -17.69500 41.86200 14.29600 1.000 36.84223 334 ALA A CA 1
ATOM 2331 C C . ALA A 1 335 ? -18.60000 43.07000 14.15000 1.000 35.30573 334 ALA A C 1
ATOM 2332 O O . ALA A 1 335 ? -18.20700 44.18700 14.48900 1.000 37.17193 334 ALA A O 1
ATOM 2334 N N . VAL A 1 336 ? -19.79500 42.84800 13.61400 1.000 33.51414 335 VAL A N 1
ATOM 2335 C CA . VAL A 1 336 ? -20.81600 43.87700 13.48300 1.000 36.36265 335 VAL A CA 1
ATOM 2336 C C . VAL A 1 336 ? -22.00700 43.42900 14.32300 1.000 37.75007 335 VAL A C 1
ATOM 2337 O O . VAL A 1 336 ? -22.53000 42.32700 14.12200 1.000 41.05294 335 VAL A O 1
ATOM 2341 N N . VAL A 1 337 ? -22.42800 44.27600 15.26100 1.000 39.13213 336 VAL A N 1
ATOM 2342 C CA . VAL A 1 337 ? -23.30100 43.86700 16.35700 1.000 40.00027 336 VAL A CA 1
ATOM 2343 C C . VAL A 1 337 ? -24.45400 44.84700 16.49500 1.000 42.15290 336 VAL A C 1
ATOM 2344 O O . VAL A 1 337 ? -24.33200 46.02800 16.15800 1.000 40.90359 336 VAL A O 1
ATOM 2348 N N . ASP A 1 338 ? -25.57300 44.36100 17.04000 1.000 46.05555 337 ASP A N 1
ATOM 2349 C CA . ASP A 1 338 ? -26.69100 45.24200 17.36400 1.000 50.68587 337 ASP A CA 1
ATOM 2350 C C . ASP A 1 338 ? -26.49000 45.86900 18.74700 1.000 50.39143 337 ASP A C 1
ATOM 2351 O O . ASP A 1 338 ? -25.45800 45.67200 19.40100 1.000 46.85973 337 ASP A O 1
ATOM 2356 N N . ARG A 1 339 ? -27.48400 46.64900 19.19700 1.000 52.15303 338 ARG A N 1
ATOM 2357 C CA . ARG A 1 339 ? -27.43900 47.20200 20.55100 1.000 55.63611 338 ARG A CA 1
ATOM 2358 C C . ARG A 1 339 ? -27.21400 46.10400 21.58500 1.000 55.13850 338 ARG A C 1
ATOM 2359 O O . ARG A 1 339 ? -26.37600 46.23400 22.48300 1.000 61.94112 338 ARG A O 1
ATOM 2367 N N . THR A 1 340 ? -27.96300 45.01400 21.46700 1.000 55.39367 339 THR A N 1
ATOM 2368 C CA . THR A 1 340 ? -27.80100 43.86200 22.34400 1.000 58.58002 339 THR A CA 1
ATOM 2369 C C . THR A 1 340 ? -26.36100 43.37500 22.43800 1.000 54.44092 339 THR A C 1
ATOM 2370 O O . THR A 1 340 ? -26.04400 42.58800 23.33400 1.000 53.53502 339 THR A O 1
ATOM 2374 N N . GLY A 1 341 ? -25.48900 43.79700 21.52100 1.000 52.66848 340 GLY A N 1
ATOM 2375 C CA . GLY A 1 341 ? -24.16100 43.22400 21.40400 1.000 46.43587 340 GLY A CA 1
ATOM 2376 C C . GLY A 1 341 ? -24.09500 41.91200 20.65100 1.000 48.47207 340 GLY A C 1
ATOM 2377 O O . GLY A 1 341 ? -23.07600 41.21600 20.73600 1.000 48.68380 340 GLY A O 1
ATOM 2378 N N . GLN A 1 342 ? -25.18300 41.52700 19.89100 1.000 47.41387 341 GLN A N 1
ATOM 2379 C CA . GLN A 1 342 ? -24.99000 40.26200 19.19600 1.000 46.42862 341 GLN A CA 1
ATOM 2380 C C . GLN A 1 342 ? -24.71600 40.49800 17.70900 1.000 41.17197 341 GLN A C 1
ATOM 2381 O O . GLN A 1 342 ? -25.18000 41.48600 17.13200 1.000 41.50049 341 GLN A O 1
ATOM 2387 N N . PRO A 1 343 ? -23.95600 39.62200 17.06200 1.000 37.19319 342 PRO A N 1
ATOM 2388 C CA . PRO A 1 343 ? -23.62100 39.83800 15.64600 1.000 41.33116 342 PRO A CA 1
ATOM 2389 C C . PRO A 1 343 ? -24.86800 39.85500 14.77100 1.000 43.67769 342 PRO A C 1
ATOM 2390 O O . PRO A 1 343 ? -25.72700 38.97600 14.87200 1.000 45.95897 342 PRO A O 1
ATOM 2394 N N . VAL A 1 344 ? -24.95900 40.85600 13.90000 1.000 40.52542 343 VAL A N 1
ATOM 2395 C CA . VAL A 1 344 ? -26.07700 40.95800 12.96100 1.000 42.30496 343 VAL A CA 1
ATOM 2396 C C . VAL A 1 344 ? -25.88600 39.97600 11.80700 1.000 41.17169 343 VAL A C 1
ATOM 2397 O O . VAL A 1 344 ? -24.78200 39.44200 11.60600 1.000 39.36456 343 VAL A O 1
ATOM 2401 N N . PRO A 1 345 ? -26.93100 39.70700 11.03200 1.000 45.10827 344 PRO A N 1
ATOM 2402 C CA . PRO A 1 345 ? -26.77300 38.92000 9.80600 1.000 42.96178 344 PRO A CA 1
ATOM 2403 C C . PRO A 1 345 ? -26.30700 39.77900 8.63400 1.000 38.67483 344 PRO A C 1
ATOM 2404 O O . PRO A 1 345 ? -26.46000 41.00100 8.61300 1.000 39.08258 344 PRO A O 1
ATOM 2408 N N . PHE A 1 346 ? -25.74100 39.10300 7.63700 1.000 40.93930 345 PHE A N 1
ATOM 2409 C CA . PHE A 1 346 ? -25.39500 39.75800 6.38400 1.000 38.64158 345 PHE A CA 1
ATOM 2410 C C . PHE A 1 346 ? -26.57400 40.55100 5.84100 1.000 38.80077 345 PHE A C 1
ATOM 2411 O O . PHE A 1 346 ? -27.72500 40.13100 5.94600 1.000 42.77530 345 PHE A O 1
ATOM 2419 N N . GLY A 1 347 ? -26.28000 41.71500 5.27200 1.000 37.69114 346 GLY A N 1
ATOM 2420 C CA . GLY A 1 347 ? -27.29800 42.62900 4.81900 1.000 35.31193 346 GLY A CA 1
ATOM 2421 C C . GLY A 1 347 ? -27.72500 43.66100 5.84000 1.000 36.55444 346 GLY A C 1
ATOM 2422 O O . GLY A 1 347 ? -28.26400 44.70100 5.45900 1.000 36.15616 346 GLY A O 1
ATOM 2423 N N . ALA A 1 348 ? -27.47200 43.41500 7.12100 1.000 38.34022 347 ALA A N 1
ATOM 2424 C CA . ALA A 1 348 ? -27.89800 44.29300 8.20100 1.000 41.81779 347 ALA A CA 1
ATOM 2425 C C . ALA A 1 348 ? -26.80500 45.29800 8.56400 1.000 39.01643 347 ALA A C 1
ATOM 2426 O O . ALA A 1 348 ? -25.63300 45.15000 8.21200 1.000 37.05196 347 ALA A O 1
ATOM 2428 N N . GLU A 1 349 ? -27.20600 46.31800 9.30100 1.000 39.97370 348 GLU A N 1
ATOM 2429 C CA . GLU A 1 349 ? -26.28900 47.32000 9.80900 1.000 38.35703 348 GLU A CA 1
ATOM 2430 C C . GLU A 1 349 ? -26.09900 47.13400 11.30400 1.000 39.90192 348 GLU A C 1
ATOM 2431 O O . GLU A 1 349 ? -26.98600 46.62900 11.99700 1.000 38.42611 348 GLU A O 1
ATOM 2437 N N . GLY A 1 350 ? -24.91500 47.51300 11.77900 1.000 45.66851 349 GLY A N 1
ATOM 2438 C CA . GLY A 1 350 ? -24.53200 47.35200 13.17100 1.000 37.69303 349 GLY A CA 1
ATOM 2439 C C . GLY A 1 350 ? -23.30200 48.18400 13.46900 1.000 39.54865 349 GLY A C 1
ATOM 2440 O O . GLY A 1 350 ? -22.74300 48.85400 12.59400 1.000 35.26676 349 GLY A O 1
ATOM 2441 N N . GLU A 1 351 ? -22.88900 48.15100 14.72900 1.000 37.39195 350 GLU A N 1
ATOM 2442 C CA . GLU A 1 351 ? -21.65600 48.80500 15.11700 1.000 38.20417 350 GLU A CA 1
ATOM 2443 C C . GLU A 1 351 ? -20.48900 47.84900 14.92800 1.000 37.83305 350 GLU A C 1
ATOM 2444 O O . GLU A 1 351 ? -20.57000 46.66000 15.26800 1.000 32.93318 350 GLU A O 1
ATOM 2450 N N . LEU A 1 352 ? -19.40300 48.38000 14.36800 1.000 39.25940 351 LEU A N 1
ATOM 2451 C CA . LEU A 1 352 ? -18.21000 47.58800 14.11000 1.000 34.10452 351 LEU A CA 1
ATOM 2452 C C . LEU A 1 352 ? -17.37000 47.47100 15.37500 1.000 34.83344 351 LEU A C 1
ATOM 2453 O O . LEU A 1 352 ? -17.14900 48.46500 16.07700 1.000 34.65592 351 LEU A O 1
ATOM 2458 N N . LEU A 1 353 ? -16.90500 46.24900 15.65500 1.000 30.82428 352 LEU A N 1
ATOM 2459 C CA . LEU A 1 353 ? -16.00700 45.92500 16.75200 1.000 35.85305 352 LEU A CA 1
ATOM 2460 C C . LEU A 1 353 ? -14.75000 45.27300 16.18900 1.000 32.72954 352 LEU A C 1
ATOM 2461 O O . LEU A 1 353 ? -14.83000 44.46400 15.26200 1.000 33.48767 352 LEU A O 1
ATOM 2466 N N . ILE A 1 354 ? -13.59300 45.60600 16.75000 1.000 33.63154 353 ILE A N 1
ATOM 2467 C CA . ILE A 1 354 ? -12.31000 45.16200 16.20700 1.000 32.14256 353 ILE A CA 1
ATOM 2468 C C . ILE A 1 354 ? -11.48400 44.53600 17.31400 1.000 30.79346 353 ILE A C 1
ATOM 2469 O O . ILE A 1 354 ? -11.31100 45.12500 18.38300 1.000 35.14688 353 ILE A O 1
ATOM 2474 N N . SER A 1 355 ? -10.95900 43.35600 17.05900 1.000 34.00446 354 SER A N 1
ATOM 2475 C CA . SER A 1 355 ? -9.98600 42.78600 17.96100 1.000 34.68727 354 SER A CA 1
ATOM 2476 C C . SER A 1 355 ? -8.81400 42.28600 17.13100 1.000 33.08339 354 SER A C 1
ATOM 2477 O O . SER A 1 355 ? -8.78200 42.44000 15.90400 1.000 30.38876 354 SER A O 1
ATOM 2480 N N . GLY A 1 356 ? -7.83900 41.71000 17.80800 1.000 33.31227 355 GLY A N 1
ATOM 2481 C CA . GLY A 1 356 ? -6.72700 41.07800 17.14000 1.000 32.60100 355 GLY A CA 1
ATOM 2482 C C . GLY A 1 356 ? -5.41300 41.79400 17.41700 1.000 35.44631 355 GLY A C 1
ATOM 2483 O O . GLY A 1 356 ? -5.29000 42.64700 18.30300 1.000 34.38976 355 GLY A O 1
ATOM 2484 N N . VAL A 1 357 ? -4.43000 41.46500 16.58400 1.000 37.45628 356 VAL A N 1
ATOM 2485 C CA . VAL A 1 357 ? -3.04200 41.85800 16.79500 1.000 40.25226 356 VAL A CA 1
ATOM 2486 C C . VAL A 1 357 ? -2.84900 43.37300 16.79800 1.000 37.14088 356 VAL A C 1
ATOM 2487 O O . VAL A 1 357 ? -1.89400 43.87100 17.40200 1.000 39.41678 356 VAL A O 1
ATOM 2491 N N . GLY A 1 358 ? -3.74500 44.12700 16.15800 1.000 31.73359 357 GLY A N 1
ATOM 2492 C CA . GLY A 1 358 ? -3.59800 45.56400 16.07600 1.000 29.72163 357 GLY A CA 1
ATOM 2493 C C . GLY A 1 358 ? -4.20300 46.38400 17.19700 1.000 34.64653 357 GLY A C 1
ATOM 2494 O O . GLY A 1 358 ? -3.99900 47.60500 17.22300 1.000 33.72911 357 GLY A O 1
ATOM 2495 N N . THR A 1 359 ? -4.95200 45.77300 18.12000 1.000 35.35334 358 THR A N 1
ATOM 2496 C CA . THR A 1 359 ? -5.58400 46.55300 19.18200 1.000 34.29648 358 THR A CA 1
ATOM 2497 C C . THR A 1 359 ? -4.51100 47.16700 20.06700 1.000 34.59712 358 THR A C 1
ATOM 2498 O O . THR A 1 359 ? -3.58100 46.48200 20.49900 1.000 33.65628 358 THR A O 1
ATOM 2502 N N . ALA A 1 360 ? -4.62500 48.47200 20.29600 1.000 36.51138 359 ALA A N 1
ATOM 2503 C CA . ALA A 1 360 ? -3.60000 49.21200 21.01600 1.000 40.52095 359 ALA A CA 1
ATOM 2504 C C . ALA A 1 360 ? -4.12600 49.52400 22.41200 1.000 37.77928 359 ALA A C 1
ATOM 2505 O O . ALA A 1 360 ? -4.72000 48.64500 23.04000 1.000 37.73519 359 ALA A O 1
ATOM 2507 N N . ARG A 1 361 ? -3.92000 50.74100 22.91100 1.000 34.01177 360 ARG A N 1
ATOM 2508 C CA . ARG A 1 361 ? -4.41100 51.12400 24.23400 1.000 35.66989 360 ARG A CA 1
ATOM 2509 C C . ARG A 1 361 ? -4.35100 52.63400 24.36600 1.000 40.96050 360 ARG A C 1
ATOM 2510 O O . ARG A 1 361 ? -3.59600 53.31000 23.66000 1.000 39.29477 360 ARG A O 1
ATOM 2518 N N . TYR A 1 362 ? -5.15600 53.15700 25.28100 1.000 40.14826 361 TYR A N 1
ATOM 2519 C CA . TYR A 1 362 ? -5.05600 54.56200 25.62100 1.000 36.47721 361 TYR A CA 1
ATOM 2520 C C . TYR A 1 362 ? -4.06900 54.74800 26.76500 1.000 38.86370 361 TYR A C 1
ATOM 2521 O O . TYR A 1 362 ? -3.95900 53.90300 27.65600 1.000 38.83105 361 TYR A O 1
ATOM 2530 N N . LEU A 1 363 ? -3.35700 55.87700 26.74100 1.000 41.85583 362 LEU A N 1
ATOM 2531 C CA . LEU A 1 363 ? -2.52700 56.23600 27.88700 1.000 40.08175 362 LEU A CA 1
ATOM 2532 C C . LEU A 1 363 ? -3.37200 56.34800 29.14700 1.000 35.58683 362 LEU A C 1
ATOM 2533 O O . LEU A 1 363 ? -2.97200 55.88800 30.22000 1.000 39.07662 362 LEU A O 1
ATOM 2538 N N . ASP A 1 364 ? -4.53500 56.96400 29.03500 1.000 36.73878 363 ASP A N 1
ATOM 2539 C CA . ASP A 1 364 ? -5.39000 57.20700 30.18300 1.000 35.51309 363 ASP A CA 1
ATOM 2540 C C . ASP A 1 364 ? -6.11700 55.92600 30.58400 1.000 35.85528 363 ASP A C 1
ATOM 2541 O O . ASP A 1 364 ? -6.91900 55.41200 29.80000 1.000 37.72533 363 ASP A O 1
ATOM 2546 N N . PRO A 1 365 ? -5.85400 55.36600 31.76700 1.000 41.77238 364 PRO A N 1
ATOM 2547 C CA . PRO A 1 365 ? -6.53300 54.10900 32.13300 1.000 38.05593 364 PRO A CA 1
ATOM 2548 C C . PRO A 1 365 ? -8.05000 54.20000 32.08200 1.000 39.56675 364 PRO A C 1
ATOM 2549 O O . PRO A 1 365 ? -8.70600 53.23800 31.66000 1.000 38.55359 364 PRO A O 1
ATOM 2553 N N . ALA A 1 366 ? -8.63200 55.33400 32.47700 1.000 38.40959 365 ALA A N 1
ATOM 2554 C CA . ALA A 1 366 ? -10.08400 55.44500 32.46500 1.000 37.58426 365 ALA A CA 1
ATOM 2555 C C . ALA A 1 366 ? -10.61700 55.38600 31.04000 1.000 41.31587 365 ALA A C 1
ATOM 2556 O O . ALA A 1 366 ? -11.58900 54.67600 30.75800 1.000 45.07582 365 ALA A O 1
ATOM 2558 N N . LYS A 1 367 ? -9.96900 56.10100 30.11500 1.000 40.94984 366 LYS A N 1
ATOM 2559 C CA . LYS A 1 367 ? -10.41000 56.06500 28.72600 1.000 36.95084 366 LYS A CA 1
ATOM 2560 C C . LYS A 1 367 ? -10.28800 54.66200 28.15500 1.000 40.04639 366 LYS A C 1
ATOM 2561 O O . LYS A 1 367 ? -11.16800 54.20400 27.41800 1.000 40.23658 366 LYS A O 1
ATOM 2567 N N . ASP A 1 368 ? -9.21800 53.94800 28.51600 1.000 40.32720 367 ASP A N 1
ATOM 2568 C CA . ASP A 1 368 ? -9.04800 52.58600 28.02400 1.000 42.37837 367 ASP A CA 1
ATOM 2569 C C . ASP A 1 368 ? -10.16600 51.67300 28.52000 1.000 44.76783 367 ASP A C 1
ATOM 2570 O O . ASP A 1 368 ? -10.63200 50.79400 27.78300 1.000 44.08536 367 ASP A O 1
ATOM 2575 N N . ALA A 1 369 ? -10.63100 51.88300 29.75700 1.000 43.82868 368 ALA A N 1
ATOM 2576 C CA . ALA A 1 369 ? -11.68300 51.03000 30.30200 1.000 45.60553 368 ALA A CA 1
ATOM 2577 C C . ALA A 1 369 ? -12.99400 51.16800 29.52600 1.000 44.28629 368 ALA A C 1
ATOM 2578 O O . ALA A 1 369 ? -13.73100 50.18700 29.39000 1.000 42.22289 368 ALA A O 1
ATOM 2580 N N . GLU A 1 370 ? -13.30100 52.34600 28.98000 1.000 43.34253 369 GLU A N 1
ATOM 2581 C CA . GLU A 1 370 ? -14.61000 52.47900 28.34800 1.000 48.59561 369 GLU A CA 1
ATOM 2582 C C . GLU A 1 370 ? -14.63900 52.13200 26.86400 1.000 48.68639 369 GLU A C 1
ATOM 2583 O O . GLU A 1 370 ? -15.73300 51.96000 26.32300 1.000 46.89576 369 GLU A O 1
ATOM 2589 N N . ARG A 1 371 ? -13.49000 51.98200 26.19600 1.000 48.60596 370 ARG A N 1
ATOM 2590 C CA . ARG A 1 371 ? -13.47800 51.62300 24.78200 1.000 40.43636 370 ARG A CA 1
ATOM 2591 C C . ARG A 1 371 ? -12.98000 50.21700 24.50200 1.000 43.13067 370 ARG A C 1
ATOM 2592 O O . ARG A 1 371 ? -13.37100 49.63000 23.48900 1.000 45.61934 370 ARG A O 1
ATOM 2600 N N . PHE A 1 372 ? -12.12100 49.66800 25.34700 1.000 40.94223 371 PHE A N 1
ATOM 2601 C CA . PHE A 1 372 ? -11.62200 48.31200 25.18500 1.000 41.77872 371 PHE A CA 1
ATOM 2602 C C . PHE A 1 372 ? -12.26000 47.45400 26.26900 1.000 45.24892 371 PHE A C 1
ATOM 2603 O O . PHE A 1 372 ? -12.05600 47.70400 27.46100 1.000 50.85147 371 PHE A O 1
ATOM 2611 N N . ARG A 1 373 ? -13.03800 46.46300 25.85900 1.000 47.40607 372 ARG A N 1
ATOM 2612 C CA . ARG A 1 373 ? -13.72400 45.58300 26.79300 1.000 47.21476 372 ARG A CA 1
ATOM 2613 C C . ARG A 1 373 ? -13.76700 44.19300 26.18300 1.000 48.23537 372 ARG A C 1
ATOM 2614 O O . ARG A 1 373 ? -13.61200 44.04100 24.96900 1.000 46.86524 372 ARG A O 1
ATOM 2622 N N . PRO A 1 374 ? -13.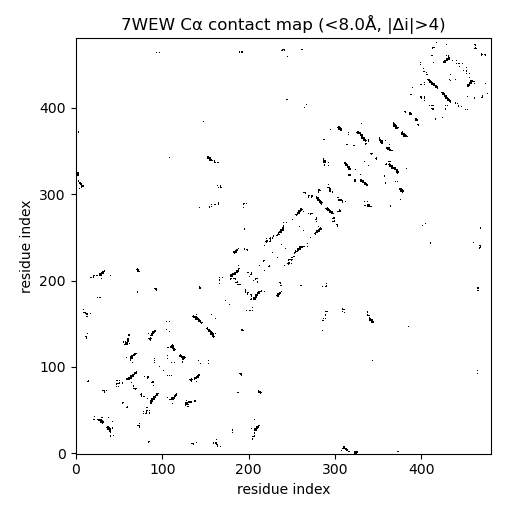96800 43.16600 26.99800 1.000 49.62174 373 PRO A N 1
ATOM 2623 C CA . PRO A 1 374 ? -14.22500 41.84800 26.42200 1.000 52.30268 373 PRO A CA 1
ATOM 2624 C C . PRO A 1 374 ? -15.56200 41.86900 25.70700 1.000 54.43193 373 PRO A C 1
ATOM 2625 O O . PRO A 1 374 ? -16.48900 42.58800 26.09100 1.000 55.12977 373 PRO A O 1
ATOM 2629 N N . ASP A 1 375 ? -15.65100 41.09700 24.63200 1.000 54.02755 374 ASP A N 1
ATOM 2630 C CA . ASP A 1 375 ? -16.93700 40.91100 23.97600 1.000 62.89601 374 ASP A CA 1
ATOM 2631 C C . ASP A 1 375 ? -17.03300 39.47100 23.51600 1.000 61.63986 374 ASP A C 1
ATOM 2632 O O . ASP A 1 375 ? -16.18200 39.00700 22.75200 1.000 60.51293 374 ASP A O 1
ATOM 2637 N N . ASP A 1 376 ? -18.06300 38.77300 24.01500 1.000 66.52709 375 ASP A N 1
ATOM 2638 C CA . ASP A 1 376 ? -18.23800 37.35100 23.72600 1.000 66.60637 375 ASP A CA 1
ATOM 2639 C C . ASP A 1 376 ? -18.27500 37.09000 22.22400 1.000 65.66961 375 ASP A C 1
ATOM 2640 O O . ASP A 1 376 ? -17.71400 36.09400 21.74000 1.000 61.31707 375 ASP A O 1
ATOM 2642 N N . ALA A 1 377 ? -18.92700 37.98500 21.47300 1.000 63.09255 376 ALA A N 1
ATOM 2643 C CA . ALA A 1 377 ? -18.97700 37.90000 20.01700 1.000 64.89994 376 ALA A CA 1
ATOM 2644 C C . ALA A 1 377 ? -17.63600 37.46800 19.41000 1.000 64.78682 376 ALA A C 1
ATOM 2645 O O . ALA A 1 377 ? -17.55800 36.42400 18.74900 1.000 67.82655 376 ALA A O 1
ATOM 2647 N N . LEU A 1 378 ? -16.55900 38.23400 19.63900 1.000 56.12935 377 LEU A N 1
ATOM 2648 C CA . LEU A 1 378 ? -15.26100 37.85600 19.07300 1.000 60.06244 377 LEU A CA 1
ATOM 2649 C C . LEU A 1 378 ? -14.43000 36.97100 19.99200 1.000 56.14110 377 LEU A C 1
ATOM 2650 O O . LEU A 1 378 ? -13.41000 36.42700 19.54500 1.000 53.22212 377 LEU A O 1
ATOM 2655 N N . GLY A 1 379 ? -14.81700 36.82500 21.25900 1.000 54.23374 378 GLY A N 1
ATOM 2656 C CA . GLY A 1 379 ? -14.07600 35.95600 22.15500 1.000 58.17574 378 GLY A CA 1
ATOM 2657 C C . GLY A 1 379 ? -12.64900 36.40500 22.39200 1.000 54.64396 378 GLY A C 1
ATOM 2658 O O . GLY A 1 379 ? -11.68700 35.65300 22.19600 1.000 51.84195 378 GLY A O 1
ATOM 2659 N N . ALA A 1 380 ? -12.51000 37.65300 22.81300 1.000 56.02380 379 ALA A N 1
ATOM 2660 C CA . ALA A 1 380 ? -11.21600 38.23900 23.09000 1.000 54.59572 379 ALA A CA 1
ATOM 2661 C C . ALA A 1 380 ? -11.39100 39.17400 24.26800 1.000 52.68984 379 ALA A C 1
ATOM 2662 O O . ALA A 1 380 ? -12.46500 39.75500 24.45600 1.000 48.95424 379 ALA A O 1
ATOM 2664 N N . ALA A 1 381 ? -10.32800 39.30600 25.06600 1.000 54.96300 380 ALA A N 1
ATOM 2665 C CA . ALA A 1 381 ? -10.38700 40.17400 26.24100 1.000 53.15769 380 ALA A CA 1
ATOM 2666 C C . ALA A 1 381 ? -10.47700 41.63800 25.84300 1.000 48.19808 380 ALA A C 1
ATOM 2667 O O . ALA A 1 381 ? -11.21400 42.41200 26.46400 1.000 50.22363 380 ALA A O 1
ATOM 2669 N N . ARG A 1 382 ? -9.73700 42.03600 24.81200 1.000 51.84815 381 ARG A N 1
ATOM 2670 C CA . ARG A 1 382 ? -9.67500 43.43100 24.39100 1.000 47.92701 381 ARG A CA 1
ATOM 2671 C C . ARG A 1 382 ? -10.27500 43.55900 22.99800 1.000 45.61121 381 ARG A C 1
ATOM 2672 O O . ARG A 1 382 ? -9.71100 43.08000 22.00800 1.000 45.52814 381 ARG A O 1
ATOM 2680 N N . VAL A 1 383 ? -11.42000 44.21900 22.94200 1.000 43.45436 382 VAL A N 1
ATOM 2681 C CA . VAL A 1 383 ? -12.15200 44.48000 21.71700 1.000 41.62262 382 VAL A CA 1
ATOM 2682 C C . VAL A 1 383 ? -12.41300 45.97500 21.67600 1.000 39.37743 382 VAL A C 1
ATOM 2683 O O . VAL A 1 383 ? -12.94900 46.53800 22.63400 1.000 40.19546 382 VAL A O 1
ATOM 2687 N N . TYR A 1 384 ? -12.01000 46.62100 20.59100 1.000 37.87661 383 TYR A N 1
ATOM 2688 C CA . TYR A 1 384 ? -12.25000 48.04600 20.43700 1.000 38.82317 383 TYR A CA 1
ATOM 2689 C C . TYR A 1 384 ? -13.62600 48.26000 19.82000 1.000 36.20811 383 TYR A C 1
ATOM 2690 O O . TYR A 1 384 ? -13.93700 47.68100 18.77400 1.000 36.68212 383 TYR A O 1
ATOM 2699 N N . ARG A 1 385 ? -14.44400 49.07900 20.48500 1.000 34.37531 384 ARG A N 1
ATOM 2700 C CA . ARG A 1 385 ? -15.75000 49.49100 19.98100 1.000 37.55491 384 ARG A CA 1
ATOM 2701 C C . ARG A 1 385 ? -15.57000 50.79000 19.19900 1.000 39.34272 384 ARG A C 1
ATOM 2702 O O . ARG A 1 385 ? -15.29300 51.84300 19.78400 1.000 37.00291 384 ARG A O 1
ATOM 2710 N N . THR A 1 386 ? -15.76800 50.72700 17.88000 1.000 36.73901 385 THR A N 1
ATOM 2711 C CA . THR A 1 386 ? -15.36900 51.83900 17.02200 1.000 34.66782 385 THR A CA 1
ATOM 2712 C C . THR A 1 386 ? -16.31400 53.02000 17.12600 1.000 36.57456 385 THR A C 1
ATOM 2713 O O . THR A 1 386 ? -15.90400 54.15600 16.88000 1.000 38.09143 385 THR A O 1
ATOM 2717 N N . GLY A 1 387 ? -17.58200 52.78600 17.43900 1.000 39.09910 386 GLY A N 1
ATOM 2718 C CA . GLY A 1 387 ? -18.55400 53.84400 17.27100 1.000 36.56727 386 GLY A CA 1
ATOM 2719 C C . GLY A 1 387 ? -18.96500 54.12100 15.83700 1.000 38.19770 386 GLY A C 1
ATOM 2720 O O . GLY A 1 387 ? -19.61200 55.14500 15.58500 1.000 39.74613 386 GLY A O 1
ATOM 2721 N N . ASP A 1 388 ? -18.62100 53.25000 14.88800 1.000 38.29819 387 ASP A N 1
ATOM 2722 C CA . ASP A 1 388 ? -19.00300 53.41900 13.48900 1.000 35.32193 387 ASP A CA 1
ATOM 2723 C C . ASP A 1 388 ? -20.10000 52.43200 13.10300 1.000 35.72274 387 ASP A C 1
ATOM 2724 O O . ASP A 1 388 ? -20.02900 51.24300 13.43700 1.000 36.80326 387 ASP A O 1
ATOM 2729 N N . LEU A 1 389 ? -21.08500 52.92500 12.35900 1.000 40.05562 388 LEU A N 1
ATOM 2730 C CA . LEU A 1 389 ? -22.08700 52.07700 11.73100 1.000 38.92105 388 LEU A CA 1
ATOM 2731 C C . LEU A 1 389 ? -21.57700 51.57200 10.38600 1.000 39.71502 388 LEU A C 1
ATOM 2732 O O . LEU A 1 389 ? -21.12900 52.36300 9.55400 1.000 35.50940 388 LEU A O 1
ATOM 2737 N N . VAL A 1 390 ? -21.67400 50.25600 10.17000 1.000 37.95212 389 VAL A N 1
ATOM 2738 C CA . VAL A 1 390 ? -21.30300 49.61400 8.91200 1.000 38.97355 389 VAL A CA 1
ATOM 2739 C C . VAL A 1 390 ? -22.40000 48.63700 8.51000 1.000 38.35079 389 VAL A C 1
ATOM 2740 O O . VAL A 1 390 ? -23.12400 48.10600 9.35400 1.000 39.19717 389 VAL A O 1
ATOM 2744 N N . ARG A 1 391 ? -22.50000 48.37800 7.21300 1.000 37.51806 390 ARG A N 1
ATOM 2745 C CA . ARG A 1 391 ? -23.38300 47.35800 6.65900 1.000 34.58847 390 ARG A CA 1
ATOM 2746 C C . ARG A 1 391 ? -22.53100 46.17200 6.23200 1.000 35.53540 390 ARG A C 1
ATOM 2747 O O . ARG A 1 391 ? -21.53300 46.33900 5.52300 1.000 33.78863 390 ARG A O 1
ATOM 2755 N N . ALA A 1 392 ? -22.90500 44.98900 6.69200 1.000 34.05531 391 ALA A N 1
ATOM 2756 C CA . ALA A 1 392 ? -22.09300 43.79500 6.53200 1.000 33.38047 391 ALA A CA 1
ATOM 2757 C C . ALA A 1 392 ? -22.55600 42.99700 5.31600 1.000 39.61366 391 ALA A C 1
ATOM 2758 O O . ALA A 1 392 ? -23.73200 42.62500 5.22400 1.000 35.55174 391 ALA A O 1
ATOM 2760 N N . GLU A 1 393 ? -21.62900 42.73200 4.39600 1.000 36.23036 392 GLU A N 1
ATOM 2761 C CA . GLU A 1 393 ? -21.81500 41.83200 3.27400 1.000 32.15895 392 GLU A CA 1
ATOM 2762 C C . GLU A 1 393 ? -20.63300 40.87800 3.21300 1.000 35.51566 392 GLU A C 1
ATOM 2763 O O . GLU A 1 393 ? -19.52300 41.24000 3.61600 1.000 33.84969 392 GLU A O 1
ATOM 2769 N N . PRO A 1 394 ? -20.83700 39.65200 2.72000 1.000 30.94424 393 PRO A N 1
ATOM 2770 C CA . PRO A 1 394 ? -19.72200 38.69400 2.71000 1.000 32.16683 393 PRO A CA 1
ATOM 2771 C C . PRO A 1 394 ? -18.52500 39.18500 1.91200 1.000 33.59299 393 PRO A C 1
ATOM 2772 O O . PRO A 1 394 ? -17.38700 38.79900 2.20100 1.000 30.12755 393 PRO A O 1
ATOM 2776 N N . GLU A 1 395 ? -18.73600 40.02300 0.91200 1.000 34.65776 394 GLU A N 1
ATOM 2777 C CA . GLU A 1 395 ? -17.61400 40.48200 0.11500 1.000 33.80001 394 GLU A CA 1
ATOM 2778 C C . GLU A 1 395 ? -16.96000 41.73500 0.68700 1.000 34.06773 394 GLU A C 1
ATOM 2779 O O . GLU A 1 395 ? -15.95500 42.18500 0.13600 1.000 31.74864 394 GLU A O 1
ATOM 2785 N N . GLY A 1 396 ? -17.48000 42.29700 1.76500 1.000 34.83553 395 GLY A N 1
ATOM 2786 C CA . GLY A 1 396 ? -16.83200 43.42300 2.40600 1.000 33.84767 395 GLY A CA 1
ATOM 2787 C C . GLY A 1 396 ? -17.81900 44.30900 3.13100 1.000 35.38915 395 GLY A C 1
ATOM 2788 O O . GLY A 1 396 ? -19.00700 44.35300 2.83000 1.000 36.45781 395 GLY A O 1
ATOM 2789 N N . LEU A 1 397 ? -17.30100 45.03800 4.12000 1.000 34.23698 396 LEU A N 1
ATOM 2790 C CA . LEU A 1 397 ? -18.09800 46.00900 4.86000 1.000 38.27073 396 LEU A CA 1
ATOM 2791 C C . LEU A 1 397 ? -18.29400 47.29000 4.05900 1.000 33.36485 396 LEU A C 1
ATOM 2792 O O . LEU A 1 397 ? -17.42900 47.71400 3.28800 1.000 30.97382 396 LEU A O 1
ATOM 2797 N N . LEU A 1 398 ? -19.44600 47.91100 4.26000 1.000 31.76514 397 LEU A N 1
ATOM 2798 C CA . LEU A 1 398 ? -19.73800 49.21900 3.70900 1.000 32.84874 397 LEU A CA 1
ATOM 2799 C C . LEU A 1 398 ? -19.87800 50.18100 4.87100 1.000 36.30233 397 LEU A C 1
ATOM 2800 O O . LEU A 1 398 ? -20.60800 49.89200 5.82000 1.000 38.08207 397 LEU A O 1
ATOM 2805 N N . PHE A 1 399 ? -19.17200 51.30700 4.81000 1.000 33.24327 398 PHE A N 1
ATOM 2806 C CA . PHE A 1 399 ? -19.27500 52.30000 5.87200 1.000 36.01423 398 PHE A CA 1
ATOM 2807 C C . PHE A 1 399 ? -20.58800 53.07100 5.76800 1.000 35.48875 398 PHE A C 1
ATOM 2808 O O . PHE A 1 399 ? -20.98900 53.50000 4.68300 1.000 37.31576 398 PHE A O 1
ATOM 2816 N N . VAL A 1 400 ? -21.26400 53.23900 6.91000 1.000 37.10943 399 VAL A N 1
ATOM 2817 C CA . VAL A 1 400 ? -22.53300 53.97100 6.98500 1.000 35.74698 399 VAL A CA 1
ATOM 2818 C C . VAL A 1 400 ? -22.36100 55.32900 7.67600 1.000 41.53986 399 VAL A C 1
ATOM 2819 O O . VAL A 1 400 ? -22.72600 56.36800 7.11800 1.000 38.19911 399 VAL A O 1
ATOM 2823 N N . GLY A 1 401 ? -21.82400 55.33800 8.89400 1.000 39.44871 400 GLY A N 1
ATOM 2824 C CA . GLY A 1 401 ? -21.60800 56.59700 9.59300 1.000 37.05903 400 GLY A CA 1
ATOM 2825 C C . GLY A 1 401 ? -21.46600 56.36500 11.09000 1.000 41.34020 400 GLY A C 1
ATOM 2826 O O . GLY A 1 401 ? -21.10900 55.27200 11.53500 1.000 38.64866 400 GLY A O 1
ATOM 2827 N N . ARG A 1 402 ? -21.75700 57.42000 11.84800 1.000 44.51091 401 ARG A N 1
ATOM 2828 C CA . ARG A 1 402 ? -21.64400 57.36300 13.30200 1.000 47.05876 401 ARG A CA 1
ATOM 2829 C C . ARG A 1 402 ? -22.66700 56.40500 13.90000 1.000 45.83284 401 ARG A C 1
ATOM 2830 O O . ARG A 1 402 ? -23.83800 56.39900 13.51600 1.000 46.44448 401 ARG A O 1
ATOM 2838 N N . ALA A 1 403 ? -22.21500 55.59600 14.85400 1.000 50.44376 402 ALA A N 1
ATOM 2839 C CA . ALA A 1 403 ? -23.10600 54.74500 15.63100 1.000 47.51216 402 ALA A CA 1
ATOM 2840 C C . ALA A 1 403 ? -23.63900 55.44500 16.86800 1.000 54.62537 402 ALA A C 1
ATOM 2841 O O . ALA A 1 403 ? -24.70300 55.06800 17.37100 1.000 63.05738 402 ALA A O 1
ATOM 2843 N N . ASP A 1 404 ? -22.91600 56.44300 17.37500 1.000 61.29870 403 ASP A N 1
ATOM 2844 C CA . ASP A 1 404 ? -23.36600 57.25000 18.50100 1.000 69.95843 403 ASP A CA 1
ATOM 2845 C C . ASP A 1 404 ? -22.90800 58.68800 18.28400 1.000 69.48022 403 ASP A C 1
ATOM 2846 O O . ASP A 1 404 ? -22.14300 58.99400 17.36300 1.000 64.60381 403 ASP A O 1
ATOM 2851 N N . ASP A 1 405 ? -23.40400 59.57400 19.14800 1.000 72.67541 404 ASP A N 1
ATOM 2852 C CA . ASP A 1 405 ? -23.18800 61.01600 19.03300 1.000 74.18874 404 ASP A CA 1
ATOM 2853 C C . ASP A 1 405 ? -23.47800 61.49900 17.61200 1.000 70.85906 404 ASP A C 1
ATOM 2854 O O . ASP A 1 405 ? -22.68200 62.19900 16.97900 1.000 65.26076 404 ASP A O 1
ATOM 2859 N N . GLN A 1 406 ? -24.65000 61.11400 17.11500 1.000 72.31734 405 GLN A N 1
ATOM 2860 C CA . GLN A 1 406 ? -25.05600 61.46800 15.76700 1.000 67.80124 405 GLN A CA 1
ATOM 2861 C C . GLN A 1 406 ? -25.41700 62.95100 15.68700 1.000 62.59624 405 GLN A C 1
ATOM 2862 O O . GLN A 1 406 ? -25.89600 63.55500 16.65100 1.000 63.26797 405 GLN A O 1
ATOM 2868 N N . ILE A 1 407 ? -25.16200 63.53800 14.51700 1.000 58.21018 406 ILE A N 1
ATOM 2869 C CA . ILE A 1 407 ? -25.52600 64.92900 14.28300 1.000 58.51980 406 ILE A CA 1
ATOM 2870 C C . ILE A 1 407 ? -27.04600 65.07800 14.34100 1.000 56.66495 406 ILE A C 1
ATOM 2871 O O . ILE A 1 407 ? -27.79800 64.25100 13.80100 1.000 54.08224 406 ILE A O 1
ATOM 2876 N N . LYS A 1 408 ? -27.50700 66.13600 15.00500 1.000 52.63710 407 LYS A N 1
ATOM 2877 C CA . LYS A 1 408 ? -28.92900 66.44700 15.09200 1.000 56.78285 407 LYS A CA 1
ATOM 2878 C C . LYS A 1 408 ? -29.23500 67.72700 14.32500 1.000 55.75205 407 LYS A C 1
ATOM 2879 O O . LYS A 1 408 ? -28.47200 68.70000 14.37400 1.000 56.04845 407 LYS A O 1
ATOM 2885 N N . LEU A 1 409 ? -30.35100 67.71200 13.60700 1.000 53.14181 408 LEU A N 1
ATOM 2886 C CA . LEU A 1 409 ? -30.86900 68.88100 12.90700 1.000 53.70809 408 LEU A CA 1
ATOM 2887 C C . LEU A 1 409 ? -32.29000 69.07700 13.40200 1.000 58.48228 408 LEU A C 1
ATOM 2888 O O . LEU A 1 409 ? -33.15400 68.22500 13.16400 1.000 59.73566 408 LEU A O 1
ATOM 2893 N N . GLY A 1 410 ? -32.53000 70.19700 14.08300 1.000 56.95267 409 GLY A N 1
ATOM 2894 C CA . GLY A 1 410 ? -33.69600 70.29300 14.93300 1.000 61.18235 409 GLY A CA 1
ATOM 2895 C C . GLY A 1 410 ? -33.52800 69.26100 16.02900 1.000 65.34558 409 GLY A C 1
ATOM 2896 O O . GLY A 1 410 ? -32.54400 69.29600 16.78500 1.000 65.44073 409 GLY A O 1
ATOM 2897 N N . GLY A 1 411 ? -34.44700 68.30700 16.09700 1.000 61.90075 410 GLY A N 1
ATOM 2898 C CA . GLY A 1 411 ? -34.26900 67.18800 17.00200 1.000 65.56216 410 GLY A CA 1
ATOM 2899 C C . GLY A 1 411 ? -33.93500 65.90100 16.27900 1.000 70.20748 410 GLY A C 1
ATOM 2900 O O . GLY A 1 411 ? -33.57900 64.89800 16.91200 1.000 73.56406 410 GLY A O 1
ATOM 2901 N N . ARG A 1 412 ? -34.03300 65.92900 14.94500 1.000 68.79844 411 ARG A N 1
ATOM 2902 C CA . ARG A 1 412 ? -33.86500 64.73500 14.12100 1.000 70.35625 411 ARG A CA 1
ATOM 2903 C C . ARG A 1 412 ? -32.39300 64.36000 13.97200 1.000 61.78815 411 ARG A C 1
ATOM 2904 O O . ARG A 1 412 ? -31.56300 65.17900 13.56800 1.000 59.26770 411 ARG A O 1
ATOM 2912 N N . ARG A 1 413 ? -32.07600 63.11300 14.29000 1.000 62.46680 412 ARG A N 1
ATOM 2913 C CA . ARG A 1 413 ? -30.75500 62.58200 14.00300 1.000 62.25528 412 ARG A CA 1
ATOM 2914 C C . ARG A 1 413 ? -30.56800 62.47200 12.48900 1.000 56.96924 412 ARG A C 1
ATOM 2915 O O . ARG A 1 413 ? -31.43800 61.95000 11.78600 1.000 58.67851 412 ARG A O 1
ATOM 2923 N N . ILE A 1 414 ? -29.44900 62.99800 11.98000 1.000 49.21647 413 ILE A N 1
ATOM 2924 C CA . ILE A 1 414 ? -29.13300 62.90900 10.55900 1.000 50.10268 413 ILE A CA 1
ATOM 2925 C C . ILE A 1 414 ? -27.71300 62.38300 10.37500 1.000 49.78466 413 ILE A C 1
ATOM 2926 O O . ILE A 1 414 ? -26.85400 62.53800 11.25300 1.000 52.84618 413 ILE A O 1
ATOM 2931 N N . GLU A 1 415 ? -27.46800 61.74600 9.22000 1.000 39.08682 414 GLU A N 1
ATOM 2932 C CA . GLU A 1 415 ? -26.13900 61.25200 8.85900 1.000 43.06077 414 GLU A CA 1
ATOM 2933 C C . GLU A 1 415 ? -25.55400 62.18700 7.81200 1.000 42.00388 414 GLU A C 1
ATOM 2934 O O . GLU A 1 415 ? -26.04000 62.23200 6.67600 1.000 41.87595 414 GLU A O 1
ATOM 2940 N N . LEU A 1 416 ? -24.50200 62.91900 8.18900 1.000 39.12593 415 LEU A N 1
ATOM 2941 C CA . LEU A 1 416 ? -23.92400 63.89100 7.26400 1.000 38.46226 415 LEU A CA 1
ATOM 2942 C C . LEU A 1 416 ? -23.43900 63.22800 5.98600 1.000 37.50803 415 LEU A C 1
ATOM 2943 O O . LEU A 1 416 ? -23.50900 63.82300 4.89900 1.000 36.49372 415 LEU A O 1
ATOM 2948 N N . GLY A 1 417 ? -22.91900 62.00800 6.10300 1.000 37.66661 416 GLY A N 1
ATOM 2949 C CA . GLY A 1 417 ? -22.35600 61.34300 4.94400 1.000 36.95336 416 GLY A CA 1
ATOM 2950 C C . GLY A 1 417 ? -23.32500 61.28500 3.78400 1.000 39.65418 416 GLY A C 1
ATOM 2951 O O . GLY A 1 417 ? -22.92400 61.41400 2.62600 1.000 40.07872 416 GLY A O 1
ATOM 2952 N N . GLU A 1 418 ? -24.61800 61.11500 4.07300 1.000 35.94844 417 GLU A N 1
ATOM 2953 C CA . GLU A 1 418 ? -25.58900 61.06800 2.98600 1.000 37.45073 417 GLU A CA 1
ATOM 2954 C C . GLU A 1 418 ? -25.73300 62.42800 2.31700 1.000 39.20029 417 GLU A C 1
ATOM 2955 O O . GLU A 1 418 ? -25.96000 62.50500 1.10100 1.000 36.57038 417 GLU A O 1
ATOM 2957 N N . ILE A 1 419 ? -25.58700 63.51100 3.07600 1.000 34.12277 418 ILE A N 1
ATOM 2958 C CA . ILE A 1 419 ? -25.62000 64.82700 2.45100 1.000 35.33464 418 ILE A CA 1
ATOM 2959 C C . ILE A 1 419 ? -24.32100 65.09900 1.68400 1.000 33.80413 418 ILE A C 1
ATOM 2960 O O . ILE A 1 419 ? -24.35100 65.65200 0.58100 1.000 31.45827 418 ILE A O 1
ATOM 2965 N N . ASP A 1 420 ? -23.16800 64.72900 2.25800 1.000 33.60539 419 ASP A N 1
ATOM 2966 C CA . ASP A 1 420 ? -21.89600 64.81400 1.53700 1.000 35.47590 419 ASP A CA 1
ATOM 2967 C C . ASP A 1 420 ? -22.00100 64.15300 0.17000 1.000 36.50461 419 ASP A C 1
ATOM 2968 O O . ASP A 1 420 ? -21.61400 64.72800 -0.85000 1.000 37.52808 419 ASP A O 1
ATOM 2973 N N . ALA A 1 421 ? -22.53100 62.93200 0.14200 1.000 33.81186 420 ALA A N 1
ATOM 2974 C CA . ALA A 1 421 ? -22.62000 62.17300 -1.09600 1.000 33.75462 420 ALA A CA 1
ATOM 2975 C C . ALA A 1 421 ? -23.55700 62.84000 -2.10300 1.000 37.32084 420 ALA A C 1
ATOM 2976 O O . ALA A 1 421 ? -23.26900 62.86200 -3.30500 1.000 38.30845 420 ALA A O 1
ATOM 2978 N N . ALA A 1 422 ? -24.68800 63.38200 -1.64000 1.000 35.13366 421 ALA A N 1
ATOM 2979 C CA . ALA A 1 422 ? -25.59900 64.05400 -2.55800 1.000 31.66799 421 ALA A CA 1
ATOM 2980 C C . ALA A 1 422 ? -24.96800 65.31700 -3.13500 1.000 38.83483 421 ALA A C 1
ATOM 2981 O O . ALA A 1 422 ? -25.18500 65.65400 -4.30700 1.000 39.22228 421 ALA A O 1
ATOM 2983 N N . LEU A 1 423 ? -24.19300 66.03700 -2.33100 1.000 33.16703 422 LEU A N 1
ATOM 2984 C CA . LEU A 1 423 ? -23.54600 67.23300 -2.85100 1.000 32.43656 422 LEU A CA 1
ATOM 2985 C C . LEU A 1 423 ? -22.46000 66.86700 -3.84800 1.000 38.34716 422 LEU A C 1
ATOM 2986 O O . LEU A 1 423 ? -22.34600 67.49600 -4.90700 1.000 35.77260 422 LEU A O 1
ATOM 2991 N N . ALA A 1 424 ? -21.67000 65.82600 -3.53000 1.000 35.34040 423 ALA A N 1
ATOM 2992 C CA . ALA A 1 424 ? -20.59400 65.39200 -4.41100 1.000 35.40447 423 ALA A CA 1
ATOM 2993 C C . ALA A 1 424 ? -21.12600 64.88400 -5.73400 1.000 42.17375 423 ALA A C 1
ATOM 2994 O O . ALA A 1 424 ? -20.42600 64.95000 -6.75000 1.000 42.89178 423 ALA A O 1
ATOM 2996 N N . ALA A 1 425 ? -22.36100 64.38400 -5.74100 1.000 41.17906 424 ALA A N 1
ATOM 2997 C CA . ALA A 1 425 ? -22.96100 63.83300 -6.94100 1.000 36.67784 424 ALA A CA 1
ATOM 2998 C C . ALA A 1 425 ? -23.48000 64.89600 -7.88900 1.000 43.55009 424 ALA A C 1
ATOM 2999 O O . ALA A 1 425 ? -23.86500 64.55400 -9.01000 1.000 49.55811 424 ALA A O 1
ATOM 3001 N N . LEU A 1 426 ? -23.51000 66.16300 -7.47800 1.000 41.56650 425 LEU A N 1
ATOM 3002 C CA . LEU A 1 426 ? -24.01700 67.21500 -8.34700 1.000 41.12317 425 LEU A CA 1
ATOM 3003 C C . LEU A 1 426 ? -23.10700 67.39400 -9.56400 1.000 45.06106 425 LEU A C 1
ATOM 3004 O O . LEU A 1 426 ? -21.89100 67.20100 -9.47600 1.000 41.76946 425 LEU A O 1
ATOM 3009 N N . PRO A 1 427 ? -23.67400 67.75900 -10.71500 1.000 50.27307 426 PRO A N 1
ATOM 3010 C CA . PRO A 1 427 ? -22.82700 68.04700 -11.88200 1.000 45.75414 426 PRO A CA 1
ATOM 3011 C C . PRO A 1 427 ? -22.03600 69.32400 -11.65000 1.000 46.07234 426 PRO A C 1
ATOM 3012 O O . PRO A 1 427 ? -22.54200 70.29200 -11.07700 1.000 50.05314 426 PRO A O 1
ATOM 3016 N N . GLY A 1 428 ? -20.77600 69.30900 -12.07900 1.000 50.02790 427 GLY A N 1
ATOM 3017 C CA . GLY A 1 428 ? -19.91900 70.47000 -11.94300 1.000 49.74100 427 GLY A CA 1
ATOM 3018 C C . GLY A 1 428 ? -19.27800 70.65000 -10.58700 1.000 52.96819 427 GLY A C 1
ATOM 3019 O O . GLY A 1 428 ? -18.70900 71.72000 -10.32800 1.000 52.26458 427 GLY A O 1
ATOM 3020 N N . VAL A 1 429 ? -19.33800 69.64400 -9.71600 1.000 48.36933 428 VAL A N 1
ATOM 3021 C CA . VAL A 1 429 ? -18.79600 69.72400 -8.36500 1.000 42.55748 428 VAL A CA 1
ATOM 3022 C C . VAL A 1 429 ? -17.64100 68.74500 -8.25500 1.000 43.52549 428 VAL A C 1
ATOM 3023 O O . VAL A 1 429 ? -17.79400 67.55900 -8.56900 1.000 48.07286 428 VAL A O 1
ATOM 3027 N N . ARG A 1 430 ? -16.48500 69.23700 -7.81100 1.000 42.29516 429 ARG A N 1
ATOM 3028 C CA . ARG A 1 430 ? -15.32400 68.38300 -7.59800 1.000 46.67458 429 ARG A CA 1
ATOM 3029 C C . ARG A 1 430 ? -15.23400 67.83000 -6.18600 1.000 44.32358 429 ARG A C 1
ATOM 3030 O O . ARG A 1 430 ? -14.51700 66.84500 -5.96500 1.000 40.24256 429 ARG A O 1
ATOM 3038 N N . GLY A 1 431 ? -15.91000 68.45600 -5.22300 1.000 43.14656 430 GLY A N 1
ATOM 3039 C CA . GLY A 1 431 ? -15.80400 68.07300 -3.82700 1.000 38.69582 430 GLY A CA 1
ATOM 3040 C C . GLY A 1 431 ? -16.76300 68.87800 -2.97300 1.000 40.74769 430 GLY A C 1
ATOM 3041 O O . GLY A 1 431 ? -17.08100 70.02300 -3.31100 1.000 40.11141 430 GLY A O 1
ATOM 3042 N N . ALA A 1 432 ? -17.23800 68.30200 -1.87200 1.000 38.73576 431 ALA A N 1
ATOM 3043 C CA . ALA A 1 432 ? -18.30000 68.93800 -1.10900 1.000 34.81441 431 ALA A CA 1
ATOM 3044 C C . ALA A 1 432 ? -18.28800 68.37900 0.30400 1.000 37.48600 431 ALA A C 1
ATOM 3045 O O . ALA A 1 432 ? -17.77200 67.29000 0.55700 1.000 37.73447 431 ALA A O 1
ATOM 3047 N N . ALA A 1 433 ? -18.81800 69.17000 1.22900 1.000 32.77989 432 ALA A N 1
ATOM 3048 C CA . ALA A 1 433 ? -19.01700 68.72900 2.59500 1.000 30.68660 432 ALA A CA 1
ATOM 3049 C C . ALA A 1 433 ? -20.19900 69.49600 3.14200 1.000 35.72538 432 ALA A C 1
ATOM 3050 O O . ALA A 1 433 ? -20.38500 70.67000 2.80500 1.000 34.91451 432 ALA A O 1
ATOM 3052 N N . ALA A 1 434 ? -20.99100 68.82300 3.97400 1.000 31.98888 433 ALA A N 1
ATOM 3053 C CA . ALA A 1 434 ? -22.13300 69.42400 4.63900 1.000 31.95630 433 ALA A CA 1
ATOM 3054 C C . ALA A 1 434 ? -21.78900 69.71900 6.09100 1.000 33.93738 433 ALA A C 1
ATOM 3055 O O . ALA A 1 434 ? -20.84700 69.15900 6.65700 1.000 33.53414 433 ALA A O 1
ATOM 3057 N N . ALA A 1 435 ? -22.58100 70.60100 6.69500 1.000 29.51251 434 ALA A N 1
ATOM 3058 C CA . ALA A 1 435 ? -22.40600 70.93900 8.09800 1.000 31.61379 434 ALA A CA 1
ATOM 3059 C C . ALA A 1 435 ? -23.72500 71.47000 8.62400 1.000 30.02647 434 ALA A C 1
ATOM 3060 O O . ALA A 1 435 ? -24.41800 72.21100 7.92400 1.000 27.95763 434 ALA A O 1
ATOM 3062 N N . VAL A 1 436 ? -24.07100 71.07600 9.84500 1.000 27.47797 435 VAL A N 1
ATOM 3063 C CA . VAL A 1 436 ? -25.18700 71.69400 10.55100 1.000 32.65506 435 VAL A CA 1
ATOM 3064 C C . VAL A 1 436 ? -24.60100 72.86300 11.32900 1.000 32.43780 435 VAL A C 1
ATOM 3065 O O . VAL A 1 436 ? -23.79200 72.66800 12.23700 1.000 32.88266 435 VAL A O 1
ATOM 3069 N N . GLN A 1 437 ? -25.00000 74.07900 10.96500 1.000 31.12644 436 GLN A N 1
ATOM 3070 C CA . GLN A 1 437 ? -24.52600 75.29600 11.60900 1.000 29.20084 436 GLN A CA 1
ATOM 3071 C C . GLN A 1 437 ? -25.58500 75.85900 12.55200 1.000 30.53564 436 GLN A C 1
ATOM 3072 O O . GLN A 1 437 ? -26.79000 75.65300 12.37500 1.000 29.21552 436 GLN A O 1
ATOM 3078 N N . THR A 1 438 ? -25.11700 76.60000 13.54800 1.000 28.11880 437 THR A N 1
ATOM 3079 C CA . THR A 1 438 ? -25.98100 77.32100 14.47000 1.000 29.58546 437 THR A CA 1
ATOM 3080 C C . THR A 1 438 ? -25.97900 78.80500 14.11700 1.000 30.86137 437 THR A C 1
ATOM 3081 O O . THR A 1 438 ? -24.91200 79.41900 14.02300 1.000 32.57501 437 THR A O 1
ATOM 3085 N N . THR A 1 439 ? -27.17200 79.38400 13.92600 1.000 29.98592 438 THR A N 1
ATOM 3086 C CA . THR A 1 439 ? -27.24400 80.80700 13.61100 1.000 31.79283 438 THR A CA 1
ATOM 3087 C C . THR A 1 439 ? -26.94900 81.65700 14.85000 1.000 32.07867 438 THR A C 1
ATOM 3088 O O . THR A 1 439 ? -27.01100 81.17100 15.98200 1.000 32.57223 438 THR A O 1
ATOM 3092 N N . PRO A 1 440 ? -26.60100 82.92700 14.65300 1.000 29.73750 439 PRO A N 1
ATOM 3093 C CA . PRO A 1 440 ? -26.31800 83.80100 15.80100 1.000 30.73098 439 PRO A CA 1
ATOM 3094 C C . PRO A 1 440 ? -27.43300 83.83100 16.81500 1.000 30.96238 439 PRO A C 1
ATOM 3095 O O . PRO A 1 440 ? -27.15900 83.93200 18.01200 1.000 33.63407 439 PRO A O 1
ATOM 3099 N N . ALA A 1 441 ? -28.68700 83.71200 16.39200 1.000 33.07675 440 ALA A N 1
ATOM 3100 C CA . ALA A 1 441 ? -29.76000 83.69900 17.37400 1.000 29.98779 440 ALA A CA 1
ATOM 3101 C C . ALA A 1 441 ? -29.98500 82.32300 18.00100 1.000 32.53164 440 ALA A C 1
ATOM 3102 O O . ALA A 1 441 ? -30.72100 82.22100 18.98700 1.000 34.89265 440 ALA A O 1
ATOM 3104 N N . GLY A 1 442 ? -29.38100 81.27000 17.47800 1.000 31.38251 441 GLY A N 1
ATOM 3105 C CA . GLY A 1 442 ? -29.43400 79.97700 18.11100 1.000 31.78274 441 GLY A CA 1
ATOM 3106 C C . GLY A 1 442 ? -30.32600 78.93900 17.44500 1.000 31.81439 441 GLY A C 1
ATOM 3107 O O . GLY A 1 442 ? -30.68400 77.96200 18.10000 1.000 34.86003 441 GLY A O 1
ATOM 3108 N N . THR A 1 443 ? -30.70300 79.12800 16.18300 1.000 32.44682 442 THR A N 1
ATOM 3109 C CA . THR A 1 443 ? -31.37500 78.10000 15.42100 1.000 30.65027 442 THR A CA 1
ATOM 3110 C C . THR A 1 443 ? -30.33400 77.35300 14.59500 1.000 32.66706 442 THR A C 1
ATOM 3111 O O . THR A 1 443 ? -29.12900 77.56400 14.74900 1.000 31.43261 442 THR A O 1
ATOM 3115 N N . GLN A 1 444 ? -30.79100 76.47400 13.70600 1.000 33.84673 443 GLN A N 1
ATOM 3116 C CA . GLN A 1 444 ? -29.89400 75.60500 12.96000 1.000 36.81999 443 GLN A CA 1
ATOM 3117 C C . GLN A 1 444 ? -30.15800 75.71900 11.47300 1.000 31.67572 443 GLN A C 1
ATOM 3118 O O . GLN A 1 444 ? -31.30100 75.89800 11.04400 1.000 30.42293 443 GLN A O 1
ATOM 3124 N N . VAL A 1 445 A -29.08600 75.63200 10.69400 1.000 32.91520 444 VAL A N 1
ATOM 3125 C CA . VAL A 1 445 A -29.15600 75.62500 9.24000 1.000 29.61207 444 VAL A CA 1
ATOM 3126 C C . VAL A 1 445 A -28.24900 74.50300 8.74500 1.000 33.23791 444 VAL A C 1
ATOM 3127 O O . VAL A 1 445 A -27.09000 74.40400 9.17200 1.000 32.50972 444 VAL A O 1
ATOM 3131 N N . LEU A 1 446 ? -28.77800 73.65000 7.87500 1.000 29.35611 445 LEU A N 1
ATOM 3132 C CA . LEU A 1 446 ? -27.97200 72.64300 7.19300 1.000 29.80950 445 LEU A CA 1
ATOM 3133 C C . LEU A 1 446 ? -27.38200 73.29500 5.94800 1.000 29.88862 445 LEU A C 1
ATOM 3134 O O . LEU A 1 446 ? -28.12100 73.82700 5.11900 1.000 31.23373 445 LEU A O 1
ATOM 3139 N N . VAL A 1 447 ? -26.05600 73.29100 5.82900 1.000 30.66082 446 VAL A N 1
ATOM 3140 C CA . VAL A 1 447 ? -25.37400 73.99600 4.75100 1.000 29.16054 446 VAL A CA 1
ATOM 3141 C C . VAL A 1 447 ? -24.58100 72.99100 3.92700 1.000 31.60095 446 VAL A C 1
ATOM 3142 O O . VAL A 1 447 ? -23.97200 72.06500 4.46900 1.000 32.96717 446 VAL A O 1
ATOM 3146 N N . GLY A 1 448 ? -24.57200 73.18200 2.62000 1.000 36.51708 447 GLY A N 1
ATOM 3147 C CA . GLY A 1 448 ? -23.78300 72.32400 1.76600 1.000 33.77035 447 GLY A CA 1
ATOM 3148 C C . GLY A 1 448 ? -22.69300 73.09700 1.05700 1.000 33.05917 447 GLY A C 1
ATOM 3149 O O . GLY A 1 448 ? -22.98600 73.93100 0.19300 1.000 33.73493 447 GLY A O 1
ATOM 3150 N N . TYR A 1 449 ? -21.43600 72.83700 1.42000 1.000 29.42500 448 TYR A N 1
ATOM 3151 C CA . TYR A 1 449 ? -20.30700 73.55000 0.84300 1.000 33.87335 448 TYR A CA 1
ATOM 3152 C C . TYR A 1 449 ? -19.77800 72.78400 -0.35800 1.000 34.47788 448 TYR A C 1
ATOM 3153 O O . TYR A 1 449 ? -19.49700 71.58500 -0.26800 1.000 34.31971 448 TYR A O 1
ATOM 3162 N N . VAL A 1 450 ? -19.64100 73.47700 -1.47800 1.000 33.15984 449 VAL A N 1
ATOM 3163 C CA . VAL A 1 450 ? -19.39900 72.82200 -2.75100 1.000 39.73327 449 VAL A CA 1
ATOM 3164 C C . VAL A 1 450 ? -18.24500 73.53100 -3.45500 1.000 42.11156 449 VAL A C 1
ATOM 3165 O O . VAL A 1 450 ? -18.20000 74.76400 -3.48900 1.000 37.76412 449 VAL A O 1
ATOM 3169 N N . VAL A 1 451 ? -17.28600 72.75200 -3.95500 1.000 39.98964 450 VAL A N 1
ATOM 3170 C CA . VAL A 1 451 ? -16.14700 73.27500 -4.70700 1.000 40.32960 450 VAL A CA 1
ATOM 3171 C C . VAL A 1 451 ? -16.41900 73.03900 -6.18900 1.000 41.27773 450 VAL A C 1
ATOM 3172 O O . VAL A 1 451 ? -16.31500 71.88900 -6.64700 1.000 44.42276 450 VAL A O 1
ATOM 3176 N N . PRO A 1 452 ? -16.75200 74.07000 -6.97200 1.000 46.39889 451 PRO A N 1
ATOM 3177 C CA . PRO A 1 452 ? -17.08200 73.86000 -8.39000 1.000 49.25854 451 PRO A CA 1
ATOM 3178 C C . PRO A 1 452 ? -15.85800 73.64700 -9.27200 1.000 49.20613 451 PRO A C 1
ATOM 3179 O O . PRO A 1 452 ? -14.80100 74.24400 -9.06200 1.000 54.44430 451 PRO A O 1
ATOM 3183 N N . GLU A 1 453 ? -16.02600 72.79400 -10.28700 1.000 49.69451 452 GLU A N 1
ATOM 3184 C CA . GLU A 1 453 ? -14.93500 72.46300 -11.21600 1.000 58.42138 452 GLU A CA 1
ATOM 3185 C C . GLU A 1 453 ? -14.50100 73.68400 -12.02700 1.000 55.97509 452 GLU A C 1
ATOM 3186 O O . GLU A 1 453 ? -15.30600 74.58400 -12.28000 1.000 60.83415 452 GLU A O 1
ATOM 3192 N N . PHE A 1 462 ? -21.13900 74.64500 -13.06100 1.000 66.48504 461 PHE A N 1
ATOM 3193 C CA . PHE A 1 462 ? -21.96400 74.63000 -11.85400 1.000 67.07369 461 PHE A CA 1
ATOM 3194 C C . PHE A 1 462 ? -22.92700 75.82600 -11.77500 1.000 66.82402 461 PHE A C 1
ATOM 3195 O O . PHE A 1 462 ? -22.49300 76.98500 -11.76400 1.000 67.32106 461 PHE A O 1
ATOM 3203 N N . GLN A 1 463 ? -24.22800 75.53200 -11.69500 1.000 62.82821 462 GLN A N 1
ATOM 3204 C CA . GLN A 1 463 ? -25.27900 76.54400 -11.59800 1.000 61.08621 462 GLN A CA 1
ATOM 3205 C C . GLN A 1 463 ? -26.05000 76.34400 -10.30100 1.000 55.26543 462 GLN A C 1
ATOM 3206 O O . GLN A 1 463 ? -26.69000 75.30500 -10.10500 1.000 54.55253 462 GLN A O 1
ATOM 3208 N N . GLN A 1 464 ? -26.01800 77.35700 -9.43900 1.000 54.28304 463 GLN A N 1
ATOM 3209 C CA . GLN A 1 464 ? -26.55900 77.22200 -8.09100 1.000 57.04554 463 GLN A CA 1
ATOM 3210 C C . GLN A 1 464 ? -28.04900 76.89000 -8.10400 1.000 57.38225 463 GLN A C 1
ATOM 3211 O O . GLN A 1 464 ? -28.49500 75.95400 -7.43100 1.000 55.05753 463 GLN A O 1
ATOM 3217 N N . ASP A 1 465 ? -28.84300 77.67900 -8.82400 1.000 57.40085 464 ASP A N 1
ATOM 3218 C CA . ASP A 1 465 ? -30.28400 77.45900 -8.79800 1.000 55.17247 464 ASP A CA 1
ATOM 3219 C C . ASP A 1 465 ? -30.63300 76.08100 -9.33000 1.000 54.11460 464 ASP A C 1
ATOM 3220 O O . ASP A 1 465 ? -31.59900 75.46400 -8.86900 1.000 56.29357 464 ASP A O 1
ATOM 3225 N N . LYS A 1 466 ? -29.83800 75.57300 -10.26900 1.000 51.86809 465 LYS A N 1
ATOM 3226 C CA . LYS A 1 466 ? -30.09000 74.26400 -10.84400 1.000 47.21743 465 LYS A CA 1
ATOM 3227 C C . LYS A 1 466 ? -29.57700 73.13600 -9.96100 1.000 51.69324 465 LYS A C 1
ATOM 3228 O O . LYS A 1 466 ? -30.11800 72.02300 -10.00700 1.000 47.94535 465 LYS A O 1
ATOM 3234 N N . ALA A 1 467 ? -28.54300 73.39900 -9.15500 1.000 47.82352 466 ALA A N 1
ATOM 3235 C CA . ALA A 1 467 ? -28.09200 72.40200 -8.19100 1.000 45.56601 466 ALA A CA 1
ATOM 3236 C C . ALA A 1 467 ? -29.11900 72.21700 -7.08300 1.000 44.53300 466 ALA A C 1
ATOM 3237 O O . ALA A 1 467 ? -29.41300 71.08700 -6.67600 1.000 40.31271 466 ALA A O 1
ATOM 3239 N N . ARG A 1 468 ? -29.66700 73.32100 -6.58200 1.000 39.62652 467 ARG A N 1
ATOM 3240 C CA . ARG A 1 468 ? -30.71000 73.23600 -5.57400 1.000 40.62256 467 ARG A CA 1
ATOM 3241 C C . ARG A 1 468 ? -31.88000 72.39300 -6.07100 1.000 46.20439 467 ARG A C 1
ATOM 3242 O O . ARG A 1 468 ? -32.38000 71.52200 -5.34600 1.000 44.47459 467 ARG A O 1
ATOM 3250 N N . ALA A 1 469 ? -32.30900 72.61600 -7.31900 1.000 44.05599 468 ALA A N 1
ATOM 3251 C CA . ALA A 1 469 ? -33.42400 71.85300 -7.87400 1.000 43.77819 468 ALA A CA 1
ATOM 3252 C C . ALA A 1 469 ? -33.12900 70.36300 -7.86900 1.000 41.23897 468 ALA A C 1
ATOM 3253 O O . ALA A 1 469 ? -34.00100 69.55300 -7.54400 1.000 47.69458 468 ALA A O 1
ATOM 3255 N N . LEU A 1 470 ? -31.90900 69.97600 -8.23900 1.000 42.86624 469 LEU A N 1
ATOM 3256 C CA . LEU A 1 470 ? -31.54400 68.56600 -8.18200 1.000 42.77791 469 LEU A CA 1
ATOM 3257 C C . LEU A 1 470 ? -31.57800 68.03400 -6.75400 1.000 43.32598 469 LEU A C 1
ATOM 3258 O O . LEU A 1 470 ? -32.03200 66.91000 -6.51500 1.000 43.91589 469 LEU A O 1
ATOM 3263 N N . LEU A 1 471 ? -31.07000 68.81500 -5.79200 1.000 42.67040 470 LEU A N 1
ATOM 3264 C CA . LEU A 1 471 ? -31.11400 68.37800 -4.40100 1.000 40.63880 470 LEU A CA 1
ATOM 3265 C C . LEU A 1 471 ? -32.55500 68.18500 -3.94200 1.000 38.20962 470 LEU A C 1
ATOM 3266 O O . LEU A 1 471 ? -32.85100 67.25500 -3.18500 1.000 36.80315 470 LEU A O 1
ATOM 3271 N N . GLN A 1 472 ? -33.47000 69.03700 -4.41900 1.000 36.06259 471 GLN A N 1
ATOM 3272 C CA . GLN A 1 472 ? -34.87000 68.93500 -4.02500 1.000 36.48804 471 GLN A CA 1
ATOM 3273 C C . GLN A 1 472 ? -35.54400 67.70400 -4.61700 1.000 40.07623 471 GLN A C 1
ATOM 3274 O O . GLN A 1 472 ? -36.46400 67.15600 -4.00200 1.000 42.06157 471 GLN A O 1
ATOM 3280 N N . GLU A 1 473 ? -35.09200 67.23400 -5.77700 1.000 36.18482 472 GLU A N 1
ATOM 3281 C CA . GLU A 1 473 ? -35.60400 65.98000 -6.31400 1.000 42.62746 472 GLU A CA 1
ATOM 3282 C C . GLU A 1 473 ? -35.04700 64.74300 -5.61800 1.000 42.60588 472 GLU A C 1
ATOM 3283 O O . GLU A 1 473 ? -35.60700 63.65800 -5.79300 1.000 45.37341 472 GLU A O 1
ATOM 3289 N N . ARG A 1 474 ? -33.96100 64.85400 -4.85300 1.000 41.34291 473 ARG A N 1
ATOM 3290 C CA . ARG A 1 474 ? -33.33000 63.66500 -4.29500 1.000 34.67513 473 ARG A CA 1
ATOM 3291 C C . ARG A 1 474 ? -33.32400 63.60300 -2.77600 1.000 37.25903 473 ARG A C 1
ATOM 3292 O O . ARG A 1 474 ? -33.06500 62.52900 -2.21700 1.000 36.08280 473 ARG A O 1
ATOM 3300 N N . LEU A 1 475 ? -33.61300 64.69700 -2.09100 1.000 31.65669 474 LEU A N 1
ATOM 3301 C CA . LEU A 1 475 ? -33.57400 64.66800 -0.64600 1.000 33.54398 474 LEU A CA 1
ATOM 3302 C C . LEU A 1 475 ? -34.89600 65.16700 -0.09400 1.000 33.11678 474 LEU A C 1
ATOM 3303 O O . LEU A 1 475 ? -35.55000 66.01700 -0.70600 1.000 33.35070 474 LEU A O 1
ATOM 3308 N N . PRO A 1 476 ? -35.32300 64.62900 1.04000 1.000 33.86154 475 PRO A N 1
ATOM 3309 C CA . PRO A 1 476 ? -36.44900 65.22500 1.76600 1.000 33.74814 475 PRO A CA 1
ATOM 3310 C C . PRO A 1 476 ? -36.19500 66.70700 1.99300 1.000 36.52724 475 PRO A C 1
ATOM 3311 O O . PRO A 1 476 ? -35.05800 67.14100 2.19600 1.000 37.62232 475 PRO A O 1
ATOM 3315 N N . ALA A 1 477 ? -37.27400 67.48400 1.94600 1.000 32.96281 476 ALA A N 1
ATOM 3316 C CA . ALA A 1 477 ? -37.16300 68.93300 2.05400 1.000 36.19139 476 ALA A CA 1
ATOM 3317 C C . ALA A 1 477 ? -36.26600 69.36900 3.21300 1.000 40.03622 476 ALA A C 1
ATOM 3318 O O . ALA A 1 477 ? -35.43700 70.26600 3.05000 1.000 38.02394 476 ALA A O 1
ATOM 3320 N N . GLN A 1 478 ? -36.40200 68.73000 4.38500 1.000 41.44868 477 GLN A N 1
ATOM 3321 C CA . GLN A 1 478 ? -35.64600 69.12200 5.57500 1.000 39.13392 477 GLN A CA 1
ATOM 3322 C C . GLN A 1 478 ? -34.15500 68.85200 5.42900 1.000 44.22430 477 GLN A C 1
ATOM 3323 O O . GLN A 1 478 ? -33.36100 69.37100 6.22100 1.000 43.66052 477 GLN A O 1
ATOM 3329 N N . LEU A 1 479 ? -33.76100 68.02700 4.46200 1.000 41.24896 478 LEU A N 1
ATOM 3330 C CA . LEU A 1 479 ? -32.36700 67.65900 4.26200 1.000 35.91612 478 LEU A CA 1
ATOM 3331 C C . LEU A 1 479 ? -31.75800 68.32500 3.03000 1.000 39.76347 478 LEU A C 1
ATOM 3332 O O . LEU A 1 479 ? -30.62900 67.99300 2.64600 1.000 40.18944 478 LEU A O 1
ATOM 3337 N N . VAL A 1 480 ? -32.47100 69.24700 2.39700 1.000 32.48695 479 VAL A N 1
ATOM 3338 C CA . VAL A 1 480 ? -31.90500 70.00700 1.28700 1.000 37.66101 479 VAL A CA 1
ATOM 3339 C C . VAL A 1 480 ? -31.04400 71.10500 1.89800 1.000 35.23750 479 VAL A C 1
ATOM 3340 O O . VAL A 1 480 ? -31.57900 72.01900 2.53000 1.000 37.14655 479 VAL A O 1
ATOM 3344 N N . PRO A 1 481 ? -29.72600 71.06300 1.74300 1.000 34.92565 480 PRO A N 1
ATOM 3345 C CA . PRO A 1 481 ? -28.87200 72.05500 2.40200 1.000 35.30027 480 PRO A CA 1
ATOM 3346 C C . PRO A 1 481 ? -28.85500 73.37500 1.65400 1.000 37.44228 480 PRO A C 1
ATOM 3347 O O . PRO A 1 481 ? -29.07500 73.43200 0.44200 1.000 34.74664 480 PRO A O 1
ATOM 3351 N N . VAL A 1 482 ? -28.59700 74.45200 2.40700 1.000 36.99135 481 VAL A N 1
ATOM 3352 C CA . VAL A 1 482 ? -28.28700 75.74200 1.79700 1.000 37.21298 481 VAL A CA 1
ATOM 3353 C C . VAL A 1 482 ? -26.92400 75.65200 1.11500 1.000 36.42799 481 VAL A C 1
ATOM 3354 O O . VAL A 1 482 ? -25.93400 75.22200 1.72200 1.000 37.81207 481 VAL A O 1
ATOM 3358 N N . LEU A 1 483 ? -26.86400 76.05000 -0.15100 1.000 37.48202 482 LEU A N 1
ATOM 3359 C CA . LEU A 1 483 ? -25.65500 75.89900 -0.95800 1.000 38.33348 482 LEU A CA 1
ATOM 3360 C C . LEU A 1 483 ? -24.71200 77.08600 -0.80100 1.000 36.70016 482 LEU A C 1
ATOM 3361 O O . LEU A 1 483 ? -25.13900 78.24200 -0.80200 1.000 38.83130 482 LEU A O 1
ATOM 3366 N N . ALA A 1 484 ? -23.41900 76.78200 -0.68500 1.000 36.34686 483 ALA A N 1
ATOM 3367 C CA . ALA A 1 484 ? -22.35700 77.77900 -0.61700 1.000 34.31741 483 ALA A CA 1
ATOM 3368 C C . ALA A 1 484 ? -21.17900 77.27900 -1.43500 1.000 35.28957 483 ALA A C 1
ATOM 3369 O O . ALA A 1 484 ? -20.67200 76.17900 -1.18400 1.000 33.86992 483 ALA A O 1
ATOM 3371 N N . GLU A 1 485 ? -20.75700 78.07300 -2.41600 1.000 37.00398 484 GLU A N 1
ATOM 3372 C CA . GLU A 1 485 ? -19.56600 77.74800 -3.18800 1.000 38.25134 484 GLU A CA 1
ATOM 3373 C C . GLU A 1 485 ? -18.33000 78.24700 -2.46600 1.000 37.42997 484 GLU A C 1
ATOM 3374 O O . GLU A 1 485 ? -18.32200 79.35000 -1.91300 1.000 34.72645 484 GLU A O 1
ATOM 3380 N N . VAL A 1 486 ? -17.28200 77.43000 -2.48700 1.000 34.48452 485 VAL A N 1
ATOM 3381 C CA . VAL A 1 486 ? -16.01000 77.74500 -1.85500 1.000 36.36497 485 VAL A CA 1
ATOM 3382 C C . VAL A 1 486 ? -14.90900 77.24200 -2.77800 1.000 41.62484 485 VAL A C 1
ATOM 3383 O O . VAL A 1 486 ? -15.10300 76.29300 -3.54500 1.000 38.15169 485 VAL A O 1
ATOM 3387 N N . GLU A 1 487 ? -13.74400 77.89100 -2.69700 1.000 41.12914 486 GLU A N 1
ATOM 3388 C CA . GLU A 1 487 ? -12.66500 77.56200 -3.61500 1.000 41.60212 486 GLU A CA 1
ATOM 3389 C C . GLU A 1 487 ? -11.96700 76.27200 -3.22800 1.000 39.20135 486 GLU A C 1
ATOM 3390 O O . GLU A 1 487 ? -11.42300 75.58800 -4.10000 1.000 40.70284 486 GLU A O 1
ATOM 3396 N N . SER A 1 488 ? -11.99500 75.90600 -1.95000 1.000 37.47619 487 SER A N 1
ATOM 3397 C CA . SER A 1 488 ? -11.50100 74.60300 -1.52600 1.000 43.30501 487 SER A CA 1
ATOM 3398 C C . SER A 1 488 ? -12.09900 74.26500 -0.16600 1.000 37.47932 487 SER A C 1
ATOM 3399 O O . SER A 1 488 ? -12.65300 75.12000 0.52600 1.000 37.99191 487 SER A O 1
ATOM 3402 N N . LEU A 1 489 ? -11.99000 73.02400 0.19600 1.000 38.59418 488 LEU A N 1
ATOM 3403 C CA . LEU A 1 489 ? -12.48800 72.62800 1.50000 1.000 37.12136 488 LEU A CA 1
ATOM 3404 C C . LEU A 1 489 ? -11.35100 72.62700 2.49500 1.000 34.82834 488 LEU A C 1
ATOM 3405 O O . LEU A 1 489 ? -10.28400 72.07400 2.20000 1.000 38.43699 488 LEU A O 1
ATOM 3410 N N . PRO A 1 490 ? -11.53100 73.23000 3.66400 1.000 38.14761 489 PRO A N 1
ATOM 3411 C CA . PRO A 1 490 ? -10.45800 73.23700 4.67100 1.000 39.36096 489 PRO A CA 1
ATOM 3412 C C . PRO A 1 490 ? -10.21500 71.84000 5.21400 1.000 37.35086 489 PRO A C 1
ATOM 3413 O O . PRO A 1 490 ? -11.12800 71.02100 5.30800 1.000 37.62651 489 PRO A O 1
ATOM 3417 N N . THR A 1 491 ? -8.97300 71.56900 5.58500 1.000 38.34992 490 THR A N 1
ATOM 3418 C CA . THR A 1 491 ? -8.61100 70.26400 6.11300 1.000 37.17055 490 THR A CA 1
ATOM 3419 C C . THR A 1 491 ? -8.01600 70.40100 7.50600 1.000 37.44395 490 THR A C 1
ATOM 3420 O O . THR A 1 491 ? -7.42200 71.42500 7.84800 1.000 38.07799 490 THR A O 1
ATOM 3424 N N . ARG A 1 492 ? -8.20400 69.35800 8.30600 1.000 32.82985 491 ARG A N 1
ATOM 3425 C CA . ARG A 1 492 ? -7.50800 69.19000 9.56300 1.000 33.02409 491 ARG A CA 1
ATOM 3426 C C . ARG A 1 492 ? -6.06600 68.77000 9.29400 1.000 36.69254 491 ARG A C 1
ATOM 3427 O O . ARG A 1 492 ? -5.67500 68.47300 8.16200 1.000 35.21764 491 ARG A O 1
ATOM 3435 N N . THR A 1 493 ? -5.26500 68.75200 10.36100 1.000 36.26794 492 THR A N 1
ATOM 3436 C CA . THR A 1 493 ? -3.86900 68.35300 10.24000 1.000 36.74834 492 THR A CA 1
ATOM 3437 C C . THR A 1 493 ? -3.73700 67.00400 9.54400 1.000 34.67931 492 THR A C 1
ATOM 3438 O O . THR A 1 493 ? -2.84900 66.81200 8.70500 1.000 33.31516 492 THR A O 1
ATOM 3442 N N . SER A 1 494 ? -4.63500 66.06700 9.86100 1.000 32.68916 493 SER A N 1
ATOM 3443 C CA . SER A 1 494 ? -4.62700 64.74900 9.23300 1.000 32.81485 493 SER A CA 1
ATOM 3444 C C . SER A 1 494 ? -4.92100 64.80400 7.73400 1.000 30.67471 493 SER A C 1
ATOM 3445 O O . SER A 1 494 ? -4.52600 63.89900 6.99900 1.000 26.50551 493 SER A O 1
ATOM 3448 N N . GLY A 1 495 ? -5.61100 65.83000 7.25800 1.000 33.22680 494 GLY A N 1
ATOM 3449 C CA . GLY A 1 495 ? -6.07800 65.87800 5.88700 1.000 31.95574 494 GLY A CA 1
ATOM 3450 C C . GLY A 1 495 ? -7.56600 65.61500 5.71800 1.000 34.95922 494 GLY A C 1
ATOM 3451 O O . GLY A 1 495 ? -8.10500 65.85900 4.62500 1.000 33.80136 494 GLY A O 1
ATOM 3452 N N . LYS A 1 496 ? -8.24200 65.11500 6.75300 1.000 32.15753 495 LYS A N 1
ATOM 3453 C CA . LYS A 1 496 ? -9.68900 64.97100 6.69300 1.000 30.83255 495 LYS A CA 1
ATOM 3454 C C . LYS A 1 496 ? -10.34000 66.34800 6.65500 1.000 36.05448 495 LYS A C 1
ATOM 3455 O O . LYS A 1 496 ? -9.74200 67.36300 7.04400 1.000 34.40841 495 LYS A O 1
ATOM 3461 N N . VAL A 1 497 ? -11.58700 66.38300 6.18000 1.000 32.50707 496 VAL A N 1
ATOM 3462 C CA . VAL A 1 497 ? -12.28000 67.66100 6.07200 1.000 33.80323 496 VAL A CA 1
ATOM 3463 C C . VAL A 1 497 ? -12.41300 68.30500 7.45200 1.000 35.39530 496 VAL A C 1
ATOM 3464 O O . VAL A 1 497 ? -12.59700 67.63100 8.47300 1.000 34.62041 496 VAL A O 1
ATOM 3468 N N . ASP A 1 498 ? -12.32600 69.62400 7.48900 1.000 38.99368 497 ASP A N 1
ATOM 3469 C CA . ASP A 1 498 ? -12.41700 70.39100 8.73200 1.000 36.94700 497 ASP A CA 1
ATOM 3470 C C . ASP A 1 498 ? -13.76000 71.11400 8.71300 1.000 36.90101 497 ASP A C 1
ATOM 3471 O O . ASP A 1 498 ? -13.86400 72.23700 8.23500 1.000 34.84251 497 ASP A O 1
ATOM 3476 N N . ARG A 1 499 ? -14.80200 70.45600 9.21500 1.000 37.11579 498 ARG A N 1
ATOM 3477 C CA . ARG A 1 499 ? -16.13400 71.02500 9.03500 1.000 42.58281 498 ARG A CA 1
ATOM 3478 C C . ARG A 1 499 ? -16.29900 72.30300 9.84700 1.000 38.71668 498 ARG A C 1
ATOM 3479 O O . ARG A 1 499 ? -16.95900 73.24300 9.39800 1.000 38.03655 498 ARG A O 1
ATOM 3487 N N . LYS A 1 500 ? -15.67500 72.37100 11.02500 1.000 35.92549 499 LYS A N 1
ATOM 3488 C CA . LYS A 1 500 ? -15.73900 73.56900 11.84800 1.000 36.32486 499 LYS A CA 1
ATOM 3489 C C . LYS A 1 500 ? -15.09400 74.76200 11.17100 1.000 39.83284 499 LYS A C 1
ATOM 3490 O O . LYS A 1 500 ? -15.41700 75.90300 11.52100 1.000 40.60513 499 LYS A O 1
ATOM 3496 N N . ALA A 1 501 ? -14.20000 74.52800 10.21100 1.000 36.81518 500 ALA A N 1
ATOM 3497 C CA . ALA A 1 501 ? -13.47900 75.59800 9.53400 1.000 39.34354 500 ALA A CA 1
ATOM 3498 C C . ALA A 1 501 ? -14.20000 76.13900 8.30800 1.000 37.45032 500 ALA A C 1
ATOM 3499 O O . ALA A 1 501 ? -13.73700 77.12500 7.72700 1.000 33.16573 500 ALA A O 1
ATOM 3501 N N . LEU A 1 502 ? -15.31600 75.53200 7.89900 1.000 40.22510 501 LEU A N 1
ATOM 3502 C CA . LEU A 1 502 ? -16.04200 76.03100 6.73400 1.000 34.09884 501 LEU A CA 1
ATOM 3503 C C . LEU A 1 502 ? -16.67100 77.38900 7.05100 1.000 32.48457 501 LEU A C 1
ATOM 3504 O O . LEU A 1 502 ? -17.08900 77.63500 8.18000 1.000 36.32936 501 LEU A O 1
ATOM 3509 N N . PRO A 1 503 ? -16.73600 78.29100 6.07700 1.000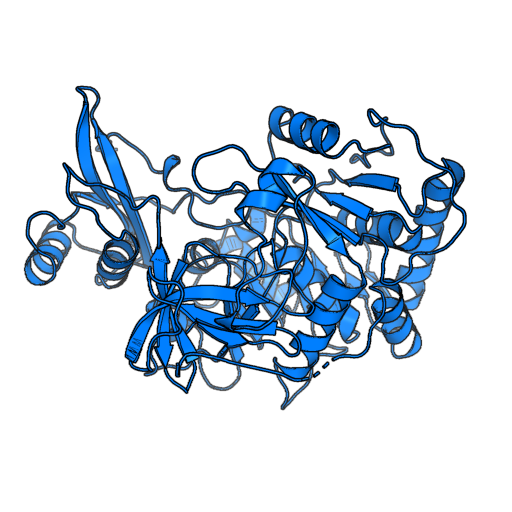 31.61687 502 PRO A N 1
ATOM 3510 C CA . PRO A 1 503 ? -17.22100 79.65300 6.36100 1.000 29.34809 502 PRO A CA 1
ATOM 3511 C C . PRO A 1 503 ? -18.66600 79.67100 6.85200 1.000 34.26543 502 PRO A C 1
ATOM 3512 O O . PRO A 1 503 ? -19.54500 79.00800 6.29500 1.000 33.64337 502 PRO A O 1
ATOM 3516 N N . TRP A 1 504 ? -18.91300 80.44900 7.89700 1.000 33.27583 503 TRP A N 1
ATOM 3517 C CA . TRP A 1 504 ? -20.26600 80.53800 8.43100 1.000 32.12468 503 TRP A CA 1
ATOM 3518 C C . TRP A 1 504 ? -20.40200 81.70200 9.40800 1.000 31.40178 503 TRP A C 1
ATOM 3519 O O . TRP A 1 504 ? -19.56800 81.84300 10.31100 1.000 30.90725 503 TRP A O 1
ATOM 3530 N N . PRO A 1 505 ? -21.44100 82.54800 9.28800 1.000 31.92983 504 PRO A N 1
ATOM 3531 C CA . PRO A 1 505 ? -22.49200 82.58400 8.25800 1.000 30.44294 504 PRO A CA 1
ATOM 3532 C C . PRO A 1 505 ? -21.97300 82.82200 6.83900 1.000 31.68156 504 PRO A C 1
ATOM 3533 O O . PRO A 1 505 ? -20.78900 83.00200 6.65700 1.000 33.91966 504 PRO A O 1
ATOM 3537 N N . LEU A 1 506 ? -22.85900 82.80000 5.83900 1.000 34.96226 505 LEU A N 1
ATOM 3538 C CA . LEU A 1 506 ? -22.43300 82.64700 4.45000 1.000 35.99470 505 LEU A CA 1
ATOM 3539 C C . LEU A 1 506 ? -22.26300 84.00500 3.78600 1.000 35.08076 505 LEU A C 1
ATOM 3540 O O . LEU A 1 506 ? -23.26800 84.66400 3.49400 1.000 33.70471 505 LEU A O 1
ATOM 3545 N N . PRO A 1 507 ? -21.04400 84.45500 3.50600 1.000 39.29033 506 PRO A N 1
ATOM 3546 C CA . PRO A 1 507 ? -20.88600 85.76800 2.87800 1.000 37.65917 506 PRO A CA 1
ATOM 3547 C C . PRO A 1 507 ? -21.25500 85.69600 1.40800 1.000 36.60906 506 PRO A C 1
ATOM 3548 O O . PRO A 1 507 ? -21.15000 84.65100 0.76400 1.000 38.13014 506 PRO A O 1
ATOM 3552 N N . SER A 1 508 ? -21.72600 86.81700 0.88600 1.000 37.65907 507 SER A N 1
ATOM 3553 C CA . SER A 1 508 ? -22.02900 86.91200 -0.53400 1.000 40.56797 507 SER A CA 1
ATOM 3554 C C . SER A 1 508 ? -20.79300 87.26500 -1.35800 1.000 43.23206 507 SER A C 1
ATOM 3555 O O . SER A 1 508 ? -20.91400 87.48800 -2.56600 1.000 47.06378 507 SER A O 1
ATOM 3558 N N . ALA A 1 509 ? -19.62800 87.28500 -0.70300 1.000 46.38912 508 ALA A N 1
ATOM 3559 C CA . ALA A 1 509 ? -18.31000 87.63900 -1.23700 1.000 50.72709 508 ALA A CA 1
ATOM 3560 C C . ALA A 1 509 ? -17.98200 87.02100 -2.57200 1.000 59.34538 508 ALA A C 1
ATOM 3561 O O . ALA A 1 509 ? -16.80100 86.80300 -2.86600 1.000 71.91965 508 ALA A O 1
#

B-factor: mean 41.47, std 12.27, range [23.7, 105.02]

Foldseek 3Di:
DAQKFDFADDFWFVVVLLVVLCVVFVQFFAEDLPVDTDGSVRLVVLLQVLLVVVLVQLAAFPAEEEEEEFFSDPVSVSVLSNNLFRHHAYEYDYNPDDPVVVLVSQQQVQHQWYQYHVGIDGGNHGHDNDRDHHTQATWHYWAWDQDDPDGTFIWTFGRRQQVLVLVLCQVPPPPVNGDARVAEFEQQAGVSALVSSVRSSSCSSHSHYYRIDGNVLLQPQVNQLVVCVVVQHQEYEAEQQSVLLHDLNSCVNHAEYEYEDDDHALVVLVSADDPSHWYKYFYDDVQQRNGAAMDTRHPPDDDFNFHGGRFKMKAFADPVLAGDHAQDKGWIKIDTSRGTATPDVVVRVVAFADGVRVGDGGIGGDQWMWHGHPGGIHGDAGNPPADAAPNDGDGQVVVQNLQCPFPQFSGKGWDWDADPVGHTFIAIETAGCDDQVVSLVSLPVPDPPSSRHHYAYDNGFDADSRRHGDRVPPDPPGDPD

Sequence (481 aa):
QQALYRTAPAPRTLLDVLDATAAAHPQAIALDTGSEALTYRDLCIEIERRARQLRDRGIGPGDRVGVRVPSGTAELYLSILAVLRSGAAYVPVDADDPDERAATVFREAAVCAVLGPDGPLPGPARPLGDPRSAGPQDDAWIIFTSGSTGAPKGVAVSHRSAAAFVDAEADLFCQDQPLGPGDRVLAGLSVAFDASCEEMWLAWRYGACLVPAPRALVRAGHELGPWLVERGITVVSTVPTLAALWPDEAMRRVRLLIVGGESCPAGLVDRFAGPGREMWNTYGPTETTVVACAARLLPGEPVRIGLPLKGWQLAVVDRTGQPVPFGAEGELLISGVGTARYLDPAKDAERFRPDDALGAARVYRTGDLVRAEPEGLLFVGRADDQIKLGGRRIELGEIDAALAALPGVRGAAAAVQTTPAGTQVLVGYVVPEFQQDKARALLQERLPAQLVPVLAEVESLPTRTSGKVDRKALPWPLPSA

Radius of gyration: 22.23 Å; Cα contacts (8 Å, |Δi|>4): 1168; chains: 1; bounding box: 62×54×48 Å